Protein AF-A0A2P4YJP0-F1 (afdb_monomer_lite)

Organism: NCBI:txid4796

Foldseek 3Di:
DDDDDDDPDPDPDDPPPPPPDPPPVLPAQPPFAFLVVLVVVLVVLVVVLLVLLVPFLVCLVPPPPPPPDPPADPVRVVVVVVVVVVVVVVVLVLLVVLLVVCLVCVLVLLLCLLVVQLVVLVVQLVVCVVVVNVVSNVVSVVSSVVSVVLSVVCNVLSVVLSVVSNLLCVLCVLPVVLVVLVVVLVVVLVVLVVSLVSSVSRLVVVQCVVCPPPPPDDDDDDPDDPPPPRDPVSLVVQLSSQLSSQLSNQLSVLLSLLLSLQSSLCCVVPVPDPCSSVVLSCCCVGRLSSLSSVLSSVLSNLVSQLVVLVVVVVVVDPVSVVSNVVSVVVSVVSVVLQSQLSSCCSHRVDRSVSSSVVSVVVCVVVPCSVVSSCVSVVSSSVVSSVVD

Structure (mmCIF, N/CA/C/O backbone):
data_AF-A0A2P4YJP0-F1
#
_entry.id   AF-A0A2P4YJP0-F1
#
loop_
_atom_site.group_PDB
_atom_site.id
_atom_site.type_symbol
_atom_site.label_atom_id
_atom_site.label_alt_id
_atom_site.label_comp_id
_atom_site.label_asym_id
_atom_site.label_entity_id
_atom_site.label_seq_id
_atom_site.pdbx_PDB_ins_code
_atom_site.Cartn_x
_atom_site.Cartn_y
_atom_site.Cartn_z
_atom_site.occupancy
_atom_site.B_iso_or_equiv
_atom_site.auth_seq_id
_atom_site.auth_comp_id
_atom_site.auth_asym_id
_atom_site.auth_atom_id
_atom_site.pdbx_PDB_model_num
ATOM 1 N N . MET A 1 1 ? -23.027 -34.559 21.386 1.00 39.34 1 MET A N 1
ATOM 2 C CA . MET A 1 1 ? -22.958 -33.744 22.620 1.00 39.34 1 MET A CA 1
ATOM 3 C C . MET A 1 1 ? -23.296 -32.293 22.277 1.00 39.34 1 MET A C 1
ATOM 5 O O . MET A 1 1 ? -22.497 -31.390 22.465 1.00 39.34 1 MET A O 1
ATOM 9 N N . PHE A 1 2 ? -24.479 -32.108 21.689 1.00 34.00 2 PHE A N 1
ATOM 10 C CA . PHE A 1 2 ? -25.036 -30.842 21.219 1.00 34.00 2 PHE A CA 1
ATOM 11 C C . PHE A 1 2 ? -26.414 -30.737 21.869 1.00 34.00 2 PHE A C 1
ATOM 13 O O . PHE A 1 2 ? -27.259 -31.576 21.575 1.00 34.00 2 PHE A O 1
ATOM 20 N N . ASN A 1 3 ? -26.560 -29.814 22.822 1.00 35.34 3 ASN A N 1
ATOM 21 C CA . ASN A 1 3 ? -27.797 -29.183 23.304 1.00 35.34 3 ASN A CA 1
ATOM 22 C C . ASN A 1 3 ? -27.545 -28.633 24.711 1.00 35.34 3 ASN A C 1
ATOM 24 O O . ASN A 1 3 ? -27.652 -29.356 25.698 1.00 35.34 3 ASN A O 1
ATOM 28 N N . GLN A 1 4 ? -27.246 -27.340 24.805 1.00 32.69 4 GLN A N 1
ATOM 29 C CA . GLN A 1 4 ? -27.584 -26.559 25.991 1.00 32.69 4 GLN A CA 1
ATOM 30 C C . GLN A 1 4 ? -28.253 -25.256 25.535 1.00 32.69 4 GLN A C 1
ATOM 32 O O . GLN A 1 4 ? -27.775 -24.639 24.580 1.00 32.69 4 GLN A O 1
ATOM 37 N N . PRO A 1 5 ? -29.376 -24.864 26.160 1.00 32.75 5 PRO A N 1
ATOM 38 C CA . PRO A 1 5 ? -30.106 -23.657 25.805 1.00 32.75 5 PRO A CA 1
ATOM 39 C C . PRO A 1 5 ? -29.320 -22.415 26.235 1.00 32.75 5 PRO A C 1
ATOM 41 O O . PRO A 1 5 ? -28.746 -22.373 27.324 1.00 32.75 5 PRO A O 1
ATOM 44 N N . TYR A 1 6 ? -29.313 -21.396 25.376 1.00 33.25 6 TYR A N 1
ATOM 45 C CA . TYR A 1 6 ? -28.806 -20.066 25.702 1.00 33.25 6 TYR A CA 1
ATOM 46 C C . TYR A 1 6 ? -29.667 -19.473 26.822 1.00 33.25 6 TYR A C 1
ATOM 48 O O . TYR A 1 6 ? -30.806 -19.080 26.585 1.00 33.25 6 TYR A O 1
ATOM 56 N N . SER A 1 7 ? -29.138 -19.433 28.046 1.00 31.39 7 SER A N 1
ATOM 57 C CA . SER A 1 7 ? -29.706 -18.590 29.092 1.00 31.39 7 SER A CA 1
ATOM 58 C C . SER A 1 7 ? -29.240 -17.152 28.847 1.00 31.39 7 SER A C 1
ATOM 60 O O . SER A 1 7 ? -28.058 -16.904 28.593 1.00 31.39 7 SER A O 1
ATOM 62 N N . GLU A 1 8 ? -30.175 -16.202 28.879 1.00 37.56 8 GLU A N 1
ATOM 63 C CA . GLU A 1 8 ? -29.896 -14.765 28.893 1.00 37.56 8 GLU A CA 1
ATOM 64 C C . GLU A 1 8 ? -29.224 -14.386 30.222 1.00 37.56 8 GLU A C 1
ATOM 66 O O . GLU A 1 8 ? -29.818 -13.800 31.127 1.00 37.56 8 GLU A O 1
ATOM 71 N N . ALA A 1 9 ? -27.950 -14.742 30.369 1.00 34.16 9 ALA A N 1
ATOM 72 C CA . ALA A 1 9 ? -27.102 -14.145 31.380 1.00 34.16 9 ALA A CA 1
ATOM 73 C C . ALA A 1 9 ? -26.763 -12.726 30.913 1.00 34.16 9 ALA A C 1
ATOM 75 O O . ALA A 1 9 ? -26.058 -12.531 29.923 1.00 34.16 9 ALA A O 1
ATOM 76 N N . ARG A 1 10 ? -27.306 -11.741 31.633 1.00 35.81 10 ARG A N 1
ATOM 77 C CA . ARG A 1 10 ? -26.976 -10.315 31.553 1.00 35.81 10 ARG A CA 1
ATOM 78 C C . ARG A 1 10 ? -25.457 -10.175 31.384 1.00 35.81 10 ARG A C 1
ATOM 80 O O . ARG A 1 10 ? -24.712 -10.459 32.320 1.00 35.81 10 ARG A O 1
ATOM 87 N N . VAL A 1 11 ? -25.006 -9.810 30.180 1.00 39.91 11 VAL A N 1
ATOM 88 C CA . VAL A 1 11 ? -23.583 -9.602 29.887 1.00 39.91 11 VAL A CA 1
ATOM 89 C C . VAL A 1 11 ? -23.101 -8.530 30.864 1.00 39.91 11 VAL A C 1
ATOM 91 O O . VAL A 1 11 ? -23.658 -7.429 30.835 1.00 39.91 11 VAL A O 1
ATOM 94 N N . PRO A 1 12 ? -22.149 -8.819 31.773 1.00 38.69 12 PRO A N 1
ATOM 95 C CA . PRO A 1 12 ? -21.586 -7.776 32.612 1.00 38.69 12 PRO A CA 1
ATOM 96 C C . PRO A 1 12 ? -21.044 -6.704 31.671 1.00 38.69 12 PRO A C 1
ATOM 98 O O . PRO A 1 12 ? -20.298 -7.023 30.742 1.00 38.69 12 PRO A O 1
ATOM 101 N N . SER A 1 13 ? -21.498 -5.461 31.863 1.00 44.25 13 SER A N 1
ATOM 102 C CA . SER A 1 13 ? -21.017 -4.295 31.124 1.00 44.25 13 SER A CA 1
ATOM 103 C C . SER A 1 13 ? -19.505 -4.405 31.015 1.00 44.25 13 SER A C 1
ATOM 105 O O . SER A 1 13 ? -18.836 -4.543 32.045 1.00 44.25 13 SER A O 1
ATOM 107 N N . ALA A 1 14 ? -18.997 -4.435 29.779 1.00 37.34 14 ALA A N 1
ATOM 108 C CA . ALA A 1 14 ? -17.568 -4.508 29.531 1.00 37.34 14 ALA A CA 1
ATOM 109 C C . ALA A 1 14 ? -16.879 -3.470 30.430 1.00 37.34 14 ALA A C 1
ATOM 111 O O . ALA A 1 14 ? -17.393 -2.351 30.528 1.00 37.34 14 ALA A O 1
ATOM 112 N N . PRO A 1 15 ? -15.797 -3.838 31.141 1.00 36.75 15 PRO A N 1
ATOM 113 C CA . PRO A 1 15 ? -15.094 -2.894 31.996 1.00 36.75 15 PRO A CA 1
ATOM 114 C C . PRO A 1 15 ? -14.797 -1.642 31.180 1.00 36.75 15 PRO A C 1
ATOM 116 O O . PRO A 1 15 ? -14.398 -1.756 30.020 1.00 36.75 15 PRO A O 1
ATOM 119 N N . ASP A 1 16 ? -15.050 -0.479 31.773 1.00 34.50 16 ASP A N 1
ATOM 120 C CA . ASP A 1 16 ? -14.854 0.818 31.141 1.00 34.50 16 ASP A CA 1
ATOM 121 C C . ASP A 1 16 ? -13.364 0.944 30.794 1.00 34.50 16 ASP A C 1
ATOM 123 O O . ASP A 1 16 ? -12.513 1.233 31.642 1.00 34.50 16 ASP A O 1
ATOM 127 N N . VAL A 1 17 ? -13.012 0.567 29.562 1.00 39.22 17 VAL A N 1
ATOM 128 C CA . VAL A 1 17 ? -11.640 0.633 29.076 1.00 39.22 17 VAL A CA 1
ATOM 129 C C . VAL A 1 17 ? -11.397 2.103 28.830 1.00 39.22 17 VAL A C 1
ATOM 131 O O . VAL A 1 17 ? -11.686 2.609 27.747 1.00 39.22 17 VAL A O 1
ATOM 134 N N . THR A 1 18 ? -10.872 2.795 29.840 1.00 37.00 18 THR A N 1
ATOM 135 C CA . THR A 1 18 ? -10.334 4.132 29.637 1.00 37.00 18 THR A CA 1
ATOM 136 C C . THR A 1 18 ? -9.303 4.007 28.516 1.00 37.00 18 THR A C 1
ATOM 138 O O . THR A 1 18 ? -8.317 3.272 28.652 1.00 37.00 18 THR A O 1
ATOM 141 N N . PRO A 1 19 ? -9.547 4.619 27.342 1.00 45.53 19 PRO A N 1
ATOM 142 C CA . PRO A 1 19 ? -8.579 4.553 26.271 1.00 45.53 19 PRO A CA 1
ATOM 143 C C . PRO A 1 19 ? -7.306 5.163 26.840 1.00 45.53 19 PRO A C 1
ATOM 145 O O . PRO A 1 19 ? -7.356 6.262 27.399 1.00 45.53 19 PRO A O 1
ATOM 148 N N . ILE A 1 20 ? -6.189 4.435 26.741 1.00 44.94 20 ILE A N 1
ATOM 149 C CA . ILE A 1 20 ? -4.870 4.975 27.063 1.00 44.94 20 ILE A CA 1
ATOM 150 C C . ILE A 1 20 ? -4.656 6.113 26.073 1.00 44.94 20 ILE A C 1
ATOM 152 O O . ILE A 1 20 ? -4.200 5.919 24.946 1.00 44.94 20 ILE A O 1
ATOM 156 N N . LYS A 1 21 ? -5.097 7.303 26.472 1.00 45.41 21 LYS A N 1
ATOM 157 C CA . LYS A 1 21 ? -4.804 8.539 25.780 1.00 45.41 21 LYS A CA 1
ATOM 158 C C . LYS A 1 21 ? -3.282 8.637 25.852 1.00 45.41 21 LYS A C 1
ATOM 160 O O . LYS A 1 21 ? -2.752 8.460 26.952 1.00 45.41 21 LYS A O 1
ATOM 165 N N . PRO A 1 22 ? -2.575 8.827 24.725 1.00 46.56 22 PRO A N 1
ATOM 166 C CA . PRO A 1 22 ? -1.139 9.051 24.782 1.00 46.56 22 PRO A CA 1
ATOM 167 C C . PRO A 1 22 ? -0.877 10.121 25.845 1.00 46.56 22 PRO A C 1
ATOM 169 O O . PRO A 1 22 ? -1.604 11.119 25.897 1.00 46.56 22 PRO A O 1
ATOM 172 N N . GLU A 1 23 ? 0.070 9.832 26.741 1.00 43.66 23 GLU A N 1
ATOM 173 C CA . GLU A 1 23 ? 0.467 10.693 27.856 1.00 43.66 23 GLU A CA 1
ATOM 174 C C . GLU A 1 23 ? 0.481 12.159 27.393 1.00 43.66 23 GLU A C 1
ATOM 176 O O . GLU A 1 23 ? 0.942 12.458 26.285 1.00 43.66 23 GLU A O 1
ATOM 181 N N . LYS A 1 24 ? -0.014 13.077 28.234 1.00 43.47 24 LYS A N 1
ATOM 182 C CA . LYS A 1 24 ? -0.122 14.525 27.954 1.00 43.47 24 LYS A CA 1
ATOM 183 C C . LYS A 1 24 ? 1.190 15.191 27.484 1.00 43.47 24 LYS A C 1
ATOM 185 O O . LYS A 1 24 ? 1.159 16.352 27.092 1.00 43.47 24 LYS A O 1
ATOM 190 N N . GLU A 1 25 ? 2.321 14.486 27.497 1.00 44.22 25 GLU A N 1
ATOM 191 C CA . GLU A 1 25 ? 3.603 14.941 26.953 1.00 44.22 25 GLU A CA 1
ATOM 192 C C . GLU A 1 25 ? 3.601 15.155 25.432 1.00 44.22 25 GLU A C 1
ATOM 194 O O . GLU A 1 25 ? 4.370 15.975 24.925 1.00 44.22 25 GLU A O 1
ATOM 199 N N . PHE A 1 26 ? 2.716 14.496 24.679 1.00 48.00 26 PHE A N 1
ATOM 200 C CA . PHE A 1 26 ? 2.527 14.827 23.269 1.00 48.00 26 PHE A CA 1
ATOM 201 C C . PHE A 1 26 ? 1.609 16.040 23.144 1.00 48.00 26 PHE A C 1
ATOM 203 O O . PHE A 1 26 ? 0.414 15.887 22.902 1.00 48.00 26 PHE A O 1
ATOM 210 N N . SER A 1 27 ? 2.209 17.227 23.329 1.00 43.69 27 SER A N 1
ATOM 211 C CA . SER A 1 27 ? 1.713 18.558 22.943 1.00 43.69 27 SER A CA 1
ATOM 212 C C . SER A 1 27 ? 0.470 18.472 22.064 1.00 43.69 27 SER A C 1
ATOM 214 O O . SER A 1 27 ? 0.560 17.947 20.948 1.00 43.69 27 SER A O 1
ATOM 216 N N . GLU A 1 28 ? -0.644 19.032 22.547 1.00 49.72 28 GLU A N 1
ATOM 217 C CA . GLU A 1 28 ? -1.872 19.250 21.781 1.00 49.72 28 GLU A CA 1
ATOM 218 C C . GLU A 1 28 ? -1.524 19.580 20.327 1.00 49.72 28 GLU A C 1
ATOM 220 O O . GLU A 1 28 ? -0.723 20.484 20.053 1.00 49.72 28 GLU A O 1
ATOM 225 N N . ALA A 1 29 ? -2.039 18.770 19.397 1.00 51.88 29 ALA A N 1
ATOM 226 C CA . ALA A 1 29 ? -1.784 18.944 17.980 1.00 51.88 29 ALA A CA 1
ATOM 227 C C . ALA A 1 29 ? -2.213 20.363 17.601 1.00 51.88 29 ALA A C 1
ATOM 229 O O . ALA A 1 29 ? -3.404 20.678 17.595 1.00 51.88 29 ALA A O 1
ATOM 230 N N . ARG A 1 30 ? -1.241 21.247 17.335 1.00 51.09 30 ARG A N 1
ATOM 231 C CA . ARG A 1 30 ? -1.551 22.607 16.895 1.00 51.09 30 ARG A CA 1
ATOM 232 C C . ARG A 1 30 ? -2.425 22.510 15.650 1.00 51.09 30 ARG A C 1
ATOM 234 O O . ARG A 1 30 ? -2.068 21.811 14.703 1.00 51.09 30 ARG A O 1
ATOM 241 N N . VAL A 1 31 ? -3.547 23.224 15.675 1.00 55.84 31 VAL A N 1
ATOM 242 C CA . VAL A 1 31 ? -4.492 23.357 14.563 1.00 55.84 31 VAL A CA 1
ATOM 243 C C . VAL A 1 31 ? -3.767 24.047 13.402 1.00 55.84 31 VAL A C 1
ATOM 245 O O . VAL A 1 31 ? -3.711 25.268 13.324 1.00 55.84 31 VAL A O 1
ATOM 248 N N . GLY A 1 32 ? -3.115 23.269 12.541 1.00 65.44 32 GLY A N 1
ATOM 249 C CA . GLY A 1 32 ? -2.331 23.768 11.415 1.00 65.44 32 GLY A CA 1
ATOM 250 C C . GLY A 1 32 ? -1.902 22.640 10.481 1.00 65.44 32 GLY A C 1
ATOM 251 O O . GLY A 1 32 ? -1.898 21.472 10.870 1.00 65.44 32 GLY A O 1
ATOM 252 N N . CYS A 1 33 ? -1.552 22.983 9.238 1.00 75.25 33 CYS A N 1
ATOM 253 C CA . CYS A 1 33 ? -1.057 22.014 8.260 1.00 75.25 33 CYS A CA 1
ATOM 254 C C . CYS A 1 33 ? 0.273 21.416 8.729 1.00 75.25 33 CYS A C 1
ATOM 256 O O . CYS A 1 33 ? 1.280 22.113 8.880 1.00 75.25 33 CYS A O 1
ATOM 258 N N . GLN A 1 34 ? 0.269 20.113 8.968 1.00 78.00 34 GLN A N 1
ATOM 259 C CA . GLN A 1 34 ? 1.425 19.371 9.433 1.00 78.00 34 GLN A CA 1
ATOM 260 C C . GLN A 1 34 ? 2.306 18.986 8.260 1.00 78.00 34 GLN A C 1
ATOM 262 O O . GLN A 1 34 ? 1.816 18.548 7.222 1.00 78.00 34 GLN A O 1
ATOM 267 N N . ASP A 1 35 ? 3.614 19.183 8.437 1.00 86.19 35 ASP A N 1
ATOM 268 C CA . ASP A 1 35 ? 4.638 18.814 7.461 1.00 86.19 35 ASP A CA 1
ATOM 269 C C . ASP A 1 35 ? 4.335 19.361 6.041 1.00 86.19 35 ASP A C 1
ATOM 271 O O . ASP A 1 35 ? 4.601 18.713 5.029 1.00 86.19 35 ASP A O 1
ATOM 275 N N . TRP A 1 36 ? 3.782 20.586 5.967 1.00 89.69 36 TRP A N 1
ATOM 276 C CA . TRP A 1 36 ? 3.340 21.245 4.726 1.00 89.69 36 TRP A CA 1
ATOM 277 C C . TRP A 1 36 ? 4.376 21.300 3.583 1.00 89.69 36 TRP A C 1
ATOM 279 O O . TRP A 1 36 ? 3.941 21.232 2.431 1.00 89.69 36 TRP A O 1
ATOM 289 N N . PRO A 1 37 ? 5.711 21.357 3.811 1.00 93.81 37 PRO A N 1
ATOM 290 C CA . PRO A 1 37 ? 6.663 21.362 2.701 1.00 93.81 37 PRO A CA 1
ATOM 291 C C . PRO A 1 37 ? 6.588 20.082 1.861 1.00 93.81 37 PRO A C 1
ATOM 293 O O . PRO A 1 37 ? 6.728 20.137 0.644 1.00 93.81 37 PRO A O 1
ATOM 296 N N . PHE A 1 38 ? 6.297 18.935 2.483 1.00 93.94 38 PHE A N 1
ATOM 297 C CA . PHE A 1 38 ? 6.167 17.661 1.769 1.00 93.94 38 PHE A CA 1
ATOM 298 C C . PHE A 1 38 ? 4.861 17.565 0.980 1.00 93.94 38 PHE A C 1
ATOM 300 O O . PHE A 1 38 ? 4.829 16.924 -0.068 1.00 93.94 38 PHE A O 1
ATOM 307 N N . ALA A 1 39 ? 3.803 18.240 1.440 1.00 93.25 39 ALA A N 1
ATOM 308 C CA . ALA A 1 39 ? 2.581 18.400 0.657 1.00 93.25 39 ALA A CA 1
ATOM 309 C C . ALA A 1 39 ? 2.847 19.205 -0.622 1.00 93.25 39 ALA A C 1
ATOM 311 O O . ALA A 1 39 ? 2.447 18.780 -1.704 1.00 93.25 39 ALA A O 1
ATOM 312 N N . LEU A 1 40 ? 3.568 20.327 -0.519 1.00 95.06 40 LEU A N 1
ATOM 313 C CA . LEU A 1 40 ? 3.942 21.115 -1.695 1.00 95.06 40 LEU A CA 1
ATOM 314 C C . LEU A 1 40 ? 4.870 20.358 -2.639 1.00 95.06 40 LEU A C 1
ATOM 316 O O . LEU A 1 40 ? 4.664 20.403 -3.848 1.00 95.06 40 LEU A O 1
ATOM 320 N N . LEU A 1 41 ? 5.854 19.636 -2.099 1.00 96.00 41 LEU A N 1
ATOM 321 C CA . LEU A 1 41 ? 6.756 18.815 -2.902 1.00 96.00 41 LEU A CA 1
ATOM 322 C C . LEU A 1 41 ? 5.982 17.759 -3.703 1.00 96.00 41 LEU A C 1
ATOM 324 O O . LEU A 1 41 ? 6.287 17.525 -4.869 1.00 96.00 41 LEU A O 1
ATOM 328 N N . PHE A 1 42 ? 4.955 17.152 -3.104 1.00 96.44 42 PHE A N 1
ATOM 329 C CA . PHE A 1 42 ? 4.118 16.180 -3.798 1.00 96.44 42 PHE A CA 1
ATOM 330 C C . PHE A 1 42 ? 3.272 16.823 -4.901 1.00 96.44 42 PHE A C 1
ATOM 332 O O . PHE A 1 42 ? 3.203 16.292 -6.006 1.00 96.44 42 PHE A O 1
ATOM 339 N N . ILE A 1 43 ? 2.670 17.986 -4.637 1.00 96.00 43 ILE A N 1
ATOM 340 C CA . ILE A 1 43 ? 1.900 18.726 -5.649 1.00 96.00 43 ILE A CA 1
ATOM 341 C C . ILE A 1 43 ? 2.802 19.128 -6.822 1.00 96.00 43 ILE A C 1
ATOM 343 O O . ILE A 1 43 ? 2.414 18.962 -7.977 1.00 96.00 43 ILE A O 1
ATOM 347 N N . LEU A 1 44 ? 4.023 19.590 -6.538 1.00 96.69 44 LEU A N 1
ATOM 348 C CA . LEU A 1 44 ? 5.024 19.882 -7.562 1.00 96.69 44 LEU A CA 1
ATOM 349 C C . LEU A 1 44 ? 5.351 18.631 -8.385 1.00 96.69 44 LEU A C 1
ATOM 351 O O . LEU A 1 44 ? 5.346 18.695 -9.609 1.00 96.69 44 LEU A O 1
ATOM 355 N N . ASN A 1 45 ? 5.579 17.489 -7.731 1.00 96.38 45 ASN A N 1
ATOM 356 C CA . ASN A 1 45 ? 5.827 16.216 -8.406 1.00 96.38 45 ASN A CA 1
ATOM 357 C C . ASN A 1 45 ? 4.671 15.817 -9.342 1.00 96.38 45 ASN A C 1
ATOM 359 O O . ASN A 1 45 ? 4.914 15.480 -10.497 1.00 96.38 45 ASN A O 1
ATOM 363 N N . VAL A 1 46 ? 3.420 15.910 -8.881 1.00 96.06 46 VAL A N 1
ATOM 364 C CA . VAL A 1 46 ? 2.236 15.653 -9.720 1.00 96.06 46 VAL A CA 1
ATOM 365 C C . VAL A 1 46 ? 2.206 16.600 -10.923 1.00 96.06 46 VAL A C 1
ATOM 367 O O . VAL A 1 46 ? 2.000 16.150 -12.049 1.00 96.06 46 VAL A O 1
ATOM 370 N N . GLY A 1 47 ? 2.474 17.892 -10.708 1.00 96.00 47 GLY A N 1
ATOM 371 C CA . GLY A 1 47 ? 2.554 18.887 -11.779 1.00 96.00 47 GLY A CA 1
ATOM 372 C C . GLY A 1 47 ? 3.634 18.568 -12.817 1.00 96.00 47 GLY A C 1
ATOM 373 O O . GLY A 1 47 ? 3.372 18.658 -14.014 1.00 96.00 47 GLY A O 1
ATOM 374 N N . VAL A 1 48 ? 4.818 18.128 -12.378 1.00 95.44 48 VAL A N 1
ATOM 375 C CA . VAL A 1 48 ? 5.916 17.717 -13.269 1.00 95.44 48 VAL A CA 1
ATOM 376 C C . VAL A 1 48 ? 5.520 16.508 -14.117 1.00 95.44 48 VAL A C 1
ATOM 378 O O . VAL A 1 48 ? 5.723 16.534 -15.327 1.00 95.44 48 VAL A O 1
ATOM 381 N N . ILE A 1 49 ? 4.915 15.470 -13.530 1.00 95.56 49 ILE A N 1
ATOM 382 C CA . ILE A 1 49 ? 4.490 14.279 -14.286 1.00 95.56 49 ILE A CA 1
ATOM 383 C C . ILE A 1 49 ? 3.405 14.621 -15.312 1.00 95.56 49 ILE A C 1
ATOM 385 O O . ILE A 1 49 ? 3.483 14.173 -16.455 1.00 95.56 49 ILE A O 1
ATOM 389 N N . ILE A 1 50 ? 2.425 15.449 -14.940 1.00 94.62 50 ILE A N 1
ATOM 390 C CA . ILE A 1 50 ? 1.388 15.910 -15.873 1.00 94.62 50 ILE A CA 1
ATOM 391 C C . ILE A 1 50 ? 2.013 16.726 -17.01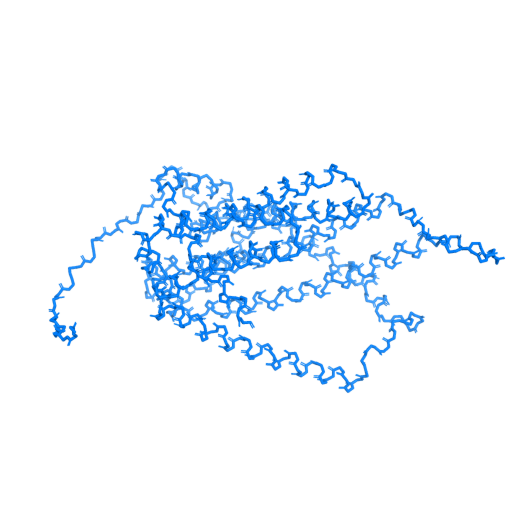1 1.00 94.62 50 ILE A C 1
ATOM 393 O O . ILE A 1 50 ? 1.640 16.539 -18.167 1.00 94.62 50 ILE A O 1
ATOM 397 N N . ALA A 1 51 ? 2.989 17.588 -16.713 1.00 93.94 51 ALA A N 1
ATOM 398 C CA . ALA A 1 51 ? 3.702 18.349 -17.733 1.00 93.94 51 ALA A CA 1
ATOM 399 C C . ALA A 1 51 ? 4.491 17.434 -18.686 1.00 93.94 51 ALA A C 1
ATOM 401 O O . ALA A 1 51 ? 4.414 17.620 -19.897 1.00 93.94 51 ALA A O 1
ATOM 402 N N . LEU A 1 52 ? 5.204 16.422 -18.176 1.00 91.44 52 LEU A N 1
ATOM 403 C CA . LEU A 1 52 ? 5.922 15.439 -19.004 1.00 91.44 52 LEU A CA 1
ATOM 404 C C . LEU A 1 52 ? 4.969 14.641 -19.904 1.00 91.44 52 LEU A C 1
ATOM 406 O O . LEU A 1 52 ? 5.243 14.456 -21.091 1.00 91.44 52 LEU A O 1
ATOM 410 N N . MET A 1 53 ? 3.824 14.221 -19.361 1.00 91.25 53 MET A N 1
ATOM 411 C CA . MET A 1 53 ? 2.768 13.563 -20.128 1.00 91.25 53 MET A CA 1
ATOM 412 C C . MET A 1 53 ? 2.245 14.472 -21.249 1.00 91.25 53 MET A C 1
ATOM 414 O O . MET A 1 53 ? 2.184 14.039 -22.395 1.00 91.25 53 MET A O 1
ATOM 418 N N . ALA A 1 54 ? 1.939 15.738 -20.956 1.00 90.62 54 ALA A N 1
ATOM 419 C CA . ALA A 1 54 ? 1.404 16.673 -21.944 1.00 90.62 54 ALA A CA 1
ATOM 420 C C . ALA A 1 54 ? 2.428 17.071 -23.022 1.00 90.62 54 ALA A C 1
ATOM 422 O O . ALA A 1 54 ? 2.069 17.222 -24.188 1.00 90.62 54 ALA A O 1
ATOM 423 N N . MET A 1 55 ? 3.699 17.254 -22.649 1.00 88.25 55 MET A N 1
ATOM 424 C CA . MET A 1 55 ? 4.747 17.695 -23.575 1.00 88.25 55 MET A CA 1
ATOM 425 C C . MET A 1 55 ? 5.222 16.578 -24.503 1.00 88.25 55 MET A C 1
ATOM 427 O O . MET A 1 55 ? 5.396 16.821 -25.700 1.00 88.25 55 MET A O 1
ATOM 431 N N . TRP A 1 56 ? 5.455 15.384 -23.952 1.00 83.81 56 TRP A N 1
ATOM 432 C CA . TRP A 1 56 ? 6.099 14.274 -24.662 1.00 83.81 56 TRP A CA 1
ATOM 433 C C . TRP A 1 56 ? 5.186 13.056 -24.783 1.00 83.81 56 TRP A C 1
ATOM 435 O O . TRP A 1 56 ? 5.058 12.506 -25.869 1.00 83.81 56 TRP A O 1
ATOM 445 N N . GLY A 1 57 ? 4.481 12.680 -23.713 1.00 80.62 57 GLY A N 1
ATOM 446 C CA . GLY A 1 57 ? 3.636 11.478 -23.698 1.00 80.62 57 GLY A CA 1
ATOM 447 C C . GLY A 1 57 ? 2.513 11.487 -24.740 1.00 80.62 57 GLY A C 1
ATOM 448 O O . GLY A 1 57 ? 2.356 10.518 -25.477 1.00 80.62 57 GLY A O 1
ATOM 449 N N . VAL A 1 58 ? 1.757 12.586 -24.845 1.00 80.94 58 VAL A N 1
ATOM 450 C CA . VAL A 1 58 ? 0.643 12.691 -25.809 1.00 80.94 58 VAL A CA 1
ATOM 451 C C . VAL A 1 58 ? 1.155 12.630 -27.244 1.00 80.94 58 VAL A C 1
ATOM 453 O O . VAL A 1 58 ? 0.573 11.927 -28.064 1.00 80.94 58 VAL A O 1
ATOM 456 N N . LYS A 1 59 ? 2.264 13.311 -27.554 1.00 78.38 59 LYS A N 1
ATOM 457 C CA . LYS A 1 59 ? 2.833 13.305 -28.908 1.00 78.38 59 LYS A CA 1
ATOM 458 C C . LYS A 1 59 ? 3.246 11.901 -29.330 1.00 78.38 59 LYS A C 1
ATOM 460 O O . LYS A 1 59 ? 2.821 11.461 -30.385 1.00 78.38 59 LYS A O 1
ATOM 465 N N . THR A 1 60 ? 3.949 11.169 -28.465 1.00 73.56 60 THR A N 1
ATOM 466 C CA . THR A 1 60 ? 4.374 9.788 -28.744 1.00 73.56 60 THR A CA 1
ATOM 467 C C . THR A 1 60 ? 3.203 8.848 -29.032 1.00 73.56 60 THR A C 1
ATOM 469 O O . THR A 1 60 ? 3.337 7.957 -29.859 1.00 73.56 60 THR A O 1
ATOM 472 N N . VAL A 1 61 ? 2.056 9.040 -28.373 1.00 70.31 61 VAL A N 1
ATOM 473 C CA . VAL A 1 61 ? 0.861 8.199 -28.576 1.00 70.31 61 VAL A CA 1
ATOM 474 C C . VAL A 1 61 ? 0.052 8.614 -29.812 1.00 70.31 61 VAL A C 1
ATOM 476 O O . VAL A 1 61 ? -0.676 7.795 -30.364 1.00 70.31 61 VAL A O 1
ATOM 479 N N . THR A 1 62 ? 0.149 9.875 -30.239 1.00 69.88 62 THR A N 1
ATOM 480 C CA . THR A 1 62 ? -0.687 10.429 -31.321 1.00 69.88 62 THR A CA 1
ATOM 481 C C . THR A 1 62 ? 0.053 10.527 -32.661 1.00 69.88 62 THR A C 1
ATOM 483 O O . THR A 1 62 ? -0.571 10.879 -33.659 1.00 69.88 62 THR A O 1
ATOM 486 N N . ASP A 1 63 ? 1.361 10.252 -32.701 1.00 67.38 63 ASP A N 1
ATOM 487 C CA . ASP A 1 63 ? 2.167 10.363 -33.920 1.00 67.38 63 ASP A CA 1
ATOM 488 C C . ASP A 1 63 ? 1.852 9.215 -34.903 1.00 67.38 63 ASP A C 1
ATOM 490 O O . ASP A 1 63 ? 2.096 8.053 -34.571 1.00 67.38 63 ASP A O 1
ATOM 494 N N . PRO A 1 64 ? 1.324 9.501 -36.109 1.00 55.75 64 PRO A N 1
ATOM 495 C CA . PRO A 1 64 ? 0.886 8.475 -37.059 1.00 55.75 64 PRO A CA 1
ATOM 496 C C . PRO A 1 64 ? 2.040 7.701 -37.719 1.00 55.75 64 PRO A C 1
ATOM 498 O O . PRO A 1 64 ? 1.806 6.625 -38.264 1.00 55.75 64 PRO A O 1
ATOM 501 N N . ASP A 1 65 ? 3.270 8.224 -37.666 1.00 59.03 65 ASP A N 1
ATOM 502 C CA . ASP A 1 65 ? 4.464 7.593 -38.251 1.00 59.03 65 ASP A CA 1
ATOM 503 C C . ASP A 1 65 ? 5.110 6.554 -37.317 1.00 59.03 65 ASP A C 1
ATOM 505 O O . ASP A 1 65 ? 5.820 5.647 -37.768 1.00 59.03 65 ASP A O 1
ATOM 509 N N . ASN A 1 66 ? 4.840 6.638 -36.010 1.00 54.94 66 ASN A N 1
ATOM 510 C CA . ASN A 1 66 ? 5.178 5.571 -35.083 1.00 54.94 66 ASN A CA 1
ATOM 511 C C . ASN A 1 66 ? 4.125 4.478 -35.245 1.00 54.94 66 ASN A C 1
ATOM 513 O O . ASN A 1 66 ? 3.021 4.566 -34.717 1.00 54.94 66 ASN A O 1
ATOM 517 N N . ASN A 1 67 ? 4.493 3.410 -35.953 1.00 45.75 67 ASN A N 1
ATOM 518 C CA . ASN A 1 67 ? 3.739 2.160 -36.026 1.00 45.75 67 ASN A CA 1
ATOM 519 C C . ASN A 1 67 ? 3.667 1.454 -34.650 1.00 45.75 67 ASN A C 1
ATOM 521 O O . ASN A 1 67 ? 3.962 0.264 -34.533 1.00 45.75 67 ASN A O 1
ATOM 525 N N . SER A 1 68 ? 3.238 2.133 -33.582 1.00 48.72 68 SER A N 1
ATOM 526 C CA . SER A 1 68 ? 2.503 1.470 -32.513 1.00 48.72 68 SER A CA 1
ATOM 527 C C . SER A 1 68 ? 1.132 1.139 -33.086 1.00 48.72 68 SER A C 1
ATOM 529 O O . SER A 1 68 ? 0.165 1.870 -32.900 1.00 48.72 68 SER A O 1
ATOM 531 N N . SER A 1 69 ? 1.146 0.072 -33.885 1.00 47.00 69 SER A N 1
ATOM 532 C CA . SER A 1 69 ? 0.037 -0.719 -34.405 1.00 47.00 69 SER A CA 1
ATOM 533 C C . SER A 1 69 ? -1.280 -0.410 -33.703 1.00 47.00 69 SER A C 1
ATOM 535 O O . SER A 1 69 ? -1.310 -0.437 -32.473 1.00 47.00 69 SER A O 1
ATOM 537 N N . GLU A 1 70 ? -2.352 -0.204 -34.476 1.00 52.38 70 GLU A N 1
ATOM 538 C CA . GLU A 1 70 ? -3.739 -0.423 -34.047 1.00 52.38 70 GLU A CA 1
ATOM 539 C C . GLU A 1 70 ? -3.811 -1.708 -33.204 1.00 52.38 70 GLU A C 1
ATOM 541 O O . GLU A 1 70 ? -3.964 -2.811 -33.723 1.00 52.38 70 GLU A O 1
ATOM 546 N N . LEU A 1 71 ? -3.597 -1.596 -31.893 1.00 51.53 71 LEU A N 1
ATOM 547 C CA . LEU A 1 71 ? -3.426 -2.767 -31.033 1.00 51.53 71 LEU A CA 1
ATOM 548 C C . LEU A 1 71 ? -4.791 -3.387 -30.724 1.00 51.53 71 LEU A C 1
ATOM 550 O O . LEU A 1 71 ? -4.866 -4.533 -30.296 1.00 51.53 71 LEU A O 1
ATOM 554 N N . LEU A 1 72 ? -5.865 -2.639 -30.992 1.00 55.38 72 LEU A N 1
ATOM 555 C CA . LEU A 1 72 ? -7.252 -3.066 -30.963 1.00 55.38 72 LEU A CA 1
ATOM 556 C C . LEU A 1 72 ? -8.026 -2.235 -31.996 1.00 55.38 72 LEU A C 1
ATOM 558 O O . LEU A 1 72 ? -7.979 -1.004 -31.950 1.00 55.38 72 LEU A O 1
ATOM 562 N N . SER A 1 73 ? -8.779 -2.880 -32.893 1.00 67.12 73 SER A N 1
ATOM 563 C CA . SER A 1 73 ? -9.770 -2.166 -33.703 1.00 67.12 73 SER A CA 1
ATOM 564 C C . SER A 1 73 ? -10.775 -1.456 -32.778 1.00 67.12 73 SER A C 1
ATOM 566 O O . SER A 1 73 ? -10.929 -1.821 -31.605 1.00 67.12 73 SER A O 1
ATOM 568 N N . GLY A 1 74 ? -11.482 -0.431 -33.262 1.00 72.25 74 GLY A N 1
ATOM 569 C CA . GLY A 1 74 ? -12.457 0.310 -32.447 1.00 72.25 74 GLY A CA 1
ATOM 570 C C . GLY A 1 74 ? -13.524 -0.592 -31.809 1.00 72.25 74 GLY A C 1
ATOM 571 O O . GLY A 1 74 ? -14.004 -0.302 -30.711 1.00 72.25 74 GLY A O 1
ATOM 572 N N . ASP A 1 75 ? -13.846 -1.713 -32.456 1.00 79.19 75 ASP A N 1
ATOM 573 C CA . ASP A 1 75 ? -14.763 -2.721 -31.924 1.00 79.19 75 ASP A CA 1
ATOM 574 C C . ASP A 1 75 ? -14.089 -3.668 -30.915 1.00 79.19 75 ASP A C 1
ATOM 576 O O . ASP A 1 75 ? -14.676 -3.935 -29.865 1.00 79.19 75 ASP A O 1
ATOM 580 N N . ASP A 1 76 ? -12.827 -4.060 -31.123 1.00 80.94 76 ASP A N 1
ATOM 581 C CA . ASP A 1 76 ? -12.064 -4.856 -30.146 1.00 80.94 76 ASP A CA 1
ATOM 582 C C . ASP A 1 76 ? -11.809 -4.069 -28.853 1.00 80.94 76 ASP A C 1
ATOM 584 O O . ASP A 1 76 ? -11.922 -4.608 -27.754 1.00 80.94 76 ASP A O 1
ATOM 588 N N . THR A 1 77 ? -11.552 -2.761 -28.958 1.00 80.31 77 THR A N 1
ATOM 589 C CA . THR A 1 77 ? -11.378 -1.874 -27.797 1.00 80.31 77 THR A CA 1
ATOM 590 C C . THR A 1 77 ? -12.653 -1.812 -26.959 1.00 80.31 77 THR A C 1
ATOM 592 O O . THR A 1 77 ? -12.596 -1.899 -25.732 1.00 80.31 77 THR A O 1
ATOM 595 N N . LYS A 1 78 ? -13.825 -1.713 -27.602 1.00 82.12 78 LYS A N 1
ATOM 596 C CA . LYS A 1 78 ? -15.118 -1.725 -26.901 1.00 82.12 78 LYS A CA 1
ATOM 597 C C . LYS A 1 78 ? -15.363 -3.060 -26.203 1.00 82.12 78 LYS A C 1
ATOM 599 O O . LYS A 1 78 ? -15.803 -3.060 -25.054 1.00 82.12 78 LYS A O 1
ATOM 604 N N . VAL A 1 79 ? -15.055 -4.181 -26.861 1.00 88.31 79 VAL A N 1
ATOM 605 C CA . VAL A 1 79 ? -15.188 -5.519 -26.268 1.00 88.31 79 VAL A CA 1
ATOM 606 C C . VAL A 1 79 ? -14.259 -5.662 -25.062 1.00 88.31 79 VAL A C 1
ATOM 608 O O . VAL A 1 79 ? -14.729 -6.010 -23.979 1.00 88.31 79 VAL A O 1
ATOM 611 N N . VAL A 1 80 ? -12.980 -5.305 -25.191 1.00 86.38 80 VAL A N 1
ATOM 612 C CA . VAL A 1 80 ? -11.998 -5.376 -24.095 1.00 86.38 80 VAL A CA 1
ATOM 613 C C . VAL A 1 80 ? -12.412 -4.499 -22.914 1.00 86.38 80 VAL A C 1
ATOM 615 O O . VAL A 1 80 ? -12.403 -4.968 -21.776 1.00 86.38 80 VAL A O 1
ATOM 618 N N . VAL A 1 81 ? -12.844 -3.258 -23.163 1.00 86.31 81 VAL A N 1
ATOM 619 C CA . VAL A 1 81 ? -13.335 -2.367 -22.102 1.00 86.31 81 VAL A CA 1
ATOM 620 C C . VAL A 1 81 ? -14.577 -2.956 -21.432 1.00 86.31 81 VAL A C 1
ATOM 622 O O . VAL A 1 81 ? -14.657 -2.955 -20.207 1.00 86.31 81 VAL A O 1
ATOM 625 N N . SER A 1 82 ? -15.519 -3.521 -22.194 1.00 87.19 82 SER A N 1
ATOM 626 C CA . SER A 1 82 ? -16.728 -4.132 -21.625 1.00 87.19 82 SER A CA 1
ATOM 627 C C . SER A 1 82 ? -16.419 -5.334 -20.723 1.00 87.19 82 SER A C 1
ATOM 629 O O . SER A 1 82 ? -16.978 -5.437 -19.629 1.00 87.19 82 SER A O 1
ATOM 631 N N . ILE A 1 83 ? -15.473 -6.191 -21.124 1.00 90.25 83 ILE A N 1
ATOM 632 C CA . ILE A 1 83 ? -15.010 -7.330 -20.323 1.00 90.25 83 ILE A CA 1
ATOM 633 C C . ILE A 1 83 ? -14.291 -6.826 -19.069 1.00 90.25 83 ILE A C 1
ATOM 635 O O . ILE A 1 83 ? -14.567 -7.312 -17.975 1.00 90.25 83 ILE A O 1
ATOM 639 N N . ALA A 1 84 ? -13.419 -5.823 -19.198 1.00 88.00 84 ALA A N 1
ATOM 640 C CA . ALA A 1 84 ? -12.690 -5.250 -18.070 1.00 88.00 84 ALA A CA 1
ATOM 641 C C . ALA A 1 84 ? -13.636 -4.643 -17.022 1.00 88.00 84 ALA A C 1
ATOM 643 O O . ALA A 1 84 ? -13.489 -4.913 -15.830 1.00 88.00 84 ALA A O 1
ATOM 644 N N . VAL A 1 85 ? -14.646 -3.878 -17.456 1.00 88.44 85 VAL A N 1
ATOM 645 C CA . VAL A 1 85 ? -15.674 -3.340 -16.552 1.00 88.44 85 VAL A CA 1
ATOM 646 C C . VAL A 1 85 ? -16.485 -4.471 -15.917 1.00 88.44 85 VAL A C 1
ATOM 648 O O . VAL A 1 85 ? -16.708 -4.445 -14.708 1.00 88.44 85 VAL A O 1
ATOM 651 N N . GLY A 1 86 ? -16.877 -5.491 -16.688 1.00 90.56 86 GLY A N 1
ATOM 652 C CA . GLY A 1 86 ? -17.588 -6.660 -16.166 1.00 90.56 86 GLY A CA 1
ATOM 653 C C . GLY A 1 86 ? -16.804 -7.386 -15.068 1.00 90.56 86 GLY A C 1
ATOM 654 O O . GLY A 1 86 ? -17.327 -7.606 -13.976 1.00 90.56 86 GLY A O 1
ATOM 655 N N . MET A 1 87 ? -15.526 -7.679 -15.317 1.00 90.62 87 MET A N 1
ATOM 656 C CA . MET A 1 87 ? -14.629 -8.320 -14.349 1.00 90.62 87 MET A CA 1
ATOM 657 C C . MET A 1 87 ? -14.426 -7.463 -13.096 1.00 90.62 87 MET A C 1
ATOM 659 O O . MET A 1 87 ? -14.438 -7.999 -11.990 1.00 90.62 87 MET A O 1
ATOM 663 N N . ALA A 1 88 ? -14.301 -6.140 -13.244 1.00 88.00 88 ALA A N 1
ATOM 664 C CA . ALA A 1 88 ? -14.159 -5.220 -12.116 1.00 88.00 88 ALA A CA 1
ATOM 665 C C . ALA A 1 88 ? -15.412 -5.170 -11.224 1.00 88.00 88 ALA A C 1
ATOM 667 O O . ALA A 1 88 ? -15.312 -5.061 -10.002 1.00 88.00 88 ALA A O 1
ATOM 668 N N . VAL A 1 89 ? -16.608 -5.263 -11.813 1.00 89.25 89 VAL A N 1
ATOM 669 C CA . VAL A 1 89 ? -17.859 -5.325 -11.042 1.00 89.25 89 VAL A CA 1
ATOM 670 C C . VAL A 1 89 ? -17.968 -6.660 -10.306 1.00 89.25 89 VAL A C 1
ATOM 672 O O . VAL A 1 89 ? -18.296 -6.675 -9.119 1.00 89.25 89 VAL A O 1
ATOM 675 N N . VAL A 1 90 ? -17.652 -7.774 -10.975 1.00 91.81 90 VAL A N 1
ATOM 676 C CA . VAL A 1 90 ? -17.669 -9.110 -10.357 1.00 91.81 90 VAL A CA 1
ATOM 677 C C . VAL A 1 90 ? -16.673 -9.193 -9.199 1.00 91.81 90 VAL A C 1
ATOM 679 O O . VAL A 1 90 ? -17.050 -9.643 -8.116 1.00 91.81 90 VAL A O 1
ATOM 682 N N . SER A 1 91 ? -15.444 -8.703 -9.382 1.00 90.62 91 SER A N 1
ATOM 683 C CA . SER A 1 91 ? -14.423 -8.701 -8.330 1.00 90.62 91 SER A CA 1
ATOM 684 C C . SER A 1 91 ? -14.828 -7.829 -7.140 1.00 90.62 91 SER A C 1
ATOM 686 O O . SER A 1 91 ? -14.670 -8.245 -5.995 1.00 90.62 91 SER A O 1
ATOM 688 N N . MET A 1 92 ? -15.452 -6.668 -7.371 1.00 88.25 92 MET A N 1
ATOM 689 C CA . MET A 1 92 ? -15.970 -5.820 -6.292 1.00 88.25 92 MET A CA 1
ATOM 690 C C . MET A 1 92 ? -17.054 -6.529 -5.468 1.00 88.25 92 MET A C 1
ATOM 692 O O . MET A 1 92 ? -17.023 -6.497 -4.237 1.00 88.25 92 MET A O 1
ATOM 696 N N . VAL A 1 93 ? -18.013 -7.186 -6.130 1.00 90.31 93 VAL A N 1
ATOM 697 C CA . VAL A 1 93 ? -19.073 -7.937 -5.439 1.00 90.31 93 VAL A CA 1
ATOM 698 C C . VAL A 1 93 ? -18.470 -9.090 -4.640 1.00 90.31 93 VAL A C 1
ATOM 700 O O . VAL A 1 93 ? -18.795 -9.254 -3.462 1.00 90.31 93 VAL A O 1
ATOM 703 N N . LEU A 1 94 ? -17.548 -9.847 -5.241 1.00 91.25 94 LEU A N 1
ATOM 704 C CA . LEU A 1 94 ? -16.851 -10.942 -4.574 1.00 91.25 94 LEU A CA 1
ATOM 705 C C . LEU A 1 94 ? -16.046 -10.447 -3.362 1.00 91.25 94 LEU A C 1
ATOM 707 O O . LEU A 1 94 ? -16.135 -11.051 -2.295 1.00 91.25 94 LEU A O 1
ATOM 711 N N . ALA A 1 95 ? -15.345 -9.316 -3.472 1.00 89.50 95 ALA A N 1
ATOM 712 C CA . ALA A 1 95 ? -14.603 -8.712 -2.367 1.00 89.50 95 ALA A CA 1
ATOM 713 C C . ALA A 1 95 ? -15.510 -8.362 -1.181 1.00 89.50 95 ALA A C 1
ATOM 715 O O . ALA A 1 95 ? -15.196 -8.695 -0.037 1.00 89.50 95 ALA A O 1
ATOM 716 N N . LEU A 1 96 ? -16.660 -7.728 -1.435 1.00 87.25 96 LEU A N 1
ATOM 717 C CA . LEU A 1 96 ? -17.619 -7.382 -0.380 1.00 87.25 96 LEU A CA 1
ATOM 718 C C . LEU A 1 96 ? -18.196 -8.633 0.297 1.00 87.25 96 LEU A C 1
ATOM 720 O O . LEU A 1 96 ? -18.323 -8.668 1.526 1.00 87.25 96 LEU A O 1
ATOM 724 N N . LEU A 1 97 ? -18.499 -9.674 -0.485 1.00 89.38 97 LEU A N 1
ATOM 725 C CA . LEU A 1 97 ? -18.956 -10.963 0.036 1.00 89.38 97 LEU A CA 1
ATOM 726 C C . LEU A 1 97 ? -17.879 -11.640 0.890 1.00 89.38 97 LEU A C 1
ATOM 728 O O . LEU A 1 97 ? -18.185 -12.100 1.992 1.00 89.38 97 LEU A O 1
ATOM 732 N N . LEU A 1 98 ? -16.622 -11.656 0.438 1.00 88.06 98 LEU A N 1
ATOM 733 C CA . LEU A 1 98 ? -15.515 -12.236 1.197 1.00 88.06 98 LEU A CA 1
ATOM 734 C C . LEU A 1 98 ? -15.263 -11.484 2.502 1.00 88.06 98 LEU A C 1
ATOM 736 O O . LEU A 1 98 ? -15.091 -12.129 3.530 1.00 88.06 98 LEU A O 1
ATOM 740 N N . VAL A 1 99 ? -15.317 -10.149 2.514 1.00 87.00 99 VAL A N 1
ATOM 741 C CA . VAL A 1 99 ? -15.186 -9.371 3.760 1.00 87.00 99 VAL A CA 1
ATOM 742 C C . VAL A 1 99 ? -16.274 -9.763 4.765 1.00 87.00 99 VAL A C 1
ATOM 744 O O . VAL A 1 99 ? -15.971 -10.008 5.935 1.00 87.00 99 VAL A O 1
ATOM 747 N N . LYS A 1 100 ? -17.530 -9.895 4.320 1.00 87.62 100 LYS A N 1
ATOM 748 C CA . LYS A 1 100 ? -18.635 -10.342 5.185 1.00 87.62 100 LYS A CA 1
ATOM 749 C C . LYS A 1 100 ? -18.438 -11.775 5.680 1.00 87.62 100 LYS A C 1
ATOM 751 O O . LYS A 1 100 ? -18.658 -12.048 6.861 1.00 87.62 100 LYS A O 1
ATOM 756 N N . LEU A 1 101 ? -17.970 -12.671 4.816 1.00 89.38 101 LEU A N 1
ATOM 757 C CA . LEU A 1 101 ? -17.702 -14.067 5.152 1.00 89.38 101 LEU A CA 1
ATOM 758 C C . LEU A 1 101 ? -16.548 -14.212 6.159 1.00 89.38 101 LEU A C 1
ATOM 760 O O . LEU A 1 101 ? -16.675 -14.962 7.130 1.00 89.38 101 LEU A O 1
ATOM 764 N N . ILE A 1 102 ? -15.457 -13.460 5.980 1.00 89.31 102 ILE A N 1
ATOM 765 C CA . ILE A 1 102 ? -14.312 -13.428 6.901 1.00 89.31 102 ILE A CA 1
ATOM 766 C C . ILE A 1 102 ? -14.762 -12.987 8.285 1.00 89.31 102 ILE A C 1
ATOM 768 O O . ILE A 1 102 ? -14.352 -13.587 9.268 1.00 89.31 102 ILE A O 1
ATOM 772 N N . VAL A 1 103 ? -15.616 -11.971 8.393 1.00 87.38 103 VAL A N 1
ATOM 773 C CA . VAL A 1 103 ? -16.063 -11.474 9.701 1.00 87.38 103 VAL A CA 1
ATOM 774 C C . VAL A 1 103 ? -17.037 -12.451 10.360 1.00 87.38 103 VAL A C 1
ATOM 776 O O . VAL A 1 103 ? -16.899 -12.743 11.553 1.00 87.38 103 VAL A O 1
ATOM 779 N N . ALA A 1 104 ? -17.972 -13.015 9.588 1.00 89.38 104 ALA A N 1
ATOM 780 C CA . ALA A 1 104 ? -18.938 -13.996 10.079 1.00 89.38 104 ALA A CA 1
ATOM 781 C C . ALA A 1 104 ? -18.244 -15.239 10.664 1.00 89.38 104 ALA A C 1
ATOM 783 O O . ALA A 1 104 ? -18.571 -15.683 11.768 1.00 89.38 104 ALA A O 1
ATOM 784 N N . TYR A 1 105 ? -17.224 -15.750 9.969 1.00 91.00 105 TYR A N 1
ATOM 785 C CA . TYR A 1 105 ? -16.495 -16.964 10.345 1.00 91.00 105 TYR A CA 1
ATOM 786 C C . TYR A 1 105 ? -15.043 -16.696 10.764 1.00 91.00 105 TYR A C 1
ATOM 788 O O . TYR A 1 105 ? -14.188 -17.569 10.618 1.00 91.00 105 TYR A O 1
ATOM 796 N N . ALA A 1 106 ? -14.758 -15.526 11.349 1.00 89.62 106 ALA A N 1
ATOM 797 C CA . ALA A 1 106 ? -13.399 -15.035 11.622 1.00 89.62 106 ALA A CA 1
ATOM 798 C C . ALA A 1 106 ? -12.477 -16.055 12.292 1.00 89.62 106 ALA A C 1
ATOM 800 O O . ALA A 1 106 ? -11.347 -16.257 11.858 1.00 89.62 106 ALA A O 1
ATOM 801 N N . ARG A 1 107 ? -12.969 -16.760 13.318 1.00 91.75 107 ARG A N 1
ATOM 802 C CA . ARG A 1 107 ? -12.179 -17.783 14.018 1.00 91.75 107 ARG A CA 1
ATOM 803 C C . ARG A 1 107 ? -11.793 -18.942 13.099 1.00 91.75 107 ARG A C 1
ATOM 805 O O . ARG A 1 107 ? -10.651 -19.389 13.136 1.00 91.75 107 ARG A O 1
ATOM 812 N N . VAL A 1 108 ? -12.749 -19.436 12.314 1.00 91.56 108 VAL A N 1
ATOM 813 C CA . VAL A 1 108 ? -12.534 -20.558 11.391 1.00 91.56 108 VAL A CA 1
ATOM 814 C C . VAL A 1 108 ? -11.601 -20.124 10.270 1.00 91.56 108 VAL A C 1
ATOM 816 O O . VAL A 1 108 ? -10.666 -20.850 9.965 1.00 91.56 108 VAL A O 1
ATOM 819 N N . MET A 1 109 ? -11.793 -18.920 9.727 1.00 90.12 109 MET A N 1
ATOM 820 C CA . MET A 1 109 ? -10.953 -18.382 8.661 1.00 90.12 109 MET A CA 1
ATOM 821 C C . MET A 1 109 ? -9.502 -18.176 9.114 1.00 90.12 109 MET A C 1
ATOM 823 O O . MET A 1 109 ? -8.587 -18.618 8.428 1.00 90.12 109 MET A O 1
ATOM 827 N N . ILE A 1 110 ? -9.277 -17.582 10.296 1.00 91.00 110 ILE A N 1
ATOM 828 C CA . ILE A 1 110 ? -7.927 -17.416 10.866 1.00 91.00 110 ILE A CA 1
ATOM 829 C C . ILE A 1 110 ? -7.241 -18.775 11.038 1.00 91.00 110 ILE A C 1
ATOM 831 O O . ILE A 1 110 ? -6.088 -18.931 10.646 1.00 91.00 110 ILE A O 1
ATOM 835 N N . LEU A 1 111 ? -7.946 -19.772 11.585 1.00 91.69 111 LEU A N 1
ATOM 836 C CA . LEU A 1 111 ? -7.402 -21.124 11.735 1.00 91.69 111 LEU A CA 1
ATOM 837 C C . LEU A 1 111 ? -7.114 -21.777 10.381 1.00 91.69 111 LEU A C 1
ATOM 839 O O . LEU A 1 111 ? -6.056 -22.380 10.217 1.00 91.69 111 LEU A O 1
ATOM 843 N N . PHE A 1 112 ? -8.030 -21.648 9.422 1.00 91.62 112 PHE A N 1
ATOM 844 C CA . PHE A 1 112 ? -7.879 -22.197 8.082 1.00 91.62 112 PHE A CA 1
ATOM 845 C C . PHE A 1 112 ? -6.642 -21.627 7.391 1.00 91.62 112 PHE A C 1
ATOM 847 O O . PHE A 1 112 ? -5.781 -22.402 7.000 1.00 91.62 112 PHE A O 1
ATOM 854 N N . VAL A 1 113 ? -6.504 -20.300 7.308 1.00 90.62 113 VAL A N 1
ATOM 855 C CA . VAL A 1 113 ? -5.369 -19.643 6.635 1.00 90.62 113 VAL A CA 1
ATOM 856 C C . VAL A 1 113 ? -4.041 -20.017 7.290 1.00 90.62 113 VAL A C 1
ATOM 858 O O . VAL A 1 113 ? -3.070 -20.320 6.600 1.00 90.62 113 VAL A O 1
ATOM 861 N N . LEU A 1 114 ? -4.003 -20.059 8.621 1.00 91.06 114 LEU A N 1
ATOM 862 C CA . LEU A 1 114 ? -2.811 -20.425 9.379 1.00 91.06 114 LEU A CA 1
ATOM 863 C C . LEU A 1 114 ? -2.372 -21.871 9.093 1.00 91.06 114 LEU A C 1
ATOM 865 O O . LEU A 1 114 ? -1.203 -22.105 8.789 1.00 91.06 114 LEU A O 1
ATOM 869 N N . TRP A 1 115 ? -3.292 -22.839 9.124 1.00 92.62 115 TRP A N 1
ATOM 870 C CA . TRP A 1 115 ? -2.969 -24.236 8.803 1.00 92.62 115 TRP A CA 1
ATOM 871 C C . TRP A 1 115 ? -2.732 -24.467 7.310 1.00 92.62 115 TRP A C 1
ATOM 873 O O . TRP A 1 115 ? -1.900 -25.295 6.941 1.00 92.62 115 TRP A O 1
ATOM 883 N N . PHE A 1 116 ? -3.414 -23.720 6.450 1.00 92.25 116 PHE A N 1
ATOM 884 C CA . PHE A 1 116 ? -3.222 -23.761 5.007 1.00 92.25 116 PHE A CA 1
ATOM 885 C C . PHE A 1 116 ? -1.823 -23.270 4.615 1.00 92.25 116 PHE A C 1
ATOM 887 O O . PHE A 1 116 ? -1.159 -23.921 3.815 1.00 92.25 116 PHE A O 1
ATOM 894 N N . ASN A 1 117 ? -1.322 -22.198 5.241 1.00 90.69 117 ASN A N 1
ATOM 895 C CA . ASN A 1 117 ? 0.047 -21.712 5.036 1.00 90.69 117 ASN A CA 1
ATOM 896 C C . ASN A 1 117 ? 1.096 -22.762 5.462 1.00 90.69 117 ASN A C 1
ATOM 898 O O . ASN A 1 117 ? 2.042 -23.052 4.722 1.00 90.69 117 ASN A O 1
ATOM 902 N N . VAL A 1 118 ? 0.876 -23.429 6.603 1.00 93.06 118 VAL A N 1
ATOM 903 C CA . VAL A 1 118 ? 1.691 -24.587 7.015 1.00 93.06 118 VAL A CA 1
ATOM 904 C C . VAL A 1 118 ? 1.649 -25.682 5.941 1.00 93.06 118 VAL A C 1
ATOM 906 O O . VAL A 1 118 ? 2.699 -26.172 5.529 1.00 93.06 118 VAL A O 1
ATOM 909 N N . GLY A 1 119 ? 0.460 -26.022 5.436 1.00 93.62 119 GLY A N 1
ATOM 910 C CA . GLY A 1 119 ? 0.272 -27.013 4.374 1.00 93.62 119 GLY A CA 1
ATOM 911 C C . GLY A 1 119 ? 1.024 -26.676 3.083 1.00 93.62 119 GLY A C 1
ATOM 912 O O . GLY A 1 119 ? 1.752 -27.525 2.570 1.00 93.62 119 GLY A O 1
ATOM 913 N N . ILE A 1 120 ? 0.923 -25.433 2.596 1.00 91.75 120 ILE A N 1
ATOM 914 C CA . ILE A 1 120 ? 1.672 -24.954 1.421 1.00 91.75 120 ILE A CA 1
ATOM 915 C C . ILE A 1 120 ? 3.177 -25.084 1.647 1.00 91.75 120 ILE A C 1
ATOM 917 O O . ILE A 1 120 ? 3.900 -25.522 0.754 1.00 91.75 120 ILE A O 1
ATOM 921 N N . SER A 1 121 ? 3.658 -24.740 2.840 1.00 92.19 121 SER A N 1
ATOM 922 C CA . SER A 1 121 ? 5.086 -24.817 3.158 1.00 92.19 121 SER A CA 1
ATOM 923 C C . SER A 1 121 ? 5.605 -26.259 3.090 1.00 92.19 121 SER A C 1
ATOM 925 O O . SER A 1 121 ? 6.670 -26.512 2.528 1.00 92.19 121 SER A O 1
ATOM 927 N N . PHE A 1 122 ? 4.828 -27.226 3.591 1.00 94.19 122 PHE A N 1
ATOM 928 C CA . PHE A 1 122 ? 5.148 -28.650 3.447 1.00 94.19 122 PHE A CA 1
ATOM 929 C C . PHE A 1 122 ? 5.067 -29.128 1.990 1.00 94.19 122 PHE A C 1
ATOM 931 O O . PHE A 1 122 ? 5.919 -29.906 1.562 1.00 94.19 122 PHE A O 1
ATOM 938 N N . ALA A 1 123 ? 4.093 -28.647 1.212 1.00 94.12 123 ALA A N 1
ATOM 939 C CA . ALA A 1 123 ? 3.983 -28.972 -0.210 1.00 94.12 123 ALA A CA 1
ATOM 940 C C . ALA A 1 123 ? 5.192 -28.456 -1.010 1.00 94.12 123 ALA A C 1
ATOM 942 O O . ALA A 1 123 ? 5.734 -29.187 -1.838 1.00 94.12 123 ALA A O 1
ATOM 943 N N . LEU A 1 124 ? 5.670 -27.242 -0.715 1.00 91.81 124 LEU A N 1
ATOM 944 C CA . LEU A 1 124 ? 6.877 -26.674 -1.320 1.00 91.81 124 LEU A CA 1
ATOM 945 C C . LEU A 1 124 ? 8.126 -27.502 -0.981 1.00 91.81 124 LEU A C 1
ATOM 947 O O . LEU A 1 124 ? 8.948 -27.768 -1.858 1.00 91.81 124 LEU A O 1
ATOM 951 N N . ALA A 1 125 ? 8.249 -27.955 0.271 1.00 93.62 125 ALA A N 1
ATOM 952 C CA . ALA A 1 125 ? 9.330 -28.845 0.685 1.00 93.62 125 ALA A CA 1
ATOM 953 C C . ALA A 1 125 ? 9.299 -30.172 -0.095 1.00 93.62 125 ALA A C 1
ATOM 955 O O . ALA A 1 125 ? 10.315 -30.580 -0.657 1.00 93.62 125 ALA A O 1
ATOM 956 N N . ALA A 1 126 ? 8.126 -30.812 -0.189 1.00 94.06 126 ALA A N 1
ATOM 957 C CA . ALA A 1 126 ? 7.935 -32.053 -0.942 1.00 94.06 126 ALA A CA 1
ATOM 958 C C . ALA A 1 126 ? 8.257 -31.881 -2.435 1.00 94.06 126 ALA A C 1
ATOM 960 O O . ALA A 1 126 ? 8.954 -32.710 -3.018 1.00 94.06 126 ALA A O 1
ATOM 961 N N . TYR A 1 127 ? 7.819 -30.774 -3.039 1.00 94.12 127 TYR A N 1
ATOM 962 C CA . TYR A 1 127 ? 8.128 -30.432 -4.426 1.00 94.12 127 TYR A CA 1
ATOM 963 C C . TYR A 1 127 ? 9.640 -30.307 -4.675 1.00 94.12 127 TYR A C 1
ATOM 965 O O . TYR A 1 127 ? 10.148 -30.829 -5.668 1.00 94.12 127 TYR A O 1
ATOM 973 N N . GLY A 1 128 ? 10.380 -29.699 -3.739 1.00 92.69 128 GLY A N 1
ATOM 974 C CA . GLY A 1 128 ? 11.843 -29.630 -3.794 1.00 92.69 128 GLY A CA 1
ATOM 975 C C . GLY A 1 128 ? 12.511 -31.009 -3.827 1.00 92.69 128 GLY A C 1
ATOM 976 O O . GLY A 1 128 ? 13.434 -31.224 -4.616 1.00 92.69 128 GLY A O 1
ATOM 977 N N . PHE A 1 129 ? 12.010 -31.964 -3.032 1.00 93.56 129 PHE A N 1
ATOM 978 C CA . PHE A 1 129 ? 12.501 -33.347 -3.045 1.00 93.56 129 PHE A CA 1
ATOM 979 C C . PHE A 1 129 ? 12.197 -34.070 -4.364 1.00 93.56 129 PHE A C 1
ATOM 981 O O . PHE A 1 129 ? 13.062 -34.786 -4.861 1.00 93.56 129 PHE A O 1
ATOM 988 N N . ILE A 1 130 ? 11.015 -33.859 -4.957 1.00 94.94 130 ILE A N 1
ATOM 989 C CA . ILE A 1 130 ? 10.614 -34.499 -6.226 1.00 94.94 130 ILE A CA 1
ATOM 990 C C . ILE A 1 130 ? 11.514 -34.056 -7.387 1.00 94.94 130 ILE A C 1
ATOM 992 O O . ILE A 1 130 ? 11.914 -34.878 -8.205 1.00 94.94 130 ILE A O 1
ATOM 996 N N . ILE A 1 131 ? 11.867 -32.769 -7.447 1.00 93.62 131 ILE A N 1
ATOM 997 C CA . ILE A 1 131 ? 12.757 -32.218 -8.487 1.00 93.62 131 ILE A CA 1
ATOM 998 C C . ILE A 1 131 ? 14.229 -32.605 -8.260 1.00 93.62 131 ILE A C 1
ATOM 1000 O O . ILE A 1 131 ? 15.061 -32.442 -9.151 1.00 93.62 131 ILE A O 1
ATOM 1004 N N . GLY A 1 132 ? 14.573 -33.119 -7.077 1.00 91.19 132 GLY A N 1
ATOM 1005 C CA . GLY A 1 132 ? 15.954 -33.420 -6.699 1.00 91.19 132 GLY A CA 1
ATOM 1006 C C . GLY A 1 132 ? 16.785 -32.175 -6.363 1.00 91.19 132 GLY A C 1
ATOM 1007 O O . GLY A 1 132 ? 18.004 -32.270 -6.228 1.00 91.19 132 GLY A O 1
ATOM 1008 N N . ASN A 1 133 ? 16.158 -31.002 -6.203 1.00 91.44 133 ASN A N 1
ATOM 1009 C CA . ASN A 1 133 ? 16.857 -29.777 -5.816 1.00 91.44 133 ASN A CA 1
ATOM 1010 C C . ASN A 1 133 ? 16.931 -29.655 -4.286 1.00 91.44 133 ASN A C 1
ATOM 1012 O O . ASN A 1 133 ? 16.006 -29.176 -3.624 1.00 91.44 133 ASN A O 1
ATOM 1016 N N . ILE A 1 134 ? 18.081 -30.054 -3.739 1.00 91.25 134 ILE A N 1
ATOM 1017 C CA . ILE A 1 134 ? 18.350 -30.087 -2.296 1.00 91.25 134 ILE A CA 1
ATOM 1018 C C . ILE A 1 134 ? 18.208 -28.699 -1.648 1.00 91.25 134 ILE A C 1
ATOM 1020 O O . ILE A 1 134 ? 17.727 -28.606 -0.520 1.00 91.25 134 ILE A O 1
ATOM 1024 N N . PHE A 1 135 ? 18.556 -27.611 -2.343 1.00 90.19 135 PHE A N 1
ATOM 1025 C CA . PHE A 1 135 ? 18.457 -26.261 -1.776 1.00 90.19 135 PHE A CA 1
ATOM 1026 C C . PHE A 1 135 ? 17.007 -25.861 -1.499 1.00 90.19 135 PHE A C 1
ATOM 1028 O O . PHE A 1 135 ? 16.692 -25.402 -0.400 1.00 90.19 135 PHE A O 1
ATOM 1035 N N . ILE A 1 136 ? 16.115 -26.080 -2.470 1.00 90.38 136 ILE A N 1
ATOM 1036 C CA . ILE A 1 136 ? 14.683 -25.782 -2.322 1.00 90.38 136 ILE A CA 1
ATOM 1037 C C . ILE A 1 136 ? 14.074 -26.675 -1.239 1.00 90.38 136 ILE A C 1
ATOM 1039 O O . ILE A 1 136 ? 13.299 -26.193 -0.416 1.00 90.38 136 ILE A O 1
ATOM 1043 N N . ALA A 1 137 ? 14.467 -27.951 -1.197 1.00 91.25 137 ALA A N 1
ATOM 1044 C CA . ALA A 1 137 ? 13.994 -28.887 -0.186 1.00 91.25 137 ALA A CA 1
ATOM 1045 C C . ALA A 1 137 ? 14.382 -28.447 1.238 1.00 91.25 137 ALA A C 1
ATOM 1047 O O . ALA A 1 137 ? 13.517 -28.363 2.108 1.00 91.25 137 ALA A O 1
ATOM 1048 N N . ILE A 1 138 ? 15.654 -28.096 1.478 1.00 92.62 138 ILE A N 1
ATOM 1049 C CA . ILE A 1 138 ? 16.130 -27.649 2.799 1.00 92.62 138 ILE A CA 1
ATOM 1050 C C . ILE A 1 138 ? 15.422 -26.360 3.226 1.00 92.62 138 ILE A C 1
ATOM 1052 O O . ILE A 1 138 ? 14.899 -26.287 4.339 1.00 92.62 138 ILE A O 1
ATOM 1056 N N . ILE A 1 139 ? 15.367 -25.355 2.345 1.00 91.94 139 ILE A N 1
ATOM 1057 C CA . ILE A 1 139 ? 14.699 -24.080 2.641 1.00 91.94 139 ILE A CA 1
ATOM 1058 C C . ILE A 1 139 ? 13.208 -24.311 2.923 1.00 91.94 139 ILE A C 1
ATOM 1060 O O . ILE A 1 139 ? 12.684 -23.793 3.908 1.00 91.94 139 ILE A O 1
ATOM 1064 N N . GLY A 1 140 ? 12.540 -25.137 2.114 1.00 92.12 140 GLY A N 1
ATOM 1065 C CA . GLY A 1 140 ? 11.134 -25.489 2.297 1.00 92.12 140 GLY A CA 1
ATOM 1066 C C . GLY A 1 140 ? 10.863 -26.158 3.646 1.00 92.12 140 GLY A C 1
ATOM 1067 O O . GLY A 1 140 ? 9.916 -25.778 4.332 1.00 92.12 140 GLY A O 1
ATOM 1068 N N . VAL A 1 141 ? 11.715 -27.097 4.074 1.00 94.19 141 VAL A N 1
ATOM 1069 C CA . VAL A 1 141 ? 11.588 -27.754 5.389 1.00 94.19 141 VAL A CA 1
ATOM 1070 C C . VAL A 1 141 ? 11.763 -26.753 6.531 1.00 94.19 141 VAL A C 1
ATOM 1072 O O . VAL A 1 141 ? 10.967 -26.762 7.469 1.00 94.19 141 VAL A O 1
ATOM 1075 N N . ILE A 1 142 ? 12.763 -25.867 6.456 1.00 94.44 142 ILE A N 1
ATOM 1076 C CA . ILE A 1 142 ? 12.986 -24.835 7.482 1.00 94.44 142 ILE A CA 1
ATOM 1077 C C . ILE A 1 142 ? 11.755 -23.928 7.595 1.00 94.44 142 ILE A C 1
ATOM 1079 O O . ILE A 1 142 ? 11.246 -23.722 8.696 1.00 94.44 142 ILE A O 1
ATOM 1083 N N . ILE A 1 143 ? 11.235 -23.438 6.466 1.00 92.38 143 ILE A N 1
ATOM 1084 C CA . ILE A 1 143 ? 10.036 -22.589 6.432 1.00 92.38 143 ILE A CA 1
ATOM 1085 C C . ILE A 1 143 ? 8.819 -23.338 6.991 1.00 92.38 143 ILE A C 1
ATOM 1087 O O . ILE A 1 143 ? 8.083 -22.784 7.805 1.00 92.38 143 ILE A O 1
ATOM 1091 N N . ALA A 1 144 ? 8.623 -24.608 6.627 1.00 93.56 144 ALA A N 1
ATOM 1092 C CA . ALA A 1 144 ? 7.510 -25.418 7.120 1.00 93.56 144 ALA A CA 1
ATOM 1093 C C . ALA A 1 144 ? 7.557 -25.622 8.642 1.00 93.56 144 ALA A C 1
ATOM 1095 O O . ALA A 1 144 ? 6.532 -25.490 9.314 1.00 93.56 144 ALA A O 1
ATOM 1096 N N . LEU A 1 145 ? 8.741 -25.890 9.202 1.00 94.06 145 LEU A N 1
ATOM 1097 C CA . LEU A 1 145 ? 8.926 -26.020 10.648 1.00 94.06 145 LEU A CA 1
ATOM 1098 C C . LEU A 1 145 ? 8.688 -24.692 11.371 1.00 94.06 145 LEU A C 1
ATOM 1100 O O . LEU A 1 145 ? 7.998 -24.675 12.391 1.00 94.06 145 LEU A O 1
ATOM 1104 N N . LEU A 1 146 ? 9.199 -23.580 10.835 1.00 91.88 146 LEU A N 1
ATOM 1105 C CA . LEU A 1 146 ? 8.956 -22.247 11.391 1.00 91.88 146 LEU A CA 1
ATOM 1106 C C . LEU A 1 146 ? 7.463 -21.904 11.388 1.00 91.88 146 LEU A C 1
ATOM 1108 O O . LEU A 1 146 ? 6.931 -21.508 12.426 1.00 91.88 146 LEU A O 1
ATOM 1112 N N . ASN A 1 147 ? 6.771 -22.137 10.270 1.00 90.88 147 ASN A N 1
ATOM 1113 C CA . ASN A 1 147 ? 5.333 -21.908 10.156 1.00 90.88 147 ASN A CA 1
ATOM 1114 C C . ASN A 1 147 ? 4.532 -22.813 11.098 1.00 90.88 147 ASN A C 1
ATOM 1116 O O . ASN A 1 147 ? 3.576 -22.350 11.713 1.00 90.88 147 ASN A O 1
ATOM 1120 N N . LEU A 1 148 ? 4.934 -24.074 11.289 1.00 93.56 148 LEU A N 1
ATOM 1121 C CA . LEU A 1 148 ? 4.287 -24.983 12.239 1.00 93.56 148 LEU A CA 1
ATOM 1122 C C . LEU A 1 148 ? 4.478 -24.534 13.699 1.00 93.56 148 LEU A C 1
ATOM 1124 O O . LEU A 1 148 ? 3.538 -24.583 14.497 1.00 93.56 148 LEU A O 1
ATOM 1128 N N . CYS A 1 149 ? 5.683 -24.089 14.060 1.00 92.62 149 CYS A N 1
ATOM 1129 C CA . CYS A 1 149 ? 5.974 -23.540 15.384 1.00 92.62 149 CYS A CA 1
ATOM 1130 C C . CYS A 1 149 ? 5.167 -22.260 15.639 1.00 92.62 149 CYS A C 1
ATOM 1132 O O . CYS A 1 149 ? 4.526 -22.134 16.685 1.00 92.62 149 CYS A O 1
ATOM 1134 N N . TYR A 1 150 ? 5.134 -21.351 14.661 1.00 90.38 150 TYR A N 1
ATOM 1135 C CA . TYR A 1 150 ? 4.339 -20.126 14.710 1.00 90.38 150 TYR A CA 1
ATOM 1136 C C . TYR A 1 150 ? 2.843 -20.423 14.873 1.00 90.38 150 TYR A C 1
ATOM 1138 O O . TYR A 1 150 ? 2.201 -19.920 15.799 1.00 90.38 150 TYR A O 1
ATOM 1146 N N . ALA A 1 151 ? 2.318 -21.327 14.040 1.00 89.75 151 ALA A N 1
ATOM 1147 C CA . ALA A 1 151 ? 0.935 -21.784 14.047 1.00 89.75 151 ALA A CA 1
ATOM 1148 C C . ALA A 1 151 ? 0.473 -22.277 15.422 1.00 89.75 151 ALA A C 1
ATOM 1150 O O . ALA A 1 151 ? -0.655 -21.999 15.824 1.00 89.75 151 ALA A O 1
ATOM 1151 N N . ARG A 1 152 ? 1.336 -22.989 16.160 1.00 90.69 152 ARG A N 1
ATOM 1152 C CA . ARG A 1 152 ? 1.034 -23.442 17.526 1.00 90.69 152 ARG A CA 1
ATOM 1153 C C . ARG A 1 152 ? 1.172 -22.335 18.564 1.00 90.69 152 ARG A C 1
ATOM 1155 O O . ARG A 1 152 ? 0.310 -22.218 19.431 1.00 90.69 152 ARG A O 1
ATOM 1162 N N . ALA A 1 153 ? 2.217 -21.515 18.475 1.00 88.88 153 ALA A N 1
ATOM 1163 C CA . ALA A 1 153 ? 2.468 -20.448 19.441 1.00 88.88 153 ALA A CA 1
ATOM 1164 C C . ALA A 1 153 ? 1.323 -19.422 19.486 1.00 88.88 153 ALA A C 1
ATOM 1166 O O . ALA A 1 153 ? 0.950 -18.938 20.556 1.00 88.88 153 ALA A O 1
ATOM 1167 N N . VAL A 1 154 ? 0.727 -19.115 18.333 1.00 90.06 154 VAL A N 1
ATOM 1168 C CA . VAL A 1 154 ? -0.256 -18.035 18.204 1.00 90.06 154 VAL A CA 1
ATOM 1169 C C . VAL A 1 154 ? -1.699 -18.436 18.548 1.00 90.06 154 VAL A C 1
ATOM 1171 O O . VAL A 1 154 ? -2.558 -17.569 18.709 1.00 90.06 154 VAL A O 1
ATOM 1174 N N . GLN A 1 155 ? -1.990 -19.728 18.752 1.00 86.94 155 GLN A N 1
ATOM 1175 C CA . GLN A 1 155 ? -3.365 -20.215 18.973 1.00 86.94 155 GLN A CA 1
ATOM 1176 C C . GLN A 1 155 ? -4.076 -19.534 20.148 1.00 86.94 155 GLN A C 1
ATOM 1178 O O . GLN A 1 155 ? -5.272 -19.246 20.066 1.00 86.94 155 GLN A O 1
ATOM 1183 N N . HIS A 1 156 ? -3.337 -19.221 21.215 1.00 87.88 156 HIS A N 1
ATOM 1184 C CA . HIS A 1 156 ? -3.885 -18.551 22.393 1.00 87.88 156 HIS A CA 1
ATOM 1185 C C . HIS A 1 156 ? -4.344 -17.106 22.115 1.00 87.88 156 HIS A C 1
ATOM 1187 O O . HIS A 1 156 ? -5.157 -16.570 22.864 1.00 87.88 156 HIS A O 1
ATOM 1193 N N . ARG A 1 157 ? -3.864 -16.478 21.031 1.00 87.12 157 ARG A N 1
ATOM 1194 C CA . ARG A 1 157 ? -4.152 -15.078 20.666 1.00 87.12 157 ARG A CA 1
ATOM 1195 C C . ARG A 1 157 ? -5.314 -14.925 19.686 1.00 87.12 157 ARG A C 1
ATOM 1197 O O . ARG A 1 157 ? -5.883 -13.841 19.579 1.00 87.12 157 ARG A O 1
ATOM 1204 N N . ILE A 1 158 ? -5.727 -16.009 19.026 1.00 89.25 158 ILE A N 1
ATOM 1205 C CA . ILE A 1 158 ? -6.815 -16.008 18.033 1.00 89.25 158 ILE A CA 1
ATOM 1206 C C . ILE A 1 158 ? -8.109 -15.358 18.563 1.00 89.25 158 ILE A C 1
ATOM 1208 O O . ILE A 1 158 ? -8.699 -14.571 17.824 1.00 89.25 158 ILE A O 1
ATOM 1212 N N . PRO A 1 159 ? -8.569 -15.601 19.810 1.00 90.50 159 PRO A N 1
ATOM 1213 C CA . PRO A 1 159 ? -9.792 -14.966 20.308 1.00 90.50 159 PRO A CA 1
ATOM 1214 C C . PRO A 1 159 ? -9.717 -13.434 20.335 1.00 90.50 159 PRO A C 1
ATOM 1216 O O . PRO A 1 159 ? -10.701 -12.766 20.022 1.00 90.50 159 PRO A O 1
ATOM 1219 N N . PHE A 1 160 ? -8.547 -12.875 20.656 1.00 88.69 160 PHE A N 1
ATOM 1220 C CA . PHE A 1 160 ? -8.336 -11.430 20.670 1.00 88.69 160 PHE A CA 1
ATOM 1221 C C . PHE A 1 160 ? -8.306 -10.850 19.248 1.00 88.69 160 PHE A C 1
ATOM 1223 O O . PHE A 1 160 ? -8.969 -9.848 18.983 1.00 88.69 160 PHE A O 1
ATOM 1230 N N . ALA A 1 161 ? -7.634 -11.520 18.304 1.00 89.06 161 ALA A N 1
ATOM 1231 C CA . ALA A 1 161 ? -7.674 -11.141 16.889 1.00 89.06 161 ALA A CA 1
ATOM 1232 C C . ALA A 1 161 ? -9.112 -11.150 16.326 1.00 89.06 161 ALA A C 1
ATOM 1234 O O . ALA A 1 161 ? -9.517 -10.216 15.634 1.00 89.06 161 ALA A O 1
ATOM 1235 N N . VAL A 1 162 ? -9.920 -12.158 16.686 1.00 90.88 162 VAL A N 1
ATOM 1236 C CA . VAL A 1 162 ? -11.343 -12.247 16.309 1.00 90.88 162 VAL A CA 1
ATOM 1237 C C . VAL A 1 162 ? -12.154 -11.081 16.878 1.00 90.88 162 VAL A C 1
ATOM 1239 O O . VAL A 1 162 ? -12.988 -10.520 16.167 1.00 90.88 162 VAL A O 1
ATOM 1242 N N . ALA A 1 163 ? -11.924 -10.701 18.137 1.00 91.06 163 ALA A N 1
ATOM 1243 C CA . ALA A 1 163 ? -12.606 -9.563 18.748 1.00 91.06 163 ALA A CA 1
ATOM 1244 C C . ALA A 1 163 ? -12.283 -8.252 18.010 1.00 91.06 163 ALA A C 1
ATOM 1246 O O . ALA A 1 163 ? -13.202 -7.521 17.644 1.00 91.06 163 ALA A O 1
ATOM 1247 N N . ASN A 1 164 ? -11.005 -8.003 17.703 1.00 89.94 164 ASN A N 1
ATOM 1248 C CA . ASN A 1 164 ? -10.585 -6.816 16.952 1.00 89.94 164 ASN A CA 1
ATOM 1249 C C . ASN A 1 164 ? -11.215 -6.759 15.558 1.00 89.94 164 ASN A C 1
ATOM 1251 O O . ASN A 1 164 ? -11.688 -5.706 15.139 1.00 89.94 164 ASN A O 1
ATOM 1255 N N . LEU A 1 165 ? -11.269 -7.892 14.854 1.00 89.81 165 LEU A N 1
ATOM 1256 C CA . LEU A 1 165 ? -11.844 -7.968 13.513 1.00 89.81 165 LEU A CA 1
ATOM 1257 C C . LEU A 1 165 ? -13.356 -7.684 13.517 1.00 89.81 165 LEU A C 1
ATOM 1259 O O . LEU A 1 165 ? -13.849 -6.972 12.646 1.00 89.81 165 LEU A O 1
ATOM 1263 N N . ARG A 1 166 ? -14.088 -8.169 14.528 1.00 89.88 166 ARG A N 1
ATOM 1264 C CA . ARG A 1 166 ? -15.524 -7.876 14.698 1.00 89.88 166 ARG A CA 1
ATOM 1265 C C . ARG A 1 166 ? -15.791 -6.415 15.048 1.00 89.88 166 ARG A C 1
ATOM 1267 O O . ARG A 1 166 ? -16.727 -5.829 14.519 1.00 89.88 166 ARG A O 1
ATOM 1274 N N . VAL A 1 167 ? -14.969 -5.815 15.910 1.00 90.31 167 VAL A N 1
ATOM 1275 C CA . VAL A 1 167 ? -15.077 -4.382 16.234 1.00 90.31 167 VAL A CA 1
ATOM 1276 C C . VAL A 1 167 ? -14.781 -3.527 15.001 1.00 90.31 167 VAL A C 1
ATOM 1278 O O . VAL A 1 167 ? -15.511 -2.575 14.726 1.00 90.31 167 VAL A O 1
ATOM 1281 N N . ALA A 1 168 ? -13.751 -3.887 14.230 1.00 90.12 168 ALA A N 1
ATOM 1282 C CA . ALA A 1 168 ? -13.422 -3.209 12.982 1.00 90.12 168 ALA A CA 1
ATOM 1283 C C . ALA A 1 168 ? -14.575 -3.293 11.969 1.00 90.12 168 ALA A C 1
ATOM 1285 O O . ALA A 1 168 ? -14.925 -2.281 11.362 1.00 90.12 168 ALA A O 1
ATOM 1286 N N . GLU A 1 169 ? -15.212 -4.459 11.821 1.00 88.50 169 GLU A N 1
ATOM 1287 C CA . GLU A 1 169 ? -16.379 -4.593 10.946 1.00 88.50 169 GLU A CA 1
ATOM 1288 C C . GLU A 1 169 ? -17.582 -3.797 11.442 1.00 88.50 169 GLU A C 1
ATOM 1290 O O . GLU A 1 169 ? -18.202 -3.117 10.632 1.00 88.50 169 GLU A O 1
ATOM 1295 N N . GLY A 1 170 ? -17.866 -3.785 12.746 1.00 87.69 170 GLY A N 1
ATOM 1296 C CA . GLY A 1 170 ? -18.937 -2.957 13.303 1.00 87.69 170 GLY A CA 1
ATOM 1297 C C . GLY A 1 170 ? -18.747 -1.467 12.991 1.00 87.69 170 GLY A C 1
ATOM 1298 O O . GLY A 1 170 ? -19.701 -0.782 12.615 1.00 87.69 170 GLY A O 1
ATOM 1299 N N . ALA A 1 171 ? -17.505 -0.979 13.064 1.00 88.38 171 ALA A N 1
ATOM 1300 C CA . ALA A 1 171 ? -17.165 0.399 12.717 1.00 88.38 171 ALA A CA 1
ATOM 1301 C C . ALA A 1 171 ? -17.357 0.694 11.218 1.00 88.38 171 ALA A C 1
ATOM 1303 O O . ALA A 1 171 ? -17.949 1.710 10.847 1.00 88.38 171 ALA A O 1
ATOM 1304 N N . ILE A 1 172 ? -16.882 -0.204 10.352 1.00 88.44 172 ILE A N 1
ATOM 1305 C CA . ILE A 1 172 ? -16.973 -0.065 8.891 1.00 88.44 172 ILE A CA 1
ATOM 1306 C C . ILE A 1 172 ? -18.428 -0.195 8.415 1.00 88.44 172 ILE A C 1
ATOM 1308 O O . ILE A 1 172 ? -18.879 0.597 7.591 1.00 88.44 172 ILE A O 1
ATOM 1312 N N . ALA A 1 173 ? -19.190 -1.143 8.964 1.00 86.25 173 ALA A N 1
ATOM 1313 C CA . ALA A 1 173 ? -20.585 -1.384 8.606 1.00 86.25 173 ALA A CA 1
ATOM 1314 C C . ALA A 1 173 ? -21.492 -0.205 8.985 1.00 86.25 173 ALA A C 1
ATOM 1316 O O . ALA A 1 173 ? -22.406 0.126 8.230 1.00 86.25 173 ALA A O 1
ATOM 1317 N N . LYS A 1 174 ? -21.216 0.472 10.111 1.00 88.69 174 LYS A N 1
ATOM 1318 C CA . LYS A 1 174 ? -21.938 1.695 10.498 1.00 88.69 174 LYS A CA 1
ATOM 1319 C C . LYS A 1 174 ? -21.624 2.875 9.571 1.00 88.69 174 LYS A C 1
ATOM 1321 O O . LYS A 1 174 ? -22.481 3.729 9.349 1.00 88.69 174 LYS A O 1
ATOM 1326 N N . HIS A 1 175 ? -20.424 2.912 8.993 1.00 89.81 175 HIS A N 1
ATOM 1327 C CA . HIS A 1 175 ? -19.975 3.966 8.085 1.00 89.81 175 HIS A CA 1
ATOM 1328 C C . HIS A 1 175 ? -19.676 3.423 6.681 1.00 89.81 175 HIS A C 1
ATOM 1330 O O . HIS A 1 175 ? -18.523 3.402 6.247 1.00 89.81 175 HIS A O 1
ATOM 1336 N N . TRP A 1 176 ? -20.724 3.068 5.924 1.00 88.25 176 TRP A N 1
ATOM 1337 C CA . TRP A 1 176 ? -20.598 2.555 4.545 1.00 88.25 176 TRP A CA 1
ATOM 1338 C C . TRP A 1 176 ? -19.781 3.472 3.618 1.00 88.25 176 TRP A C 1
ATOM 1340 O O . TRP A 1 176 ? -19.146 3.020 2.668 1.00 88.25 176 TRP A O 1
ATOM 1350 N N . SER A 1 177 ? -19.736 4.774 3.907 1.00 90.44 177 SER A N 1
ATOM 1351 C CA . SER A 1 177 ? -18.909 5.743 3.180 1.00 90.44 177 SER A CA 1
ATOM 1352 C C . SER A 1 177 ? -17.415 5.391 3.155 1.00 90.44 177 SER A C 1
ATOM 1354 O O . SER A 1 177 ? -16.714 5.845 2.255 1.00 90.44 177 SER A O 1
ATOM 1356 N N . THR A 1 178 ? -16.921 4.549 4.068 1.00 90.94 178 THR A N 1
ATOM 1357 C CA . THR A 1 178 ? -15.551 4.006 4.018 1.00 90.94 178 THR A CA 1
ATOM 1358 C C . THR A 1 178 ? -15.302 3.143 2.777 1.00 90.94 178 THR A C 1
ATOM 1360 O O . THR A 1 178 ? -14.241 3.268 2.164 1.00 90.94 178 THR A O 1
ATOM 1363 N N . TYR A 1 179 ? -16.288 2.350 2.336 1.00 90.38 179 TYR A N 1
ATOM 1364 C CA . TYR A 1 179 ? -16.202 1.600 1.078 1.00 90.38 179 TYR A CA 1
ATOM 1365 C C . TYR A 1 179 ? -16.085 2.547 -0.115 1.00 90.38 179 TYR A C 1
ATOM 1367 O O . TYR A 1 179 ? -15.218 2.361 -0.963 1.00 90.38 179 TYR A O 1
ATOM 1375 N N . ILE A 1 180 ? -16.896 3.612 -0.144 1.00 91.69 180 ILE A N 1
ATOM 1376 C CA . ILE A 1 180 ? -16.862 4.617 -1.218 1.00 91.69 180 ILE A CA 1
ATOM 1377 C C . ILE A 1 180 ? -15.481 5.274 -1.292 1.00 91.69 180 ILE A C 1
ATOM 1379 O O . ILE A 1 180 ? -14.915 5.375 -2.377 1.00 91.69 180 ILE A O 1
ATOM 1383 N N . VAL A 1 181 ? -14.906 5.667 -0.149 1.00 93.62 181 VAL A N 1
ATOM 1384 C CA . VAL A 1 181 ? -13.542 6.217 -0.100 1.00 93.62 181 VAL A CA 1
ATOM 1385 C C . VAL A 1 181 ? -12.532 5.230 -0.693 1.00 93.62 181 VAL A C 1
ATOM 1387 O O . VAL A 1 181 ? -11.720 5.633 -1.522 1.00 93.62 181 VAL A O 1
ATOM 1390 N N . SER A 1 182 ? -12.601 3.942 -0.339 1.00 91.69 182 SER A N 1
ATOM 1391 C CA . SER A 1 182 ? -11.691 2.930 -0.894 1.00 91.69 182 SER A CA 1
ATOM 1392 C C . SER A 1 182 ? -11.818 2.808 -2.416 1.00 91.69 182 SER A C 1
ATOM 1394 O O . SER A 1 182 ? -10.802 2.778 -3.109 1.00 91.69 182 SER A O 1
ATOM 1396 N N . VAL A 1 183 ? -13.044 2.787 -2.953 1.00 91.06 183 VAL A N 1
ATOM 1397 C CA . VAL A 1 183 ? -13.276 2.710 -4.407 1.00 91.06 183 VAL A CA 1
ATOM 1398 C C . VAL A 1 183 ? -12.730 3.949 -5.110 1.00 91.06 183 VAL A C 1
ATOM 1400 O O . VAL A 1 183 ? -11.998 3.825 -6.089 1.00 91.06 183 VAL A O 1
ATOM 1403 N N . VAL A 1 184 ? -13.014 5.144 -4.585 1.00 94.69 184 VAL A N 1
ATOM 1404 C CA . VAL A 1 184 ? -12.543 6.408 -5.168 1.00 94.69 184 VAL A CA 1
ATOM 1405 C C . VAL A 1 184 ? -11.017 6.460 -5.214 1.00 94.69 184 VAL A C 1
ATOM 1407 O O . VAL A 1 184 ? -10.458 6.748 -6.268 1.00 94.69 184 VAL A O 1
ATOM 1410 N N . PHE A 1 185 ? -10.322 6.136 -4.120 1.00 95.19 185 PHE A N 1
ATOM 1411 C CA . PHE A 1 185 ? -8.854 6.149 -4.119 1.00 95.19 185 PHE A CA 1
ATOM 1412 C C . PHE A 1 185 ? -8.243 5.042 -4.983 1.00 95.19 185 PHE A C 1
ATOM 1414 O O . PHE A 1 185 ? -7.169 5.252 -5.541 1.00 95.19 185 PHE A O 1
ATOM 1421 N N . THR A 1 186 ? -8.936 3.915 -5.169 1.00 91.94 186 THR A N 1
ATOM 1422 C CA . THR A 1 186 ? -8.523 2.880 -6.132 1.00 91.94 186 THR A CA 1
ATOM 1423 C C . THR A 1 186 ? -8.610 3.407 -7.567 1.00 91.94 186 THR A C 1
ATOM 1425 O O . THR A 1 186 ? -7.661 3.267 -8.335 1.00 91.94 186 THR A O 1
ATOM 1428 N N . VAL A 1 187 ? -9.700 4.094 -7.928 1.00 93.12 187 VAL A N 1
ATOM 1429 C CA . VAL A 1 187 ? -9.835 4.741 -9.246 1.00 93.12 187 VAL A CA 1
ATOM 1430 C C . VAL A 1 187 ? -8.766 5.818 -9.441 1.00 93.12 187 VAL A C 1
ATOM 1432 O O . VAL A 1 187 ? -8.132 5.866 -10.491 1.00 93.12 187 VAL A O 1
ATOM 1435 N N . VAL A 1 188 ? -8.502 6.643 -8.422 1.00 96.06 188 VAL A N 1
ATOM 1436 C CA . VAL A 1 188 ? -7.430 7.653 -8.465 1.00 96.06 188 VAL A CA 1
ATOM 1437 C C . VAL A 1 188 ? -6.058 7.006 -8.679 1.00 96.06 188 VAL A C 1
ATOM 1439 O O . VAL A 1 188 ? -5.262 7.529 -9.454 1.00 96.06 188 VAL A O 1
ATOM 1442 N N . GLN A 1 189 ? -5.781 5.856 -8.057 1.00 95.38 189 GLN A N 1
ATOM 1443 C CA . GLN A 1 189 ? -4.546 5.106 -8.301 1.00 95.38 189 GLN A CA 1
ATOM 1444 C C . GLN A 1 189 ? -4.451 4.599 -9.742 1.00 95.38 189 GLN A C 1
ATOM 1446 O O . GLN A 1 189 ? -3.395 4.742 -10.347 1.00 95.38 189 GLN A O 1
ATOM 1451 N N . ILE A 1 190 ? -5.533 4.063 -10.316 1.00 93.00 190 ILE A N 1
ATOM 1452 C CA . ILE A 1 190 ? -5.549 3.628 -11.724 1.00 93.00 190 ILE A CA 1
ATOM 1453 C C . ILE A 1 190 ? -5.260 4.814 -12.651 1.00 93.00 190 ILE A C 1
ATOM 1455 O O . ILE A 1 190 ? -4.395 4.725 -13.519 1.00 93.00 190 ILE A O 1
ATOM 1459 N N . VAL A 1 191 ? -5.929 5.950 -12.432 1.00 95.06 191 VAL A N 1
ATOM 1460 C CA . VAL A 1 191 ? -5.690 7.182 -13.201 1.00 95.06 191 VAL A CA 1
ATOM 1461 C C . VAL A 1 191 ? -4.238 7.640 -13.063 1.00 95.06 191 VAL A C 1
ATOM 1463 O O . VAL A 1 191 ? -3.610 7.996 -14.057 1.00 95.06 191 VAL A O 1
ATOM 1466 N N . TRP A 1 192 ? -3.675 7.586 -11.855 1.00 96.62 192 TRP A N 1
ATOM 1467 C CA . TRP A 1 192 ? -2.269 7.907 -11.622 1.00 96.62 192 TRP A CA 1
ATOM 1468 C C . TRP A 1 192 ? -1.322 6.996 -12.406 1.00 96.62 192 TRP A C 1
ATOM 1470 O O . TRP A 1 192 ? -0.393 7.499 -13.034 1.00 96.62 192 TRP A O 1
ATOM 1480 N N . VAL A 1 193 ? -1.571 5.682 -12.418 1.00 95.50 193 VAL A N 1
ATOM 1481 C CA . VAL A 1 193 ? -0.777 4.712 -13.191 1.00 95.50 193 VAL A CA 1
ATOM 1482 C C . VAL A 1 193 ? -0.817 5.048 -14.681 1.00 95.50 193 VAL A C 1
ATOM 1484 O O . VAL A 1 193 ? 0.235 5.059 -15.310 1.00 95.50 193 VAL A O 1
ATOM 1487 N N . VAL A 1 194 ? -1.991 5.382 -15.225 1.00 91.81 194 VAL A N 1
ATOM 1488 C CA . VAL A 1 194 ? -2.160 5.750 -16.643 1.00 91.81 194 VAL A CA 1
ATOM 1489 C C . VAL A 1 194 ? -1.431 7.056 -16.981 1.00 91.81 194 VAL A C 1
ATOM 1491 O O . VAL A 1 194 ? -0.700 7.128 -17.968 1.00 91.81 194 VAL A O 1
ATOM 1494 N N . ILE A 1 195 ? -1.582 8.097 -16.155 1.00 93.62 195 ILE A N 1
ATOM 1495 C CA . ILE A 1 195 ? -0.871 9.373 -16.350 1.00 93.62 195 ILE A CA 1
ATOM 1496 C C . ILE A 1 195 ? 0.643 9.148 -16.302 1.00 93.62 195 ILE A C 1
ATOM 1498 O O . ILE A 1 195 ? 1.378 9.646 -17.158 1.00 93.62 195 ILE A O 1
ATOM 1502 N N . TRP A 1 196 ? 1.110 8.380 -15.319 1.00 95.50 196 TRP A N 1
ATOM 1503 C CA . TRP A 1 196 ? 2.522 8.075 -15.163 1.00 95.50 196 TRP A CA 1
ATOM 1504 C C . TRP A 1 196 ? 3.066 7.219 -16.313 1.00 95.50 196 TRP A C 1
ATOM 1506 O O . TRP A 1 196 ? 4.161 7.498 -16.796 1.00 95.50 196 TRP A O 1
ATOM 1516 N N . SER A 1 197 ? 2.314 6.227 -16.805 1.00 91.00 197 SER A N 1
ATOM 1517 C CA . SER A 1 197 ? 2.754 5.381 -17.921 1.00 91.00 197 SER A CA 1
ATOM 1518 C C . SER A 1 197 ? 2.910 6.186 -19.209 1.00 91.00 197 SER A C 1
ATOM 1520 O O . SER A 1 197 ? 3.898 6.011 -19.915 1.00 91.00 197 SER A O 1
ATOM 1522 N N . MET A 1 198 ? 1.995 7.120 -19.490 1.00 87.50 198 MET A N 1
ATOM 1523 C CA . MET A 1 198 ? 2.132 8.035 -20.631 1.00 87.50 198 MET A CA 1
ATOM 1524 C C . MET A 1 198 ? 3.362 8.942 -20.491 1.00 87.50 198 MET A C 1
ATOM 1526 O O . MET A 1 198 ? 4.094 9.139 -21.459 1.00 87.50 198 MET A O 1
ATOM 1530 N N . ALA A 1 199 ? 3.629 9.464 -19.288 1.00 91.44 199 ALA A N 1
ATOM 1531 C CA . ALA A 1 199 ? 4.835 10.251 -19.028 1.00 91.44 199 ALA A CA 1
ATOM 1532 C C . ALA A 1 199 ? 6.118 9.423 -19.225 1.00 91.44 199 ALA A C 1
ATOM 1534 O O . ALA A 1 199 ? 7.065 9.907 -19.842 1.00 91.44 199 ALA A O 1
ATOM 1535 N N . LEU A 1 200 ? 6.142 8.174 -18.744 1.00 90.12 200 LEU A N 1
ATOM 1536 C CA . LEU A 1 200 ? 7.268 7.257 -18.925 1.00 90.12 200 LEU A CA 1
ATOM 1537 C C . LEU A 1 200 ? 7.547 7.003 -20.410 1.00 90.12 200 LEU A C 1
ATOM 1539 O O . LEU A 1 200 ? 8.697 7.116 -20.827 1.00 90.12 200 LEU A O 1
ATOM 1543 N N . LEU A 1 201 ? 6.514 6.680 -21.195 1.00 86.00 201 LEU A N 1
ATOM 1544 C CA . LEU A 1 201 ? 6.651 6.425 -22.632 1.00 86.00 201 LEU A CA 1
ATOM 1545 C C . LEU A 1 201 ? 7.203 7.649 -23.372 1.00 86.00 201 LEU A C 1
ATOM 1547 O O . LEU A 1 201 ? 8.140 7.511 -24.156 1.00 86.00 201 LEU A O 1
ATOM 1551 N N . GLY A 1 202 ? 6.688 8.845 -23.067 1.00 85.56 202 GLY A N 1
ATOM 1552 C CA . GLY A 1 202 ? 7.178 10.092 -23.661 1.00 85.56 202 GLY A CA 1
ATOM 1553 C C . GLY A 1 202 ? 8.650 10.364 -23.344 1.00 85.56 202 GLY A C 1
ATOM 1554 O O . GLY A 1 202 ? 9.435 10.670 -24.238 1.00 85.56 202 GLY A O 1
ATOM 1555 N N . VAL A 1 203 ? 9.055 10.202 -22.079 1.00 87.12 203 VAL A N 1
ATOM 1556 C CA . VAL A 1 203 ? 10.461 10.367 -21.670 1.00 87.12 203 VAL A CA 1
ATOM 1557 C C . VAL A 1 203 ? 11.358 9.307 -22.318 1.00 87.12 203 VAL A C 1
ATOM 1559 O O . VAL A 1 203 ? 12.462 9.628 -22.754 1.00 87.12 203 VAL A O 1
ATOM 1562 N N . ALA A 1 204 ? 10.903 8.055 -22.402 1.00 84.31 204 ALA A N 1
ATOM 1563 C CA . ALA A 1 204 ? 11.665 6.971 -23.012 1.00 84.31 204 ALA A CA 1
ATOM 1564 C C . ALA A 1 204 ? 11.906 7.209 -24.513 1.00 84.31 204 ALA A C 1
ATOM 1566 O O . ALA A 1 204 ? 13.037 7.040 -24.972 1.00 84.31 204 ALA A O 1
ATOM 1567 N N . ASN A 1 205 ? 10.883 7.657 -25.253 1.00 82.31 205 ASN A N 1
ATOM 1568 C CA . ASN A 1 205 ? 10.997 7.961 -26.680 1.00 82.31 205 ASN A CA 1
ATOM 1569 C C . ASN A 1 205 ? 11.939 9.146 -26.943 1.00 82.31 205 ASN A C 1
ATOM 1571 O O . ASN A 1 205 ? 12.859 9.042 -27.746 1.00 82.31 205 ASN A O 1
ATOM 1575 N N . GLU A 1 206 ? 11.791 10.237 -26.189 1.00 81.88 206 GLU A N 1
ATOM 1576 C CA . GLU A 1 206 ? 12.654 11.422 -26.305 1.00 81.88 206 GLU A CA 1
ATOM 1577 C C . GLU A 1 206 ? 14.138 11.091 -26.041 1.00 81.88 206 GLU A C 1
ATOM 1579 O O . GLU A 1 206 ? 15.046 11.609 -26.697 1.00 81.88 206 GLU A O 1
ATOM 1584 N N . ILE A 1 207 ? 14.414 10.208 -25.073 1.00 80.50 207 ILE A N 1
ATOM 1585 C CA . ILE A 1 207 ? 15.779 9.746 -24.785 1.00 80.50 207 ILE A CA 1
ATOM 1586 C C . ILE A 1 207 ? 16.323 8.880 -25.931 1.00 80.50 207 ILE A C 1
ATOM 1588 O O . ILE A 1 207 ? 17.518 8.978 -26.234 1.00 80.50 207 ILE A O 1
ATOM 1592 N N . ALA A 1 208 ? 15.480 8.044 -26.543 1.00 75.62 208 ALA A N 1
ATOM 1593 C CA . ALA A 1 208 ? 15.855 7.203 -27.677 1.00 75.62 208 ALA A CA 1
ATOM 1594 C C . ALA A 1 208 ? 16.171 8.046 -28.923 1.00 75.62 208 ALA A C 1
ATOM 1596 O O . ALA A 1 208 ? 17.212 7.843 -29.544 1.00 75.62 208 ALA A O 1
ATOM 1597 N N . GLU A 1 209 ? 15.346 9.049 -29.231 1.00 75.88 209 GLU A N 1
ATOM 1598 C CA . GLU A 1 209 ? 15.560 9.965 -30.359 1.00 75.88 209 GLU A CA 1
ATOM 1599 C C . GLU A 1 209 ? 16.836 10.802 -30.208 1.00 75.88 209 GLU A C 1
ATOM 1601 O O . GLU A 1 209 ? 17.574 10.993 -31.173 1.00 75.88 209 GLU A O 1
ATOM 1606 N N . LYS A 1 210 ? 17.145 11.271 -28.991 1.00 75.50 210 LYS A N 1
ATOM 1607 C CA . LYS A 1 210 ? 18.364 12.054 -28.710 1.00 75.50 210 LYS A CA 1
ATOM 1608 C C . LYS A 1 210 ? 19.653 11.236 -28.706 1.00 75.50 210 LYS A C 1
ATOM 1610 O O . LYS A 1 210 ? 20.734 11.818 -28.782 1.00 75.50 210 LYS A O 1
ATOM 1615 N N . ASN A 1 211 ? 19.560 9.912 -28.608 1.00 66.81 211 ASN A N 1
ATOM 1616 C CA . ASN A 1 211 ? 20.697 9.001 -28.712 1.00 66.81 211 ASN A CA 1
ATOM 1617 C C . ASN A 1 211 ? 20.460 8.028 -29.872 1.00 66.81 211 ASN A C 1
ATOM 1619 O O . ASN A 1 211 ? 20.318 6.827 -29.623 1.00 66.81 211 ASN A O 1
ATOM 1623 N N . PRO A 1 212 ? 20.413 8.512 -31.130 1.00 60.25 212 PRO A N 1
ATOM 1624 C CA . PRO A 1 212 ? 20.231 7.624 -32.260 1.00 60.25 212 PRO A CA 1
ATOM 1625 C C . PRO A 1 212 ? 21.408 6.655 -32.253 1.00 60.25 212 PRO A C 1
ATOM 1627 O O . PRO A 1 212 ? 22.569 7.061 -32.355 1.00 60.25 212 PRO A O 1
ATOM 1630 N N . SER A 1 213 ? 21.122 5.366 -32.067 1.00 55.00 213 SER A N 1
ATOM 1631 C CA . SER A 1 213 ? 22.134 4.335 -32.240 1.00 55.00 213 SER A CA 1
ATOM 1632 C C . SER A 1 213 ? 22.740 4.546 -33.620 1.00 55.00 213 SER A C 1
ATOM 1634 O O . SER A 1 213 ? 22.017 4.498 -34.618 1.00 55.00 213 SER A O 1
ATOM 1636 N N . SER A 1 214 ? 24.046 4.791 -33.682 1.00 43.09 214 SER A N 1
ATOM 1637 C CA . SER A 1 214 ? 24.815 4.697 -34.912 1.00 43.09 214 SER A CA 1
ATOM 1638 C C . SER A 1 214 ? 24.792 3.238 -35.367 1.00 43.09 214 SER A C 1
ATOM 1640 O O . SER A 1 214 ? 25.736 2.480 -35.174 1.00 43.09 214 SER A O 1
ATOM 1642 N N . THR A 1 215 ? 23.674 2.830 -35.968 1.00 42.75 215 THR A N 1
ATOM 1643 C CA . THR A 1 215 ? 23.621 1.660 -36.832 1.00 42.75 215 THR A CA 1
ATOM 1644 C C . THR A 1 215 ? 24.359 2.067 -38.097 1.00 42.75 215 THR A C 1
ATOM 1646 O O . THR A 1 215 ? 23.777 2.550 -39.065 1.00 42.75 215 THR A O 1
ATOM 1649 N N . SER A 1 216 ? 25.683 1.948 -38.070 1.00 39.00 216 SER A N 1
ATOM 1650 C CA . SER A 1 216 ? 26.444 1.816 -39.299 1.00 39.00 216 SER A CA 1
ATOM 1651 C C . SER A 1 216 ? 26.015 0.495 -39.928 1.00 39.00 216 SER A C 1
ATOM 1653 O O . SER A 1 216 ? 26.328 -0.582 -39.423 1.00 39.00 216 SER A O 1
ATOM 1655 N N . ASN A 1 217 ? 25.269 0.586 -41.028 1.00 45.53 217 ASN A N 1
ATOM 1656 C CA . ASN A 1 217 ? 25.006 -0.529 -41.927 1.00 45.53 217 ASN A CA 1
ATOM 1657 C C . ASN A 1 217 ? 26.342 -1.172 -42.319 1.00 45.53 217 ASN A C 1
ATOM 1659 O O . ASN A 1 217 ? 27.020 -0.702 -43.227 1.00 45.53 217 ASN A O 1
ATOM 1663 N N . THR A 1 218 ? 26.733 -2.242 -41.632 1.00 37.94 218 THR A N 1
ATOM 1664 C CA . THR A 1 218 ? 27.723 -3.183 -42.148 1.00 37.94 218 THR A CA 1
ATOM 1665 C C . THR A 1 218 ? 27.045 -4.536 -42.175 1.00 37.94 218 THR A C 1
ATOM 1667 O O . THR A 1 218 ? 26.835 -5.185 -41.155 1.00 37.94 218 THR A O 1
ATOM 1670 N N . THR A 1 219 ? 26.622 -4.911 -43.375 1.00 44.44 219 THR A N 1
ATOM 1671 C CA . THR A 1 219 ? 26.171 -6.247 -43.739 1.00 44.44 219 THR A CA 1
ATOM 1672 C C . THR A 1 219 ? 27.273 -7.259 -43.448 1.00 44.44 219 THR A C 1
ATOM 1674 O O . THR A 1 219 ? 28.106 -7.526 -44.308 1.00 44.44 219 THR A O 1
ATOM 1677 N N . THR A 1 220 ? 27.261 -7.847 -42.258 1.00 39.66 220 THR A N 1
ATOM 1678 C CA . THR A 1 220 ? 27.861 -9.156 -41.996 1.00 39.66 220 THR A CA 1
ATOM 1679 C C . THR A 1 220 ? 27.098 -9.831 -40.865 1.00 39.66 220 THR A C 1
ATOM 1681 O O . THR A 1 220 ? 27.028 -9.360 -39.735 1.00 39.66 220 THR A O 1
ATOM 1684 N N . THR A 1 221 ? 26.486 -10.959 -41.209 1.00 42.06 221 THR A N 1
ATOM 1685 C CA . THR A 1 221 ? 25.823 -11.923 -40.333 1.00 42.06 221 THR A CA 1
ATOM 1686 C C . THR A 1 221 ? 26.725 -12.340 -39.172 1.00 42.06 221 THR A C 1
ATOM 1688 O O . THR A 1 221 ? 27.528 -13.260 -39.293 1.00 42.06 221 THR A O 1
ATOM 1691 N N . THR A 1 222 ? 26.582 -11.692 -38.019 1.00 43.00 222 THR A N 1
ATOM 1692 C CA . THR A 1 222 ? 26.885 -12.273 -36.707 1.00 43.00 222 THR A CA 1
ATOM 1693 C C . THR A 1 222 ? 26.009 -11.561 -35.680 1.00 43.00 222 THR A C 1
ATOM 1695 O O . THR A 1 222 ? 26.057 -10.338 -35.558 1.00 43.00 222 THR A O 1
ATOM 1698 N N . SER A 1 223 ? 25.162 -12.318 -34.981 1.00 44.06 223 SER A N 1
ATOM 1699 C CA . SER A 1 223 ? 24.213 -11.836 -33.972 1.00 44.06 223 SER A CA 1
ATOM 1700 C C . SER A 1 223 ? 24.943 -11.316 -32.733 1.00 44.06 223 SER A C 1
ATOM 1702 O O . SER A 1 223 ? 24.969 -11.954 -31.682 1.00 44.06 223 SER A O 1
ATOM 1704 N N . THR A 1 224 ? 25.572 -10.154 -32.855 1.00 37.75 224 THR A N 1
ATOM 1705 C CA . THR A 1 224 ? 26.163 -9.443 -31.727 1.00 37.75 224 THR A CA 1
ATOM 1706 C C . THR A 1 224 ? 25.043 -8.661 -31.060 1.00 37.75 224 THR A C 1
ATOM 1708 O O . THR A 1 224 ? 24.563 -7.665 -31.593 1.00 37.75 224 THR A O 1
ATOM 1711 N N . ARG A 1 225 ? 24.589 -9.166 -29.908 1.00 37.91 225 ARG A N 1
ATOM 1712 C CA . ARG A 1 225 ? 23.696 -8.475 -28.972 1.00 37.91 225 ARG A CA 1
ATOM 1713 C C . ARG A 1 225 ? 24.193 -7.035 -28.808 1.00 37.91 225 ARG A C 1
ATOM 1715 O O . ARG A 1 225 ? 25.264 -6.815 -28.250 1.00 37.91 225 ARG A O 1
ATOM 1722 N N . SER A 1 226 ? 23.444 -6.076 -29.339 1.00 36.94 226 SER A N 1
ATOM 1723 C CA . SER A 1 226 ? 23.744 -4.654 -29.228 1.00 36.94 226 SER A CA 1
ATOM 1724 C C . SER A 1 226 ? 23.627 -4.238 -27.765 1.00 36.94 226 SER A C 1
ATOM 1726 O O . SER A 1 226 ? 22.530 -4.095 -27.228 1.00 36.94 226 SER A O 1
ATOM 1728 N N . THR A 1 227 ? 24.765 -4.084 -27.092 1.00 38.78 227 THR A N 1
ATOM 1729 C CA . THR A 1 227 ? 24.823 -3.527 -25.740 1.00 38.78 227 THR A CA 1
ATOM 1730 C C . THR A 1 227 ? 24.595 -2.023 -25.847 1.00 38.78 227 THR A C 1
ATOM 1732 O O . THR A 1 227 ? 25.512 -1.262 -26.157 1.00 38.78 227 THR A O 1
ATOM 1735 N N . TYR A 1 228 ? 23.350 -1.591 -25.648 1.00 43.66 228 TYR A N 1
ATOM 1736 C CA . TYR A 1 228 ? 22.986 -0.179 -25.585 1.00 43.66 228 TYR A CA 1
ATOM 1737 C C . TYR A 1 228 ? 23.759 0.483 -24.442 1.00 43.66 228 TYR A C 1
ATOM 1739 O O . TYR A 1 228 ? 23.478 0.262 -23.265 1.00 43.66 228 TYR A O 1
ATOM 1747 N N . LYS A 1 229 ? 24.769 1.293 -24.772 1.00 40.94 229 LYS A N 1
ATOM 1748 C CA . LYS A 1 229 ? 25.512 2.074 -23.780 1.00 40.94 229 LYS A CA 1
ATOM 1749 C C . LYS A 1 229 ? 24.685 3.311 -23.423 1.00 40.94 229 LYS A C 1
ATOM 1751 O O . LYS A 1 229 ? 24.894 4.400 -23.945 1.00 40.94 229 LYS A O 1
ATOM 1756 N N . GLN A 1 230 ? 23.681 3.096 -22.583 1.00 51.94 230 GLN A N 1
ATOM 1757 C CA . GLN A 1 230 ? 22.733 4.104 -22.126 1.00 51.94 230 GLN A CA 1
ATOM 1758 C C . GLN A 1 230 ? 23.449 5.203 -21.317 1.00 51.94 230 GLN A C 1
ATOM 1760 O O . GLN A 1 230 ? 24.214 4.916 -20.397 1.00 51.94 230 GLN A O 1
ATOM 1765 N N . SER A 1 231 ? 23.229 6.470 -21.687 1.00 55.25 231 SER A N 1
ATOM 1766 C CA . SER A 1 231 ? 23.820 7.650 -21.033 1.00 55.25 231 SER A CA 1
ATOM 1767 C C . SER A 1 231 ? 23.472 7.710 -19.537 1.00 55.25 231 SER A C 1
ATOM 1769 O O . SER A 1 231 ? 22.327 7.472 -19.156 1.00 55.25 231 SER A O 1
ATOM 1771 N N . GLY A 1 232 ? 24.431 8.093 -18.683 1.00 59.16 232 GLY A N 1
ATOM 1772 C CA . GLY A 1 232 ? 24.256 8.210 -17.225 1.00 59.16 232 GLY A CA 1
ATOM 1773 C C . GLY A 1 232 ? 23.074 9.092 -16.788 1.00 59.16 232 GLY A C 1
ATOM 1774 O O . GLY A 1 232 ? 22.448 8.820 -15.766 1.00 59.16 232 GLY A O 1
ATOM 1775 N N . GLY A 1 233 ? 22.704 10.097 -17.594 1.00 65.19 233 GLY A N 1
ATOM 1776 C CA . GLY A 1 233 ? 21.532 10.948 -17.340 1.00 65.19 233 GLY A CA 1
ATOM 1777 C C . GLY A 1 233 ? 20.187 10.223 -17.481 1.00 65.19 233 GLY A C 1
ATOM 1778 O O . GLY A 1 233 ? 19.205 10.611 -16.854 1.00 65.19 233 GLY A O 1
ATOM 1779 N N . SER A 1 234 ? 20.149 9.132 -18.247 1.00 76.12 234 SER A N 1
ATOM 1780 C CA . SER A 1 234 ? 18.957 8.312 -18.453 1.00 76.12 234 SER A CA 1
ATOM 1781 C C . SER A 1 234 ? 18.568 7.559 -17.173 1.00 76.12 234 SER A C 1
ATOM 1783 O O . SER A 1 234 ? 17.411 7.600 -16.765 1.00 76.12 234 SER A O 1
ATOM 1785 N N . TYR A 1 235 ? 19.538 6.977 -16.457 1.00 79.69 235 TYR A N 1
ATOM 1786 C CA . TYR A 1 235 ? 19.292 6.271 -15.190 1.00 79.69 235 TYR A CA 1
ATOM 1787 C C . TYR A 1 235 ? 18.734 7.188 -14.096 1.00 79.69 235 TYR A C 1
ATOM 1789 O O . TYR A 1 235 ? 17.847 6.790 -13.343 1.0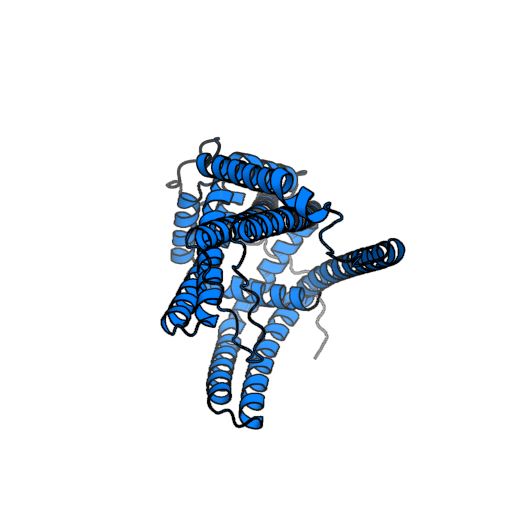0 79.69 235 TYR A O 1
ATOM 1797 N N . VAL A 1 236 ? 19.213 8.435 -14.035 1.00 86.25 236 VAL A N 1
ATOM 1798 C CA . VAL A 1 236 ? 18.716 9.437 -13.081 1.00 86.25 236 VAL A CA 1
ATOM 1799 C C . VAL A 1 236 ? 17.257 9.794 -13.379 1.00 86.25 236 VAL A C 1
ATOM 1801 O O . VAL A 1 236 ? 16.441 9.839 -12.459 1.00 86.25 236 VAL A O 1
ATOM 1804 N N . ALA A 1 237 ? 16.901 9.990 -14.653 1.00 87.06 237 ALA A N 1
ATOM 1805 C CA . ALA A 1 237 ? 15.520 10.253 -15.053 1.00 87.06 237 ALA A CA 1
ATOM 1806 C C . ALA A 1 237 ? 14.589 9.076 -14.711 1.00 87.06 237 ALA A C 1
ATOM 1808 O O . ALA A 1 237 ? 13.546 9.284 -14.089 1.00 87.06 237 ALA A O 1
ATOM 1809 N N . TYR A 1 238 ? 14.992 7.839 -15.031 1.00 87.44 238 TYR A N 1
ATOM 1810 C CA . TYR A 1 238 ? 14.225 6.639 -14.680 1.00 87.44 238 TYR A CA 1
ATOM 1811 C C . TYR A 1 238 ? 14.045 6.479 -13.169 1.00 87.44 238 TYR A C 1
ATOM 1813 O O . TYR A 1 238 ? 12.948 6.155 -12.719 1.00 87.44 238 TYR A O 1
ATOM 1821 N N . PHE A 1 239 ? 15.075 6.769 -12.369 1.00 91.31 239 PHE A N 1
ATOM 1822 C CA . PHE A 1 239 ? 14.963 6.735 -10.913 1.00 91.31 239 PHE A CA 1
ATOM 1823 C C . PHE A 1 239 ? 13.912 7.713 -10.384 1.00 91.31 239 PHE A C 1
ATOM 1825 O O . PHE A 1 239 ? 13.054 7.317 -9.599 1.00 91.31 239 PHE A O 1
ATOM 1832 N N . PHE A 1 240 ? 13.950 8.979 -10.812 1.00 93.06 240 PHE A N 1
ATOM 1833 C CA . PHE A 1 240 ? 12.974 9.973 -10.359 1.00 93.06 240 PHE A CA 1
ATOM 1834 C C . PHE A 1 240 ? 11.556 9.666 -10.856 1.00 93.06 240 PHE A C 1
ATOM 1836 O O . PHE A 1 240 ? 10.597 9.907 -10.122 1.00 93.06 240 PHE A O 1
ATOM 1843 N N . LEU A 1 241 ? 11.408 9.075 -12.047 1.00 93.00 241 LEU A N 1
ATOM 1844 C CA . LEU A 1 241 ? 10.119 8.572 -12.525 1.00 93.00 241 LEU A CA 1
ATOM 1845 C C . LEU A 1 241 ? 9.601 7.433 -11.642 1.00 93.00 241 LEU A C 1
ATOM 1847 O O . LEU A 1 241 ? 8.455 7.499 -11.204 1.00 93.00 241 LEU A O 1
ATOM 1851 N N . LEU A 1 242 ? 10.426 6.432 -11.320 1.00 93.62 242 LEU A N 1
ATOM 1852 C CA . LEU A 1 242 ? 10.047 5.340 -10.413 1.00 93.62 242 LEU A CA 1
ATOM 1853 C C . LEU A 1 242 ? 9.722 5.852 -9.007 1.00 93.62 242 LEU A C 1
ATOM 1855 O O . LEU A 1 242 ? 8.720 5.454 -8.416 1.00 93.62 242 LEU A O 1
ATOM 1859 N N . LEU A 1 243 ? 10.526 6.780 -8.485 1.00 96.19 243 LEU A N 1
ATOM 1860 C CA . LEU A 1 243 ? 10.254 7.438 -7.212 1.00 96.19 243 LEU A CA 1
ATOM 1861 C C . LEU A 1 243 ? 8.886 8.122 -7.242 1.00 96.19 243 LEU A C 1
ATOM 1863 O O . LEU A 1 243 ? 8.096 7.937 -6.322 1.00 96.19 243 LEU A O 1
ATOM 1867 N N . SER A 1 244 ? 8.583 8.861 -8.310 1.00 96.69 244 SER A N 1
ATOM 1868 C CA . SER A 1 244 ? 7.289 9.517 -8.497 1.00 96.69 244 SER A CA 1
ATOM 1869 C C . SER A 1 244 ? 6.130 8.517 -8.558 1.00 96.69 244 SER A C 1
ATOM 1871 O O . SER A 1 244 ? 5.109 8.720 -7.896 1.00 96.69 244 SER A O 1
ATOM 1873 N N . PHE A 1 245 ? 6.307 7.407 -9.283 1.00 96.12 245 PHE A N 1
ATOM 1874 C CA . PHE A 1 245 ? 5.322 6.332 -9.400 1.00 96.12 245 PHE A CA 1
ATOM 1875 C C . PHE A 1 245 ? 4.927 5.781 -8.034 1.00 96.12 245 PHE A C 1
ATOM 1877 O O . PHE A 1 245 ? 3.762 5.872 -7.631 1.00 96.12 245 PHE A O 1
ATOM 1884 N N . TYR A 1 246 ? 5.919 5.264 -7.305 1.00 96.62 246 TYR A N 1
ATOM 1885 C CA . TYR A 1 246 ? 5.723 4.673 -5.990 1.00 96.62 246 TYR A CA 1
ATOM 1886 C C . TYR A 1 246 ? 5.218 5.707 -4.989 1.00 96.62 246 TYR A C 1
ATOM 1888 O O . TYR A 1 246 ? 4.352 5.399 -4.171 1.00 96.62 246 TYR A O 1
ATOM 1896 N N . TRP A 1 247 ? 5.693 6.953 -5.076 1.00 97.88 247 TRP A N 1
ATOM 1897 C CA . TRP A 1 247 ? 5.269 8.003 -4.162 1.00 97.88 247 TRP A CA 1
ATOM 1898 C C . TRP A 1 247 ? 3.791 8.345 -4.329 1.00 97.88 247 TRP A C 1
ATOM 1900 O O . TRP A 1 247 ? 3.078 8.408 -3.328 1.00 97.88 247 TRP A O 1
ATOM 1910 N N . GLY A 1 248 ? 3.296 8.468 -5.565 1.00 97.00 248 GLY A N 1
ATOM 1911 C CA . GLY A 1 248 ? 1.868 8.663 -5.827 1.00 97.00 248 GLY A CA 1
ATOM 1912 C C . GLY A 1 248 ? 1.011 7.506 -5.316 1.00 97.00 248 GLY A C 1
ATOM 1913 O O . GLY A 1 248 ? 0.068 7.733 -4.555 1.00 97.00 248 GLY A O 1
ATOM 1914 N N . LEU A 1 249 ? 1.377 6.260 -5.639 1.00 96.69 249 LEU A N 1
ATOM 1915 C CA . LEU A 1 249 ? 0.645 5.074 -5.172 1.00 96.69 249 LEU A CA 1
ATOM 1916 C C . LEU A 1 249 ? 0.560 5.006 -3.643 1.00 96.69 249 LEU A C 1
ATOM 1918 O O . LEU A 1 249 ? -0.523 4.781 -3.090 1.00 96.69 249 LEU A O 1
ATOM 1922 N N . GLN A 1 250 ? 1.684 5.251 -2.963 1.00 96.81 250 GLN A N 1
ATOM 1923 C CA . GLN A 1 250 ? 1.755 5.283 -1.506 1.00 96.81 250 GLN A CA 1
ATOM 1924 C C . GLN A 1 250 ? 0.890 6.406 -0.929 1.00 96.81 250 GLN A C 1
ATOM 1926 O O . GLN A 1 250 ? 0.095 6.150 -0.028 1.00 96.81 250 GLN A O 1
ATOM 1931 N N . VAL A 1 251 ? 0.966 7.629 -1.465 1.00 97.75 251 VAL A N 1
ATOM 1932 C CA . VAL A 1 251 ? 0.161 8.757 -0.970 1.00 97.75 251 VAL A CA 1
ATOM 1933 C C . VAL A 1 251 ? -1.331 8.452 -1.070 1.00 97.75 251 VAL A C 1
ATOM 1935 O O . VAL A 1 251 ? -2.034 8.568 -0.067 1.00 97.75 251 VAL A O 1
ATOM 1938 N N . PHE A 1 252 ? -1.822 7.984 -2.219 1.00 97.00 252 PHE A N 1
ATOM 1939 C CA . PHE A 1 252 ? -3.245 7.667 -2.383 1.00 97.00 252 PHE A CA 1
ATOM 1940 C C . PHE A 1 252 ? -3.706 6.533 -1.458 1.00 97.00 252 PHE A C 1
ATOM 1942 O O . PHE A 1 252 ? -4.748 6.655 -0.809 1.00 97.00 252 PHE A O 1
ATOM 1949 N N . LYS A 1 253 ? -2.897 5.474 -1.311 1.00 96.00 253 LYS A N 1
ATOM 1950 C CA . LYS A 1 253 ? -3.171 4.366 -0.379 1.00 96.00 253 LYS A CA 1
ATOM 1951 C C . LYS A 1 253 ? -3.251 4.862 1.066 1.00 96.00 253 LYS A C 1
ATOM 1953 O O . LYS A 1 253 ? -4.159 4.496 1.813 1.00 96.00 253 LYS A O 1
ATOM 1958 N N . ASN A 1 254 ? -2.310 5.713 1.461 1.00 96.81 254 ASN A N 1
ATOM 1959 C CA . ASN A 1 254 ? -2.174 6.173 2.837 1.00 96.81 254 ASN A CA 1
ATOM 1960 C C . ASN A 1 254 ? -3.199 7.265 3.194 1.00 96.81 254 ASN A C 1
ATOM 1962 O O . ASN A 1 254 ? -3.610 7.347 4.352 1.00 96.81 254 ASN A O 1
ATOM 1966 N N . ILE A 1 255 ? -3.707 8.043 2.229 1.00 97.00 255 ILE A N 1
ATOM 1967 C CA . ILE A 1 255 ? -4.877 8.911 2.453 1.00 97.00 255 ILE A CA 1
ATOM 1968 C C . ILE A 1 255 ? -6.111 8.069 2.791 1.00 97.00 255 ILE A C 1
ATOM 1970 O O . ILE A 1 255 ? -6.797 8.369 3.769 1.00 97.00 255 ILE A O 1
ATOM 1974 N N . ALA A 1 256 ? -6.375 6.992 2.046 1.00 96.44 256 ALA A N 1
ATOM 1975 C CA . ALA A 1 256 ? -7.482 6.090 2.361 1.00 96.44 256 ALA A CA 1
ATOM 1976 C C . ALA A 1 256 ? -7.296 5.437 3.745 1.00 96.44 256 ALA A C 1
ATOM 1978 O O . ALA A 1 256 ? -8.204 5.478 4.574 1.00 96.44 256 ALA A O 1
ATOM 1979 N N . HIS A 1 257 ? -6.095 4.928 4.044 1.00 95.81 257 HIS A N 1
ATOM 1980 C CA . HIS A 1 257 ? -5.781 4.289 5.332 1.00 95.81 257 HIS A CA 1
ATOM 1981 C C . HIS A 1 257 ? -5.945 5.237 6.532 1.00 95.81 257 HIS A C 1
ATOM 1983 O O . HIS A 1 257 ? -6.605 4.896 7.513 1.00 95.81 257 HIS A O 1
ATOM 1989 N N . THR A 1 258 ? -5.415 6.461 6.444 1.00 95.88 258 THR A N 1
ATOM 1990 C CA . THR A 1 258 ? -5.591 7.487 7.493 1.00 95.88 258 THR A CA 1
ATOM 1991 C C . THR A 1 258 ? -7.049 7.916 7.652 1.00 95.88 258 THR A C 1
ATOM 1993 O O . THR A 1 258 ? -7.503 8.132 8.776 1.00 95.88 258 THR A O 1
ATOM 1996 N N . THR A 1 259 ? -7.801 7.995 6.549 1.00 96.12 259 THR A N 1
ATOM 1997 C CA . THR A 1 259 ? -9.233 8.321 6.564 1.00 96.12 259 THR A CA 1
ATOM 1998 C C . THR A 1 259 ? -10.029 7.245 7.300 1.00 96.12 259 THR A C 1
ATOM 2000 O O . THR A 1 259 ? -10.840 7.567 8.170 1.00 96.12 259 THR A O 1
ATOM 2003 N N . VAL A 1 260 ? -9.776 5.966 7.003 1.00 94.62 260 VAL A N 1
ATOM 2004 C CA . VAL A 1 260 ? -10.424 4.838 7.689 1.00 94.62 260 VAL A CA 1
ATOM 2005 C C . VAL A 1 260 ? -10.044 4.823 9.170 1.00 94.62 260 VAL A C 1
ATOM 2007 O O . VAL A 1 260 ? -10.932 4.713 10.011 1.00 94.62 260 VAL A O 1
ATOM 2010 N N . ALA A 1 261 ? -8.770 5.033 9.514 1.00 94.50 261 ALA A N 1
ATOM 2011 C CA . ALA A 1 261 ? -8.331 5.116 10.909 1.00 94.50 261 ALA A CA 1
ATOM 2012 C C . ALA A 1 261 ? -9.050 6.236 11.686 1.00 94.50 261 ALA A C 1
ATOM 2014 O O . ALA A 1 261 ? -9.541 6.009 12.792 1.00 94.50 261 ALA A O 1
ATOM 2015 N N . GLY A 1 262 ? -9.171 7.429 11.092 1.00 92.81 262 GLY A N 1
ATOM 2016 C CA . GLY A 1 262 ? -9.918 8.544 11.680 1.00 92.81 262 GLY A CA 1
ATOM 2017 C C . GLY A 1 262 ? -11.419 8.256 11.813 1.00 92.81 262 GLY A C 1
ATOM 2018 O O . GLY A 1 262 ? -12.028 8.602 12.827 1.00 92.81 262 GLY A O 1
ATOM 2019 N N . THR A 1 263 ? -12.005 7.561 10.835 1.00 93.12 263 THR A N 1
ATOM 2020 C CA . THR A 1 263 ? -13.421 7.164 10.861 1.00 93.12 263 THR A CA 1
ATOM 2021 C C . THR A 1 263 ? -13.684 6.177 11.995 1.00 93.12 263 THR A C 1
ATOM 2023 O O . THR A 1 263 ? -14.590 6.388 12.796 1.00 93.12 263 THR A O 1
ATOM 2026 N N . VAL A 1 264 ? -12.852 5.135 12.112 1.00 92.31 264 VAL A N 1
ATOM 2027 C CA . VAL A 1 264 ? -12.960 4.111 13.162 1.00 92.31 264 VAL A CA 1
ATOM 2028 C C . VAL A 1 264 ? -12.734 4.714 14.547 1.00 92.31 264 VAL A C 1
ATOM 2030 O O . VAL A 1 264 ? -13.452 4.371 15.482 1.00 92.31 264 VAL A O 1
ATOM 2033 N N . ALA A 1 265 ? -11.801 5.657 14.697 1.00 90.81 265 ALA A N 1
ATOM 2034 C CA . ALA A 1 265 ? -11.654 6.382 15.957 1.00 90.81 265 ALA A CA 1
ATOM 2035 C C . ALA A 1 265 ? -12.888 7.221 16.289 1.00 90.81 265 ALA A C 1
ATOM 2037 O O . ALA A 1 265 ? -13.325 7.231 17.436 1.00 90.81 265 ALA A O 1
ATOM 2038 N N . THR A 1 266 ? -13.479 7.895 15.303 1.00 89.31 266 THR A N 1
ATOM 2039 C CA . THR A 1 266 ? -14.705 8.666 15.536 1.00 89.31 266 THR A CA 1
ATOM 2040 C C . THR A 1 266 ? -15.850 7.740 15.953 1.00 89.31 266 THR A C 1
ATOM 2042 O O . THR A 1 266 ? -16.525 8.040 16.929 1.00 89.31 266 THR A O 1
ATOM 2045 N N . PHE A 1 267 ? -15.999 6.575 15.314 1.00 89.75 267 PHE A N 1
ATOM 2046 C CA . PHE A 1 267 ? -16.937 5.529 15.737 1.00 89.75 267 PHE A CA 1
ATOM 2047 C C . PHE A 1 267 ? -16.688 5.064 17.181 1.00 89.75 267 PHE A C 1
ATOM 2049 O O . PHE A 1 267 ? -17.635 4.914 17.950 1.00 89.75 267 PHE A O 1
ATOM 2056 N N . TRP A 1 268 ? -15.422 4.859 17.557 1.00 87.44 268 TRP A N 1
ATOM 2057 C CA . TRP A 1 268 ? -15.037 4.405 18.894 1.00 87.44 268 TRP A CA 1
ATOM 2058 C C . TRP A 1 268 ? -15.361 5.438 19.983 1.00 87.44 268 TRP A C 1
ATOM 2060 O O . TRP A 1 268 ? -15.857 5.075 21.045 1.00 87.44 268 TRP A O 1
ATOM 2070 N N . TYR A 1 269 ? -15.097 6.724 19.731 1.00 85.25 269 TYR A N 1
ATOM 2071 C CA . TYR A 1 269 ? -15.319 7.794 20.712 1.00 85.25 269 TYR A CA 1
ATOM 2072 C C . TYR A 1 269 ? -16.740 8.367 20.697 1.00 85.25 269 TYR A C 1
ATOM 2074 O O . TYR A 1 269 ? -17.219 8.844 21.722 1.00 85.25 269 TYR A O 1
ATOM 2082 N N . ASN A 1 270 ? -17.406 8.365 19.545 1.00 83.19 270 ASN A N 1
ATOM 2083 C CA . ASN A 1 270 ? -18.766 8.858 19.378 1.00 83.19 270 ASN A CA 1
ATOM 2084 C C . ASN A 1 270 ? -19.473 8.080 18.264 1.00 83.19 270 ASN A C 1
ATOM 2086 O O . ASN A 1 270 ? -19.520 8.496 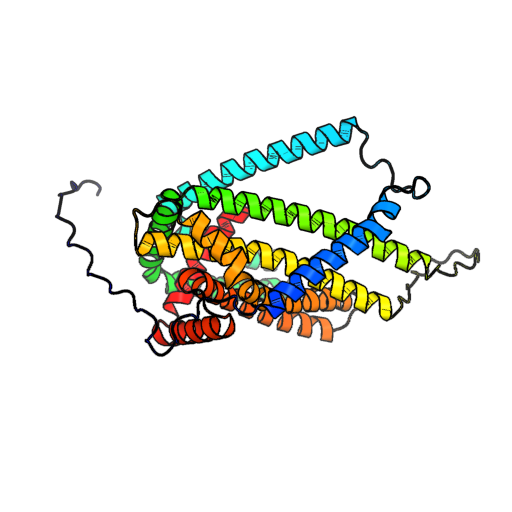17.098 1.00 83.19 270 ASN A O 1
ATOM 2090 N N . SER A 1 271 ? -20.045 6.940 18.649 1.00 71.62 271 SER A N 1
ATOM 2091 C CA . SER A 1 271 ? -20.626 6.002 17.694 1.00 71.62 271 SER A CA 1
ATOM 2092 C C . SER A 1 271 ? -21.795 6.588 16.892 1.00 71.62 271 SER A C 1
ATOM 2094 O O . SER A 1 271 ? -22.069 6.082 15.810 1.00 71.62 271 SER A O 1
ATOM 2096 N N . GLU A 1 272 ? -22.484 7.631 17.364 1.00 72.62 272 GLU A N 1
ATOM 2097 C CA . GLU A 1 272 ? -23.645 8.236 16.683 1.00 72.62 272 GLU A CA 1
ATOM 2098 C C . GLU A 1 272 ? -23.278 9.382 15.727 1.00 72.62 272 GLU A C 1
ATOM 2100 O O . GLU A 1 272 ? -24.148 9.971 15.087 1.00 72.62 272 GLU A O 1
ATOM 2105 N N . SER A 1 273 ? -21.990 9.700 15.585 1.00 72.06 273 SER A N 1
ATOM 2106 C CA . SER A 1 273 ? -21.550 10.802 14.729 1.00 72.06 273 SER A CA 1
ATOM 2107 C C . SER A 1 273 ? -21.790 10.528 13.233 1.00 72.06 273 SER A C 1
ATOM 2109 O O . SER A 1 273 ? -21.142 9.701 12.587 1.00 72.06 273 SER A O 1
ATOM 2111 N N . GLY A 1 274 ? -22.725 11.270 12.638 1.00 76.56 274 GLY A N 1
ATOM 2112 C CA . GLY A 1 274 ? -22.893 11.328 11.187 1.00 76.56 274 GLY A CA 1
ATOM 2113 C C . GLY A 1 274 ? -21.699 12.013 10.509 1.00 76.56 274 GLY A C 1
ATOM 2114 O O . GLY A 1 274 ? -21.095 12.930 11.059 1.00 76.56 274 GLY A O 1
ATOM 2115 N N . GLY A 1 275 ? -21.343 11.581 9.295 1.00 82.88 275 GLY A N 1
ATOM 2116 C CA . GLY A 1 275 ? -20.320 12.258 8.483 1.00 82.88 275 GLY A CA 1
ATOM 2117 C C . GLY A 1 275 ? -18.861 12.068 8.926 1.00 82.88 275 GLY A C 1
ATOM 2118 O O . GLY A 1 275 ? -17.984 12.738 8.377 1.00 82.88 275 GLY A O 1
ATOM 2119 N N . ALA A 1 276 ? -18.582 11.139 9.851 1.00 88.94 276 ALA A N 1
ATOM 2120 C CA . ALA A 1 276 ? -17.236 10.832 10.349 1.00 88.94 276 ALA A CA 1
ATOM 2121 C C . ALA A 1 276 ? -16.203 10.651 9.222 1.00 88.94 276 ALA A C 1
ATOM 2123 O O . ALA A 1 276 ? -15.179 11.331 9.203 1.00 88.94 276 ALA A O 1
ATOM 2124 N N . THR A 1 277 ? -16.520 9.829 8.218 1.00 91.44 277 THR A N 1
ATOM 2125 C CA . THR A 1 277 ? -15.632 9.556 7.078 1.00 91.44 277 THR A CA 1
ATOM 2126 C C . THR A 1 277 ? -15.283 10.803 6.273 1.00 91.44 277 THR A C 1
ATOM 2128 O O . THR A 1 277 ? -14.136 10.973 5.875 1.00 91.44 277 THR A O 1
ATOM 2131 N N . GLY A 1 278 ? -16.244 11.706 6.051 1.00 91.62 278 GLY A N 1
ATOM 2132 C CA . GLY A 1 278 ? -16.005 12.948 5.312 1.00 91.62 278 GLY A CA 1
ATOM 2133 C C . GLY A 1 278 ? -15.119 13.919 6.092 1.00 91.62 278 GLY A C 1
ATOM 2134 O O . GLY A 1 278 ? -14.208 14.523 5.527 1.00 91.62 278 GLY A O 1
ATOM 2135 N N . ALA A 1 279 ? -15.334 14.025 7.406 1.00 90.56 279 ALA A N 1
ATOM 2136 C CA . ALA A 1 279 ? -14.491 14.831 8.285 1.00 90.56 279 ALA A CA 1
ATOM 2137 C C . ALA A 1 279 ? -13.058 14.276 8.372 1.00 90.56 279 ALA A C 1
ATOM 2139 O O . ALA A 1 279 ? -12.095 15.043 8.284 1.00 90.56 279 ALA A O 1
ATOM 2140 N N . SER A 1 280 ? -12.908 12.952 8.492 1.00 93.00 280 SER A N 1
ATOM 2141 C CA . SER A 1 280 ? -11.605 12.282 8.465 1.00 93.00 280 SER A CA 1
ATOM 2142 C C . SER A 1 280 ? -10.913 12.445 7.116 1.00 93.00 280 SER A C 1
ATOM 2144 O O . SER A 1 280 ? -9.738 12.794 7.095 1.00 93.00 280 SER A O 1
ATOM 2146 N N . LEU A 1 281 ? -11.640 12.305 6.003 1.00 94.75 281 LEU A N 1
ATOM 2147 C CA . LEU A 1 281 ? -11.090 12.500 4.662 1.00 94.75 281 LEU A CA 1
ATOM 2148 C C . LEU A 1 281 ? -10.588 13.929 4.480 1.00 94.75 281 LEU A C 1
ATOM 2150 O O . LEU A 1 281 ? -9.442 14.128 4.086 1.00 94.75 281 LEU A O 1
ATOM 2154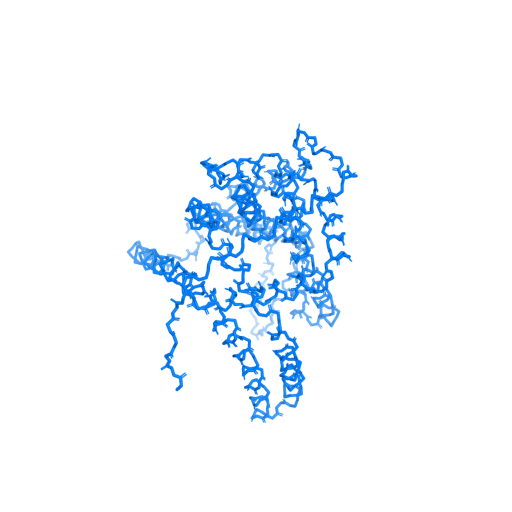 N N . LYS A 1 282 ? -11.410 14.923 4.844 1.00 93.88 282 LYS A N 1
ATOM 2155 C CA . LYS A 1 282 ? -11.021 16.336 4.802 1.00 93.88 282 LYS A CA 1
ATOM 2156 C C . LYS A 1 282 ? -9.746 16.569 5.605 1.00 93.88 282 LYS A C 1
ATOM 2158 O O . LYS A 1 282 ? -8.859 17.270 5.133 1.00 93.88 282 LYS A O 1
ATOM 2163 N N . ARG A 1 283 ? -9.627 15.990 6.803 1.00 91.12 283 ARG A N 1
ATOM 2164 C CA . ARG A 1 283 ? -8.421 16.099 7.639 1.00 91.12 283 ARG A CA 1
ATOM 2165 C C . ARG A 1 283 ? -7.203 15.459 6.966 1.00 91.12 283 ARG A C 1
ATOM 2167 O O . ARG A 1 283 ? -6.150 16.095 6.898 1.00 91.12 283 ARG A O 1
ATOM 2174 N N . SER A 1 284 ? -7.354 14.252 6.422 1.00 93.50 284 SER A N 1
ATOM 2175 C CA . SER A 1 284 ? -6.297 13.534 5.702 1.00 93.50 284 SER A CA 1
ATOM 2176 C C . SER A 1 284 ? -5.818 14.276 4.452 1.00 93.50 284 SER A C 1
ATOM 2178 O O . SER A 1 284 ? -4.624 14.272 4.174 1.00 93.50 284 SER A O 1
ATOM 2180 N N . THR A 1 285 ? -6.703 14.965 3.727 1.00 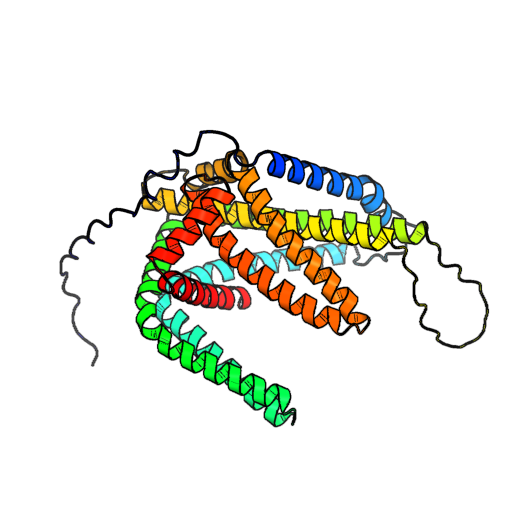92.75 285 THR A N 1
ATOM 2181 C CA . THR A 1 285 ? -6.349 15.715 2.508 1.00 92.75 285 THR A CA 1
ATOM 2182 C C . THR A 1 285 ? -5.962 17.173 2.757 1.00 92.75 285 THR A C 1
ATOM 2184 O O . THR A 1 285 ? -5.571 17.858 1.817 1.00 92.75 285 THR A O 1
ATOM 2187 N N . THR A 1 286 ? -6.060 17.674 3.992 1.00 92.50 286 THR A N 1
ATOM 2188 C CA . THR A 1 286 ? -5.709 19.066 4.323 1.00 92.50 286 THR A CA 1
ATOM 2189 C C . THR A 1 286 ? -4.633 19.129 5.398 1.00 92.50 286 THR A C 1
ATOM 2191 O O . THR A 1 286 ? -3.451 19.259 5.093 1.00 92.50 286 THR A O 1
ATOM 2194 N N . THR A 1 287 ? -5.015 19.008 6.667 1.00 89.62 287 THR A N 1
ATOM 2195 C CA . THR A 1 287 ? -4.118 19.240 7.802 1.00 89.62 287 THR A CA 1
ATOM 2196 C C . THR A 1 287 ? -3.061 18.156 7.955 1.00 89.62 287 THR A C 1
ATOM 2198 O O . THR A 1 287 ? -1.949 18.462 8.366 1.00 89.62 287 THR A O 1
ATOM 2201 N N . SER A 1 288 ? -3.388 16.907 7.623 1.00 92.31 288 SER A N 1
ATOM 2202 C CA . SER A 1 288 ? -2.495 15.750 7.785 1.00 92.31 288 SER A CA 1
ATOM 2203 C C . SER A 1 288 ? -1.832 15.307 6.479 1.00 92.31 288 SER A C 1
ATOM 2205 O O . SER A 1 288 ? -1.031 14.372 6.479 1.00 92.31 288 SER A O 1
ATOM 2207 N N . PHE A 1 289 ? -2.130 15.989 5.371 1.00 94.69 289 PHE A N 1
ATOM 2208 C CA . PHE A 1 289 ? -1.659 15.606 4.044 1.00 94.69 289 PHE A CA 1
ATOM 2209 C C . PHE A 1 289 ? -0.131 15.626 3.938 1.00 94.69 289 PHE A C 1
ATOM 2211 O O . PHE A 1 289 ? 0.462 14.679 3.430 1.00 94.69 289 PHE A O 1
ATOM 2218 N N . GLY A 1 290 ? 0.531 16.641 4.502 1.00 93.56 290 GLY A N 1
ATOM 2219 C CA . GLY A 1 290 ? 1.995 16.721 4.494 1.00 93.56 290 GLY A CA 1
ATOM 2220 C C . GLY A 1 290 ? 2.661 15.560 5.232 1.00 93.56 290 GLY A C 1
ATOM 2221 O O . GLY A 1 290 ? 3.621 14.980 4.729 1.00 93.56 290 GLY A O 1
ATOM 2222 N N . SER A 1 291 ? 2.109 15.146 6.376 1.00 95.06 291 SER A N 1
ATOM 2223 C CA . SER A 1 291 ? 2.610 13.994 7.138 1.00 95.06 291 SER A CA 1
ATOM 2224 C C . SER A 1 291 ? 2.412 12.676 6.383 1.00 95.06 291 SER A C 1
ATOM 2226 O O . SER A 1 291 ? 3.278 11.800 6.429 1.00 95.06 291 SER A O 1
ATOM 2228 N N . ILE A 1 292 ? 1.305 12.550 5.640 1.00 96.31 292 ILE A N 1
ATOM 2229 C CA . ILE A 1 292 ? 1.055 11.408 4.753 1.00 96.31 292 ILE A CA 1
ATOM 2230 C C . ILE A 1 292 ? 2.080 11.378 3.616 1.00 96.31 292 ILE A C 1
ATOM 2232 O O . ILE A 1 292 ? 2.692 10.331 3.379 1.00 96.31 292 ILE A O 1
ATOM 2236 N N . CYS A 1 293 ? 2.316 12.518 2.961 1.00 96.69 293 CYS A N 1
ATOM 2237 C CA . CYS A 1 293 ? 3.305 12.664 1.896 1.00 96.69 293 CYS A CA 1
ATOM 2238 C C . CYS A 1 293 ? 4.719 12.343 2.376 1.00 96.69 293 CYS A C 1
ATOM 2240 O O . CYS A 1 293 ? 5.422 11.597 1.695 1.00 96.69 293 CYS A O 1
ATOM 2242 N N . PHE A 1 294 ? 5.114 12.844 3.551 1.00 96.00 294 PHE A N 1
ATOM 2243 C CA . PHE A 1 294 ? 6.434 12.587 4.119 1.00 96.00 294 PHE A CA 1
ATOM 2244 C C . PHE A 1 294 ? 6.661 11.098 4.366 1.00 96.00 294 PHE A C 1
ATOM 2246 O O . PHE A 1 294 ? 7.609 10.543 3.823 1.00 96.00 294 PHE A O 1
ATOM 2253 N N . GLY A 1 295 ? 5.772 10.423 5.102 1.00 95.00 295 GLY A N 1
ATOM 2254 C CA . GLY A 1 295 ? 5.919 8.984 5.339 1.00 95.00 295 GLY A CA 1
ATOM 2255 C C . GLY A 1 295 ? 5.919 8.168 4.042 1.00 95.00 295 GLY A C 1
ATOM 2256 O O . GLY A 1 295 ? 6.683 7.213 3.903 1.00 95.00 295 GLY A O 1
ATOM 2257 N N . SER A 1 296 ? 5.094 8.577 3.069 1.00 97.12 296 SER A N 1
ATOM 2258 C CA . SER A 1 296 ? 4.948 7.863 1.795 1.00 97.12 296 SER A CA 1
ATOM 2259 C C . SER A 1 296 ? 6.209 7.996 0.946 1.00 97.12 296 SER A C 1
ATOM 2261 O O . SER A 1 296 ? 6.572 7.056 0.246 1.00 97.12 296 SER A O 1
ATOM 2263 N N . LEU A 1 297 ? 6.898 9.139 1.042 1.00 96.56 297 LEU A N 1
ATOM 2264 C CA . LEU A 1 297 ? 8.145 9.406 0.329 1.00 96.56 297 LEU A CA 1
ATOM 2265 C C . LEU A 1 297 ? 9.257 8.458 0.774 1.00 96.56 297 LEU A C 1
ATOM 2267 O O . LEU A 1 297 ? 9.994 7.956 -0.068 1.00 96.56 297 LEU A O 1
ATOM 2271 N N . ILE A 1 298 ? 9.373 8.190 2.078 1.00 95.19 298 ILE A N 1
ATOM 2272 C CA . ILE A 1 298 ? 10.455 7.339 2.590 1.00 95.19 298 ILE A CA 1
ATOM 2273 C C . ILE A 1 298 ? 10.300 5.900 2.070 1.00 95.19 298 ILE A C 1
ATOM 2275 O O . ILE A 1 298 ? 11.265 5.300 1.600 1.00 95.19 298 ILE A O 1
ATOM 2279 N N . VAL A 1 299 ? 9.070 5.373 2.074 1.00 95.31 299 VAL A N 1
ATOM 2280 C CA . VAL A 1 299 ? 8.778 4.040 1.523 1.00 95.31 299 VAL A CA 1
ATOM 2281 C C . VAL A 1 299 ? 8.988 4.019 0.013 1.00 95.31 299 VAL A C 1
ATOM 2283 O O . VAL A 1 299 ? 9.643 3.115 -0.500 1.00 95.31 299 VAL A O 1
ATOM 2286 N N . ALA A 1 300 ? 8.478 5.024 -0.701 1.00 96.06 300 ALA A N 1
ATOM 2287 C CA . ALA A 1 300 ? 8.636 5.125 -2.148 1.00 96.06 300 ALA A CA 1
ATOM 2288 C C . ALA A 1 300 ? 10.106 5.208 -2.577 1.00 96.06 300 ALA A C 1
ATOM 2290 O O . ALA A 1 300 ? 10.488 4.630 -3.590 1.00 96.06 300 ALA A O 1
ATOM 2291 N N . PHE A 1 301 ? 10.946 5.872 -1.783 1.00 95.44 301 PHE A N 1
ATOM 2292 C CA . PHE A 1 301 ? 12.384 5.932 -2.009 1.00 95.44 301 PHE A CA 1
ATOM 2293 C C . PHE A 1 301 ? 13.044 4.556 -1.904 1.00 95.44 301 PHE A C 1
ATOM 2295 O O . PHE A 1 301 ? 13.802 4.175 -2.794 1.00 95.44 301 PHE A O 1
ATOM 2302 N N . LEU A 1 302 ? 12.710 3.772 -0.875 1.00 94.44 302 LEU A N 1
ATOM 2303 C CA . LEU A 1 302 ? 13.206 2.398 -0.757 1.00 94.44 302 LEU A CA 1
ATOM 2304 C C . LEU A 1 302 ? 12.691 1.494 -1.885 1.00 94.44 302 LEU A C 1
ATOM 2306 O O . LEU A 1 302 ? 13.456 0.684 -2.403 1.00 94.44 302 LEU A O 1
ATOM 2310 N N . GLN A 1 303 ? 11.433 1.666 -2.305 1.00 94.31 303 GLN A N 1
ATOM 2311 C CA . GLN A 1 303 ? 10.858 0.946 -3.446 1.00 94.31 303 GLN A CA 1
ATOM 2312 C C . GLN A 1 303 ? 11.591 1.273 -4.754 1.00 94.31 303 GLN A C 1
ATOM 2314 O O . GLN A 1 303 ? 11.967 0.362 -5.489 1.00 94.31 303 GLN A O 1
ATOM 2319 N N . ALA A 1 304 ? 11.874 2.551 -5.012 1.00 92.56 304 ALA A N 1
ATOM 2320 C CA . ALA A 1 304 ? 12.626 2.977 -6.188 1.00 92.56 304 ALA A CA 1
ATOM 2321 C C . ALA A 1 304 ? 14.070 2.446 -6.176 1.00 92.56 304 ALA A C 1
ATOM 2323 O O . ALA A 1 304 ? 14.553 1.959 -7.196 1.00 92.56 304 ALA A O 1
ATOM 2324 N N . LEU A 1 305 ? 14.751 2.475 -5.022 1.00 91.38 305 LEU A N 1
ATOM 2325 C CA . LEU A 1 305 ? 16.090 1.892 -4.884 1.00 91.38 305 LEU A CA 1
ATOM 2326 C C . LEU A 1 305 ? 16.091 0.383 -5.131 1.00 91.38 305 LEU A C 1
ATOM 2328 O O . LEU A 1 305 ? 16.991 -0.130 -5.791 1.00 91.38 305 LEU A O 1
ATOM 2332 N N . ARG A 1 306 ? 15.084 -0.331 -4.620 1.00 89.81 306 ARG A N 1
ATOM 2333 C CA . ARG A 1 306 ? 14.944 -1.771 -4.840 1.00 89.81 306 ARG A CA 1
ATOM 2334 C C . ARG A 1 306 ? 14.723 -2.094 -6.317 1.00 89.81 306 ARG A C 1
ATOM 2336 O O . ARG A 1 306 ? 15.380 -2.995 -6.822 1.00 89.81 306 ARG A O 1
ATOM 2343 N N . ALA A 1 307 ? 13.872 -1.335 -7.007 1.00 88.00 307 ALA A N 1
ATOM 2344 C CA . ALA A 1 307 ? 13.636 -1.508 -8.439 1.00 88.00 307 ALA A CA 1
ATOM 2345 C C . ALA A 1 307 ? 14.923 -1.309 -9.270 1.00 88.00 307 ALA A C 1
ATOM 2347 O O . ALA A 1 307 ? 15.190 -2.073 -10.194 1.00 88.00 307 ALA A O 1
ATOM 2348 N N . LEU A 1 308 ? 15.769 -0.337 -8.904 1.00 83.88 308 LEU A N 1
ATOM 2349 C CA . LEU A 1 308 ? 17.083 -0.155 -9.540 1.00 83.88 308 LEU A CA 1
ATOM 2350 C C . LEU A 1 308 ? 18.091 -1.264 -9.197 1.00 83.88 308 LEU A C 1
ATOM 2352 O O . LEU A 1 308 ? 18.914 -1.652 -10.031 1.00 83.88 308 LEU A O 1
ATOM 2356 N N . ALA A 1 309 ? 18.074 -1.760 -7.959 1.00 84.50 309 ALA A N 1
ATOM 2357 C CA . ALA A 1 309 ? 18.921 -2.881 -7.563 1.00 84.50 309 ALA A CA 1
ATOM 2358 C C . ALA A 1 309 ? 18.540 -4.148 -8.344 1.00 84.50 309 ALA A C 1
ATOM 2360 O O . ALA A 1 309 ? 19.421 -4.867 -8.810 1.00 84.50 309 ALA A O 1
ATOM 2361 N N . GLU A 1 310 ? 17.242 -4.375 -8.556 1.00 83.06 310 GLU A N 1
ATOM 2362 C CA . GLU A 1 310 ? 16.726 -5.479 -9.364 1.00 83.06 310 GLU A CA 1
ATOM 2363 C C . GLU A 1 310 ? 17.157 -5.365 -10.832 1.00 83.06 310 GLU A C 1
ATOM 2365 O O . GLU A 1 310 ? 17.647 -6.346 -11.394 1.00 83.06 310 GLU A O 1
ATOM 2370 N N . SER A 1 311 ? 17.070 -4.173 -11.437 1.00 78.00 311 SER A N 1
ATOM 2371 C CA . SER A 1 311 ? 17.543 -3.974 -12.815 1.00 78.00 311 SER A CA 1
ATOM 2372 C C . SER A 1 311 ? 19.045 -4.246 -12.939 1.00 78.00 311 SER A C 1
ATOM 2374 O O . SER A 1 311 ? 19.476 -4.909 -13.872 1.00 78.00 311 SER A O 1
ATOM 2376 N N . SER A 1 312 ? 19.838 -3.826 -11.948 1.00 74.75 312 SER A N 1
ATOM 2377 C CA . SER A 1 312 ? 21.292 -4.054 -11.913 1.00 74.75 312 SER A CA 1
ATOM 2378 C C . SER A 1 312 ? 21.668 -5.513 -11.612 1.00 74.75 312 SER A C 1
ATOM 2380 O O . SER A 1 312 ? 22.772 -5.960 -11.933 1.00 74.75 312 SER A O 1
ATOM 2382 N N . ARG A 1 313 ? 20.770 -6.289 -10.986 1.00 72.75 313 ARG A N 1
ATOM 2383 C CA . ARG A 1 313 ? 20.967 -7.729 -10.759 1.00 72.75 313 ARG A CA 1
ATOM 2384 C C . ARG A 1 313 ? 20.939 -8.507 -12.068 1.00 72.75 313 ARG A C 1
ATOM 2386 O O . ARG A 1 313 ? 21.666 -9.492 -12.193 1.00 72.75 313 ARG A O 1
ATOM 2393 N N . GLN A 1 314 ? 20.131 -8.069 -13.034 1.00 70.00 314 GLN A N 1
ATOM 2394 C CA . GLN A 1 314 ? 20.060 -8.697 -14.356 1.00 70.00 314 GLN A CA 1
ATOM 2395 C C . GLN A 1 314 ? 21.410 -8.631 -15.096 1.00 70.00 314 GLN A C 1
ATOM 2397 O O . GLN A 1 314 ? 21.708 -9.525 -15.885 1.00 70.00 314 GLN A O 1
ATOM 2402 N N . ASP A 1 315 ? 22.276 -7.678 -14.732 1.00 69.56 315 ASP A N 1
ATOM 2403 C CA . ASP A 1 315 ? 23.639 -7.530 -15.259 1.00 69.56 315 ASP A CA 1
ATOM 2404 C C . ASP A 1 315 ? 24.699 -8.391 -14.532 1.00 69.56 315 ASP A C 1
ATOM 2406 O O . ASP A 1 315 ? 25.893 -8.288 -14.812 1.00 69.56 315 ASP A O 1
ATOM 2410 N N . GLY A 1 316 ? 24.298 -9.265 -13.596 1.00 68.69 316 GLY A N 1
ATOM 2411 C CA . GLY A 1 316 ? 25.181 -10.269 -12.979 1.00 68.69 316 GLY A CA 1
ATOM 2412 C C . GLY A 1 316 ? 25.967 -9.810 -11.742 1.00 68.69 316 GLY A C 1
ATOM 2413 O O . GLY A 1 316 ? 26.888 -10.499 -11.302 1.00 68.69 316 GLY A O 1
ATOM 2414 N N . SER A 1 317 ? 25.614 -8.672 -11.141 1.00 72.88 317 SER A N 1
ATOM 2415 C CA . SER A 1 317 ? 26.317 -8.142 -9.964 1.00 72.88 317 SER A CA 1
ATOM 2416 C C . SER A 1 317 ? 25.880 -8.818 -8.656 1.00 72.88 317 SER A C 1
ATOM 2418 O O . SER A 1 317 ? 24.785 -8.572 -8.156 1.00 72.88 317 SER A O 1
ATOM 2420 N N . ALA A 1 318 ? 26.760 -9.602 -8.021 1.00 72.81 318 ALA A N 1
ATOM 2421 C CA . ALA A 1 318 ? 26.489 -10.232 -6.717 1.00 72.81 318 ALA A CA 1
ATOM 2422 C C . ALA A 1 318 ? 26.161 -9.215 -5.597 1.00 72.81 318 ALA A C 1
ATOM 2424 O O . ALA A 1 318 ? 25.342 -9.491 -4.720 1.00 72.81 318 ALA A O 1
ATOM 2425 N N . LEU A 1 319 ? 26.743 -8.010 -5.659 1.00 77.31 319 LEU A N 1
ATOM 2426 C CA . LEU A 1 319 ? 26.434 -6.905 -4.740 1.00 77.31 319 LEU A CA 1
ATOM 2427 C C . LEU A 1 319 ? 24.978 -6.426 -4.858 1.00 77.31 319 LEU A C 1
ATOM 2429 O O . LEU A 1 319 ? 24.393 -6.014 -3.857 1.00 77.31 319 LEU A O 1
ATOM 2433 N N . ALA A 1 320 ? 24.373 -6.529 -6.047 1.00 77.50 320 ALA A N 1
ATOM 2434 C CA . ALA A 1 320 ? 22.982 -6.143 -6.266 1.00 77.50 320 ALA A CA 1
ATOM 2435 C C . ALA A 1 320 ? 22.018 -7.079 -5.524 1.00 77.50 320 ALA A C 1
ATOM 2437 O O . ALA A 1 320 ? 21.046 -6.607 -4.948 1.00 77.50 320 ALA A O 1
ATOM 2438 N N . CYS A 1 321 ? 22.330 -8.377 -5.434 1.00 78.50 321 CYS A N 1
ATOM 2439 C CA . CYS A 1 321 ? 21.521 -9.338 -4.677 1.00 78.50 321 CYS A CA 1
ATOM 2440 C C . CYS A 1 321 ? 21.497 -9.021 -3.172 1.00 78.50 321 CYS A C 1
ATOM 2442 O O . CYS A 1 321 ? 20.451 -9.103 -2.526 1.00 78.50 321 CYS A O 1
ATOM 2444 N N . PHE A 1 322 ? 22.647 -8.656 -2.597 1.00 83.25 322 PHE A N 1
ATOM 2445 C CA . PHE A 1 322 ? 22.732 -8.314 -1.176 1.00 83.25 322 PHE A CA 1
ATOM 2446 C C . PHE A 1 322 ? 22.041 -6.976 -0.877 1.00 83.25 322 PHE A C 1
ATO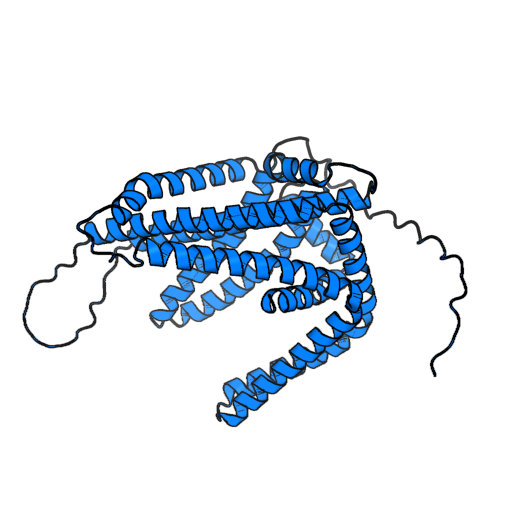M 2448 O O . PHE A 1 322 ? 21.298 -6.865 0.099 1.00 83.25 322 PHE A O 1
ATOM 2455 N N . ALA A 1 323 ? 22.229 -5.982 -1.752 1.00 83.62 323 ALA A N 1
ATOM 2456 C CA . ALA A 1 323 ? 21.541 -4.699 -1.664 1.00 83.62 323 ALA A CA 1
ATOM 2457 C C . ALA A 1 323 ? 20.019 -4.854 -1.798 1.00 83.62 323 ALA A C 1
ATOM 2459 O O . ALA A 1 323 ? 19.288 -4.293 -0.989 1.00 83.62 323 ALA A O 1
ATOM 2460 N N . GLU A 1 324 ? 19.536 -5.652 -2.755 1.00 85.62 324 GLU A N 1
ATOM 2461 C CA . GLU A 1 324 ? 18.111 -5.949 -2.939 1.00 85.62 324 GLU A CA 1
ATOM 2462 C C . GLU A 1 324 ? 17.505 -6.591 -1.684 1.00 85.62 324 GLU A C 1
ATOM 2464 O O . GLU A 1 324 ? 16.431 -6.182 -1.245 1.00 85.62 324 GLU A O 1
ATOM 2469 N N . CYS A 1 325 ? 18.212 -7.539 -1.058 1.00 85.56 325 CYS A N 1
ATOM 2470 C CA . CYS A 1 325 ? 17.773 -8.173 0.185 1.00 85.56 325 CYS A CA 1
ATOM 2471 C C . CYS A 1 325 ? 17.661 -7.159 1.336 1.00 85.56 325 CYS A C 1
ATOM 2473 O O . CYS A 1 325 ? 16.613 -7.063 1.978 1.00 85.56 325 CYS A O 1
ATOM 2475 N N . ILE A 1 326 ? 18.701 -6.347 1.569 1.00 89.19 326 ILE A N 1
ATOM 2476 C CA . ILE A 1 326 ? 18.687 -5.321 2.625 1.00 89.19 326 ILE A CA 1
ATOM 2477 C C . ILE A 1 326 ? 17.600 -4.279 2.364 1.00 89.19 326 ILE A C 1
ATOM 2479 O O . ILE A 1 326 ? 16.845 -3.944 3.277 1.00 89.19 326 ILE A O 1
ATOM 2483 N N . LEU A 1 327 ? 17.499 -3.774 1.133 1.00 89.25 327 LEU A N 1
ATOM 2484 C CA . LEU A 1 327 ? 16.482 -2.799 0.748 1.00 89.25 327 LEU A CA 1
ATOM 2485 C C . LEU A 1 327 ? 15.078 -3.385 0.892 1.00 89.25 327 LEU A C 1
ATOM 2487 O O . LEU A 1 327 ? 14.200 -2.699 1.402 1.00 89.25 327 LEU A O 1
ATOM 2491 N N . GLY A 1 328 ? 14.874 -4.654 0.534 1.00 88.56 328 GLY A N 1
ATOM 2492 C CA . GLY A 1 328 ? 13.616 -5.366 0.745 1.00 88.56 328 GLY A CA 1
ATOM 2493 C C . GLY A 1 328 ? 13.241 -5.476 2.225 1.00 88.56 328 GLY A C 1
ATOM 2494 O O . GLY A 1 328 ? 12.099 -5.188 2.594 1.00 88.56 328 GLY A O 1
ATOM 2495 N N . CYS A 1 329 ? 14.201 -5.813 3.091 1.00 89.44 329 CYS A N 1
ATOM 2496 C CA . CYS A 1 329 ? 14.004 -5.845 4.542 1.00 89.44 329 CYS A CA 1
ATOM 2497 C C . CYS A 1 329 ? 13.673 -4.454 5.106 1.00 89.44 329 CYS A C 1
ATOM 2499 O O . CYS A 1 329 ? 12.715 -4.309 5.865 1.00 89.44 329 CYS A O 1
ATOM 2501 N N . LEU A 1 330 ? 14.427 -3.420 4.713 1.00 92.00 330 LEU A N 1
ATOM 2502 C CA . LEU A 1 330 ? 14.202 -2.040 5.155 1.00 92.00 330 LEU A CA 1
ATOM 2503 C C . LEU A 1 330 ? 12.859 -1.494 4.669 1.00 92.00 330 LEU A C 1
ATOM 2505 O O . LEU A 1 330 ? 12.144 -0.861 5.444 1.00 92.00 330 LEU A O 1
ATOM 2509 N N . GLN A 1 331 ? 12.503 -1.763 3.412 1.00 92.75 331 GLN A N 1
ATOM 2510 C CA . GLN A 1 331 ? 11.220 -1.385 2.828 1.00 92.75 331 GLN A CA 1
ATOM 2511 C C . GLN A 1 331 ? 10.080 -2.009 3.634 1.00 92.75 331 GLN A C 1
ATOM 2513 O O . GLN A 1 331 ? 9.187 -1.293 4.077 1.00 92.75 331 GLN A O 1
ATOM 2518 N N . SER A 1 332 ? 10.144 -3.319 3.882 1.00 88.69 332 SER A N 1
ATOM 2519 C CA . SER A 1 332 ? 9.108 -4.049 4.622 1.00 88.69 332 SER A CA 1
ATOM 2520 C C . SER A 1 332 ? 8.962 -3.530 6.056 1.00 88.69 332 SER A C 1
ATOM 2522 O O . SER A 1 332 ? 7.850 -3.293 6.530 1.00 88.69 332 SER A O 1
ATOM 2524 N N . LEU A 1 333 ? 10.086 -3.288 6.739 1.00 89.50 333 LEU A N 1
ATOM 2525 C CA . LEU A 1 333 ? 10.097 -2.735 8.094 1.00 89.50 333 LEU A CA 1
ATOM 2526 C C . LEU A 1 333 ? 9.472 -1.336 8.140 1.00 89.50 333 LEU A C 1
ATOM 2528 O O . LEU A 1 333 ? 8.679 -1.028 9.032 1.00 89.50 333 LEU A O 1
ATOM 2532 N N . MET A 1 334 ? 9.826 -0.489 7.177 1.00 92.25 334 MET A N 1
ATOM 2533 C CA . MET A 1 334 ? 9.320 0.872 7.097 1.00 92.25 334 MET A CA 1
ATOM 2534 C C . MET A 1 334 ? 7.839 0.912 6.730 1.00 92.25 334 MET A C 1
ATOM 2536 O O . MET A 1 334 ? 7.093 1.663 7.347 1.00 92.25 334 MET A O 1
ATOM 2540 N N . GLU A 1 335 ? 7.388 0.095 5.779 1.00 92.00 335 GLU A N 1
ATOM 2541 C CA . GLU A 1 335 ? 5.968 -0.038 5.438 1.00 92.00 335 GLU A CA 1
ATOM 2542 C C . GLU A 1 335 ? 5.141 -0.439 6.659 1.00 92.00 335 GLU A C 1
ATOM 2544 O O . GLU A 1 335 ? 4.111 0.181 6.944 1.00 92.00 335 GLU A O 1
ATOM 2549 N N . TYR A 1 336 ? 5.628 -1.422 7.421 1.00 90.38 336 TYR A N 1
ATOM 2550 C CA . TYR A 1 336 ? 4.978 -1.864 8.646 1.00 90.38 336 TYR A CA 1
ATOM 2551 C C . TYR A 1 336 ? 4.896 -0.733 9.677 1.00 90.38 336 TYR A C 1
ATOM 2553 O O . TYR A 1 336 ? 3.811 -0.403 10.155 1.00 90.38 336 TYR A O 1
ATOM 2561 N N . PHE A 1 337 ? 6.017 -0.080 9.985 1.00 90.94 337 PHE A N 1
ATOM 2562 C CA . PHE A 1 337 ? 6.043 1.021 10.948 1.00 90.94 337 PHE A CA 1
ATOM 2563 C C . PHE A 1 337 ? 5.158 2.200 10.518 1.00 90.94 337 PHE A C 1
ATOM 2565 O O . PHE A 1 337 ? 4.396 2.748 11.321 1.00 90.94 337 PHE A O 1
ATOM 2572 N N . ASN A 1 338 ? 5.203 2.557 9.234 1.00 94.06 338 ASN A N 1
ATOM 2573 C CA . ASN A 1 338 ? 4.420 3.648 8.673 1.00 94.06 338 ASN A CA 1
ATOM 2574 C C . ASN A 1 338 ? 2.922 3.365 8.761 1.00 94.06 338 ASN A C 1
ATOM 2576 O O . ASN A 1 338 ? 2.164 4.278 9.080 1.00 94.06 338 ASN A O 1
ATOM 2580 N N . ARG A 1 339 ? 2.484 2.112 8.569 1.00 93.25 339 ARG A N 1
ATOM 2581 C CA . ARG A 1 339 ? 1.074 1.716 8.722 1.00 93.25 339 ARG A CA 1
ATOM 2582 C C . ARG A 1 339 ? 0.520 2.100 10.095 1.00 93.25 339 ARG A C 1
ATOM 2584 O O . ARG A 1 339 ? -0.587 2.636 10.166 1.00 93.25 339 ARG A O 1
ATOM 2591 N N . TRP A 1 340 ? 1.292 1.881 11.159 1.00 92.94 340 TRP A N 1
ATOM 2592 C CA . TRP A 1 340 ? 0.934 2.290 12.520 1.00 92.94 340 TRP A CA 1
ATOM 2593 C C . TRP A 1 340 ? 1.034 3.804 12.713 1.00 92.94 340 TRP A C 1
ATOM 2595 O O . TRP A 1 340 ? 0.149 4.405 13.323 1.00 92.94 340 TRP A O 1
ATOM 2605 N N . ALA A 1 341 ? 2.065 4.445 12.156 1.00 94.75 341 ALA A N 1
ATOM 2606 C CA . ALA A 1 341 ? 2.218 5.895 12.245 1.00 94.75 341 ALA A CA 1
ATOM 2607 C C . ALA A 1 341 ? 1.018 6.610 11.607 1.00 94.75 341 ALA A C 1
ATOM 2609 O O . ALA A 1 341 ? 0.449 7.515 12.210 1.00 94.75 341 ALA A O 1
ATOM 2610 N N . TYR A 1 342 ? 0.552 6.151 10.445 1.00 95.75 342 TYR A N 1
ATOM 2611 C CA . TYR A 1 342 ? -0.641 6.679 9.788 1.00 95.75 342 TYR A CA 1
ATOM 2612 C C . TYR A 1 342 ? -1.915 6.509 10.615 1.00 95.75 342 TYR A C 1
ATOM 2614 O O . TYR A 1 342 ? -2.765 7.394 10.587 1.00 95.75 342 TYR A O 1
ATOM 2622 N N . VAL A 1 343 ? -2.047 5.443 11.409 1.00 94.44 343 VAL A N 1
ATOM 2623 C CA . VAL A 1 343 ? -3.167 5.333 12.356 1.00 94.44 343 VAL A CA 1
ATOM 2624 C C . VAL A 1 343 ? -3.109 6.485 13.365 1.00 94.44 343 VAL A C 1
ATOM 2626 O O . VAL A 1 343 ? -4.096 7.197 13.525 1.00 94.44 343 VAL A O 1
ATOM 2629 N N . TYR A 1 344 ? -1.948 6.772 13.961 1.00 92.44 344 TYR A N 1
ATOM 2630 C CA . TYR A 1 344 ? -1.790 7.928 14.857 1.00 92.44 344 TYR A CA 1
ATOM 2631 C C . TYR A 1 344 ? -2.041 9.273 14.158 1.00 92.44 344 TYR A C 1
ATOM 2633 O O . TYR A 1 344 ? -2.673 10.154 14.744 1.00 92.44 344 TYR A O 1
ATOM 2641 N N . VAL A 1 345 ? -1.600 9.428 12.906 1.00 93.00 345 VAL A N 1
ATOM 2642 C CA . VAL A 1 345 ? -1.895 10.617 12.090 1.00 93.00 345 VAL A CA 1
ATOM 2643 C C . VAL A 1 345 ? -3.408 10.763 11.875 1.00 93.00 345 VAL A C 1
ATOM 2645 O O . VAL A 1 345 ? -3.939 11.853 12.054 1.00 93.00 345 VAL A O 1
ATOM 2648 N N . GLY A 1 346 ? -4.123 9.686 11.541 1.00 91.25 346 GLY A N 1
ATOM 2649 C CA . GLY A 1 346 ? -5.569 9.721 11.297 1.00 91.25 346 GLY A CA 1
ATOM 2650 C C . GLY A 1 346 ? -6.392 10.020 12.553 1.00 91.25 346 GLY A C 1
ATOM 2651 O O . GLY A 1 346 ? -7.331 10.818 12.508 1.00 91.25 346 GLY A O 1
ATOM 2652 N N . ILE A 1 347 ? -6.017 9.421 13.687 1.00 90.25 347 ILE A N 1
ATOM 2653 C CA . ILE A 1 347 ? -6.735 9.573 14.961 1.00 90.25 347 ILE A CA 1
ATOM 2654 C C . ILE A 1 347 ? -6.470 10.947 15.579 1.00 90.25 347 ILE A C 1
ATOM 2656 O O . ILE A 1 347 ? -7.408 11.685 15.884 1.00 90.25 347 ILE A O 1
ATOM 2660 N N . TYR A 1 348 ? -5.196 11.298 15.753 1.00 87.62 348 TYR A N 1
ATOM 2661 C CA . TYR A 1 348 ? -4.792 12.461 16.544 1.00 87.62 348 TYR A CA 1
ATOM 2662 C C . TYR A 1 348 ? -4.389 13.668 15.701 1.00 87.62 348 TYR A C 1
ATOM 2664 O O . TYR A 1 348 ? -4.264 14.762 16.245 1.00 87.62 348 TYR A O 1
ATOM 2672 N N . GLY A 1 349 ? -4.171 13.493 14.394 1.00 85.94 349 GLY A N 1
ATOM 2673 C CA . GLY A 1 349 ? -3.582 14.534 13.561 1.00 85.94 349 GLY A CA 1
ATOM 2674 C C . GLY A 1 349 ? -2.206 14.905 14.089 1.00 85.94 349 GLY A C 1
ATOM 2675 O O . GLY A 1 349 ? -2.004 16.052 14.456 1.00 85.94 349 GLY A O 1
ATOM 2676 N N . TYR A 1 350 ? -1.297 13.941 14.242 1.00 87.94 350 TYR A N 1
ATOM 2677 C CA . TYR A 1 350 ? 0.095 14.194 14.629 1.00 87.94 350 TYR A CA 1
ATOM 2678 C C . TYR A 1 350 ? 0.996 14.361 13.411 1.00 87.94 350 TYR A C 1
ATOM 2680 O O . TYR A 1 350 ? 0.798 13.693 12.398 1.00 87.94 350 TYR A O 1
ATOM 2688 N N . LYS A 1 351 ? 2.049 15.181 13.551 1.00 91.06 351 LYS A N 1
ATOM 2689 C CA . LYS A 1 351 ? 3.153 15.192 12.582 1.00 91.06 351 LYS A CA 1
ATOM 2690 C C . LYS A 1 351 ? 3.727 13.788 12.464 1.00 91.06 351 LYS A C 1
ATOM 2692 O O . LYS A 1 351 ? 3.747 13.042 13.446 1.00 91.06 351 LYS A O 1
ATOM 2697 N N . PHE A 1 352 ? 4.273 13.438 11.308 1.00 91.25 352 PHE A N 1
ATOM 2698 C CA . PHE A 1 352 ? 4.702 12.060 11.067 1.00 91.25 352 PHE A CA 1
ATOM 2699 C C . PHE A 1 352 ? 5.784 11.585 12.053 1.00 91.25 352 PHE A C 1
ATOM 2701 O O . PHE A 1 352 ? 5.724 10.472 12.567 1.00 91.25 352 PHE A O 1
ATOM 2708 N N . THR A 1 353 ? 6.749 12.445 12.393 1.00 89.56 353 THR A N 1
ATOM 2709 C CA . THR A 1 353 ? 7.807 12.115 13.366 1.00 89.56 353 THR A CA 1
ATOM 2710 C C . THR A 1 353 ? 7.260 11.914 14.779 1.00 89.56 353 THR A C 1
ATOM 2712 O O . THR A 1 353 ? 7.729 11.045 15.513 1.00 89.56 353 THR A O 1
ATOM 2715 N N . GLN A 1 354 ? 6.244 12.690 15.159 1.00 90.00 354 GLN A N 1
ATOM 2716 C CA . GLN A 1 354 ? 5.545 12.553 16.433 1.00 90.00 354 GLN A CA 1
ATOM 2717 C C . GLN A 1 354 ? 4.732 11.255 16.473 1.00 90.00 354 GLN A C 1
ATOM 2719 O O . GLN A 1 354 ? 4.824 10.511 17.447 1.00 90.00 354 GLN A O 1
ATOM 2724 N N . ALA A 1 355 ? 4.008 10.950 15.395 1.00 91.31 355 ALA A N 1
ATOM 2725 C CA . ALA A 1 355 ? 3.296 9.690 15.233 1.00 91.31 355 ALA A CA 1
ATOM 2726 C C . ALA A 1 355 ? 4.251 8.491 15.337 1.00 91.31 355 ALA A C 1
ATOM 2728 O O . ALA A 1 355 ? 3.979 7.560 16.087 1.00 91.31 355 ALA A O 1
ATOM 2729 N N . GLY A 1 356 ? 5.416 8.551 14.685 1.00 90.56 356 GLY A N 1
ATOM 2730 C CA . GLY A 1 356 ? 6.445 7.518 14.803 1.00 90.56 356 GLY A CA 1
ATOM 2731 C C . GLY A 1 356 ? 6.923 7.314 16.246 1.00 90.56 356 GLY A C 1
ATOM 2732 O O . GLY A 1 356 ? 6.979 6.184 16.729 1.00 90.56 356 GLY A O 1
ATOM 2733 N N . LYS A 1 357 ? 7.198 8.392 16.992 1.00 89.44 357 LYS A N 1
ATOM 2734 C CA . LYS A 1 357 ? 7.564 8.278 18.417 1.00 89.44 357 LYS A CA 1
ATOM 2735 C C . LYS A 1 357 ? 6.462 7.608 19.245 1.00 89.44 357 LYS A C 1
ATOM 2737 O O . LYS A 1 357 ? 6.770 6.749 20.069 1.00 89.44 357 LYS A O 1
ATOM 2742 N N . ALA A 1 358 ? 5.201 7.955 18.993 1.00 88.69 358 ALA A N 1
ATOM 2743 C CA . ALA A 1 358 ? 4.059 7.346 19.669 1.00 88.69 358 ALA A CA 1
ATOM 2744 C C . ALA A 1 358 ? 3.924 5.844 19.350 1.00 88.69 358 ALA A C 1
ATOM 2746 O O . ALA A 1 358 ? 3.668 5.052 20.253 1.00 88.69 358 ALA A O 1
ATOM 2747 N N . VAL A 1 359 ? 4.187 5.428 18.106 1.00 89.69 359 VAL A N 1
ATOM 2748 C CA . VAL A 1 359 ? 4.225 4.005 17.717 1.00 89.69 359 VAL A CA 1
ATOM 2749 C C . VAL A 1 359 ? 5.332 3.250 18.452 1.00 89.69 359 VAL A C 1
ATOM 2751 O O . VAL A 1 359 ? 5.091 2.166 18.979 1.00 89.69 359 VAL A O 1
ATOM 2754 N N . ILE A 1 360 ? 6.536 3.825 18.552 1.00 87.94 360 ILE A N 1
ATOM 2755 C CA . ILE A 1 360 ? 7.635 3.207 19.314 1.00 87.94 360 ILE A CA 1
ATOM 2756 C C . ILE A 1 360 ? 7.234 3.031 20.783 1.00 87.94 360 ILE A C 1
ATOM 2758 O O . ILE A 1 360 ? 7.502 1.987 21.376 1.00 87.94 360 ILE A O 1
ATOM 2762 N N . GLN A 1 361 ? 6.579 4.029 21.379 1.00 88.00 361 GLN A N 1
ATOM 2763 C CA . GLN A 1 361 ? 6.092 3.936 22.754 1.00 88.00 361 GLN A CA 1
ATOM 2764 C C . GLN A 1 361 ? 5.001 2.869 22.906 1.00 88.00 361 GLN A C 1
ATOM 2766 O O . GLN A 1 361 ? 5.051 2.091 23.858 1.00 88.00 361 GLN A O 1
ATOM 2771 N N . LEU A 1 362 ? 4.073 2.769 21.950 1.00 85.25 362 LEU A N 1
ATOM 2772 C CA . LEU A 1 362 ? 3.046 1.728 21.933 1.00 85.25 362 LEU A CA 1
ATOM 2773 C C . LEU A 1 362 ? 3.671 0.330 21.911 1.00 85.25 362 LEU A C 1
ATOM 2775 O O . LEU A 1 362 ? 3.278 -0.524 22.705 1.00 85.25 362 LEU A O 1
ATOM 2779 N N . PHE A 1 363 ? 4.672 0.099 21.058 1.00 85.56 363 PHE A N 1
ATOM 2780 C CA . PHE A 1 363 ? 5.376 -1.184 21.009 1.00 85.56 363 PHE A CA 1
ATOM 2781 C C . PHE A 1 363 ? 6.172 -1.469 22.282 1.00 85.56 363 PHE A C 1
ATOM 2783 O O . PHE A 1 363 ? 6.196 -2.612 22.727 1.00 85.56 363 PHE A O 1
ATOM 2790 N N . LYS A 1 364 ? 6.755 -0.454 22.929 1.00 85.38 364 LYS A N 1
ATOM 2791 C CA . LYS A 1 364 ? 7.396 -0.631 24.243 1.00 85.38 364 LYS A CA 1
ATOM 2792 C C . LYS A 1 364 ? 6.398 -1.021 25.338 1.00 85.38 364 LYS A C 1
ATOM 2794 O O . LYS A 1 364 ? 6.754 -1.793 26.218 1.00 85.38 364 LYS A O 1
ATOM 2799 N N . GLN A 1 365 ? 5.168 -0.506 25.289 1.00 85.44 365 GLN A N 1
ATOM 2800 C CA . GLN A 1 365 ? 4.141 -0.756 26.308 1.00 85.44 365 GLN A CA 1
ATOM 2801 C C . GLN A 1 365 ? 3.356 -2.057 26.086 1.00 85.44 365 GLN A C 1
ATOM 2803 O O . GLN A 1 365 ? 3.041 -2.756 27.044 1.00 85.44 365 GLN A O 1
ATOM 2808 N N . ARG A 1 366 ? 2.995 -2.371 24.835 1.00 80.31 366 ARG A N 1
ATOM 2809 C CA . ARG A 1 366 ? 2.168 -3.538 24.470 1.00 80.31 366 ARG A CA 1
ATOM 2810 C C . ARG A 1 366 ? 2.988 -4.737 23.989 1.00 80.31 366 ARG A C 1
ATOM 2812 O O . ARG A 1 366 ? 2.464 -5.846 23.950 1.00 80.31 366 ARG A O 1
ATOM 2819 N N . GLY A 1 367 ? 4.256 -4.532 23.635 1.00 80.12 367 GLY A N 1
ATOM 2820 C CA . GLY A 1 367 ? 5.170 -5.585 23.206 1.00 80.12 367 GLY A CA 1
ATOM 2821 C C . GLY A 1 367 ? 4.750 -6.278 21.908 1.00 80.12 367 GLY A C 1
ATOM 2822 O O . GLY A 1 367 ? 4.130 -5.688 21.020 1.00 80.12 367 GLY A O 1
ATOM 2823 N N . PHE A 1 368 ? 5.094 -7.563 21.817 1.00 76.50 368 PHE A N 1
ATOM 2824 C CA . PHE A 1 368 ? 4.843 -8.416 20.652 1.00 76.50 368 PHE A CA 1
ATOM 2825 C C . PHE A 1 368 ? 3.359 -8.711 20.400 1.00 76.50 368 PHE A C 1
ATOM 2827 O O . PHE A 1 368 ? 2.997 -9.131 19.304 1.00 76.50 368 PHE A O 1
ATOM 2834 N N . ASP A 1 369 ? 2.486 -8.461 21.372 1.00 79.88 369 ASP A N 1
ATOM 2835 C CA . ASP A 1 369 ? 1.069 -8.804 21.282 1.00 79.88 369 ASP A CA 1
ATOM 2836 C C . ASP A 1 369 ? 0.362 -8.033 20.163 1.00 79.88 369 ASP A C 1
ATOM 2838 O O . ASP A 1 369 ? -0.408 -8.616 19.402 1.00 79.88 369 ASP A O 1
ATOM 2842 N N . ALA A 1 370 ? 0.643 -6.736 20.015 1.00 78.62 370 ALA A N 1
ATOM 2843 C CA . ALA A 1 370 ? 0.062 -5.930 18.940 1.00 78.62 370 ALA A CA 1
ATOM 2844 C C . ALA A 1 370 ? 0.521 -6.412 17.554 1.00 78.62 370 ALA A C 1
ATOM 2846 O O . ALA A 1 370 ? -0.279 -6.467 16.624 1.00 78.62 370 ALA A O 1
ATOM 2847 N N . ILE A 1 371 ? 1.792 -6.810 17.446 1.00 83.69 371 ILE A N 1
ATOM 2848 C CA . ILE A 1 371 ? 2.417 -7.245 16.193 1.00 83.69 371 ILE A CA 1
ATOM 2849 C C . ILE A 1 371 ? 1.837 -8.582 15.738 1.00 83.69 371 ILE A C 1
ATOM 2851 O O . ILE A 1 371 ? 1.396 -8.711 14.602 1.00 83.69 371 ILE A O 1
ATOM 2855 N N . ILE A 1 372 ? 1.780 -9.565 16.639 1.00 82.69 372 ILE A N 1
ATOM 2856 C CA . ILE A 1 372 ? 1.304 -10.912 16.307 1.00 82.69 372 ILE A CA 1
ATOM 2857 C C . ILE A 1 372 ? -0.177 -10.892 15.897 1.00 82.69 372 ILE A C 1
ATOM 2859 O O . ILE A 1 372 ? -0.590 -11.604 14.985 1.00 82.69 372 ILE A O 1
ATOM 2863 N N . ASN A 1 373 ? -0.995 -10.070 16.557 1.00 84.56 373 ASN A N 1
ATOM 2864 C CA . ASN A 1 373 ? -2.408 -9.966 16.205 1.00 84.56 373 ASN A CA 1
ATOM 2865 C C . ASN A 1 373 ? -2.637 -9.260 14.861 1.00 84.56 373 ASN A C 1
ATOM 2867 O O . ASN A 1 373 ? -3.516 -9.687 14.113 1.00 84.56 373 ASN A O 1
ATOM 2871 N N . ASP A 1 374 ? -1.869 -8.210 14.546 1.00 86.31 374 ASP A N 1
ATOM 2872 C CA . ASP A 1 374 ? -1.945 -7.555 13.232 1.00 86.31 374 ASP A CA 1
ATOM 2873 C C . ASP A 1 374 ? -1.462 -8.487 12.113 1.00 86.31 374 ASP A C 1
ATOM 2875 O O . ASP A 1 374 ? -2.102 -8.541 11.067 1.00 86.31 374 ASP A O 1
ATOM 2879 N N . ASP A 1 375 ? -0.419 -9.291 12.351 1.00 86.81 375 ASP A N 1
ATOM 2880 C CA . ASP A 1 375 ? 0.056 -10.301 11.396 1.00 86.81 375 ASP A CA 1
ATOM 2881 C C . ASP A 1 375 ? -1.008 -11.370 11.096 1.00 86.81 375 ASP A C 1
ATOM 2883 O O . ASP A 1 375 ? -1.299 -11.651 9.933 1.00 86.81 375 ASP A O 1
ATOM 2887 N N . LEU A 1 376 ? -1.665 -11.921 12.125 1.00 86.62 376 LEU A N 1
ATOM 2888 C CA . LEU A 1 376 ? -2.756 -12.884 11.934 1.00 86.62 376 LEU A CA 1
ATOM 2889 C C . LEU A 1 376 ? -3.885 -12.323 11.062 1.00 86.62 376 LEU A C 1
ATOM 2891 O O . LEU A 1 376 ? -4.367 -12.999 10.152 1.00 86.62 376 LEU A O 1
ATOM 2895 N N . ILE A 1 377 ? -4.325 -11.098 11.357 1.00 87.56 377 ILE A N 1
ATOM 2896 C CA . ILE A 1 377 ? -5.400 -10.439 10.610 1.00 87.56 377 ILE A CA 1
ATOM 2897 C C . ILE A 1 377 ? -4.920 -10.114 9.191 1.00 87.56 377 ILE A C 1
ATOM 2899 O O . ILE A 1 377 ? -5.646 -10.364 8.229 1.00 87.56 377 ILE A O 1
ATOM 2903 N N . GLY A 1 378 ? -3.693 -9.610 9.050 1.00 87.88 378 GLY A N 1
ATOM 2904 C CA . GLY A 1 378 ? -3.065 -9.292 7.772 1.00 87.88 378 GLY A CA 1
ATOM 2905 C C . GLY A 1 378 ? -2.971 -10.502 6.847 1.00 87.88 378 GLY A C 1
ATOM 2906 O O . GLY A 1 378 ? -3.360 -10.400 5.688 1.00 87.88 378 GLY A O 1
ATOM 2907 N N . ASN A 1 379 ? -2.561 -11.662 7.364 1.00 87.38 379 ASN A N 1
ATOM 2908 C CA . ASN A 1 379 ? -2.482 -12.905 6.595 1.00 87.38 379 ASN A CA 1
ATOM 2909 C C . ASN A 1 379 ? -3.857 -13.373 6.097 1.00 87.38 379 ASN A C 1
ATOM 2911 O O . ASN A 1 379 ? -3.987 -13.794 4.949 1.00 87.38 379 ASN A O 1
ATOM 2915 N N . VAL A 1 380 ? -4.902 -13.259 6.922 1.00 87.62 380 VAL A N 1
ATOM 2916 C CA . VAL A 1 380 ? -6.271 -13.608 6.508 1.00 87.62 380 VAL A CA 1
ATOM 2917 C C . VAL A 1 380 ? -6.807 -12.656 5.447 1.00 87.62 380 VAL A C 1
ATOM 2919 O O . VAL A 1 380 ? -7.378 -13.104 4.453 1.00 87.62 380 VAL A O 1
ATOM 2922 N N . LEU A 1 381 ? -6.618 -11.348 5.635 1.00 87.00 381 LEU A N 1
ATOM 2923 C CA . LEU A 1 381 ? -7.052 -10.344 4.664 1.00 87.00 381 LEU A CA 1
ATOM 2924 C C . LEU A 1 381 ? -6.267 -10.452 3.351 1.00 87.00 381 LEU A C 1
ATOM 2926 O O . LEU A 1 381 ? -6.853 -10.307 2.283 1.00 87.00 381 LEU A O 1
ATOM 2930 N N . GLY A 1 382 ? -4.968 -10.754 3.418 1.00 86.31 382 GLY A N 1
ATOM 2931 C CA . GLY A 1 382 ? -4.123 -11.000 2.252 1.00 86.31 382 GLY A CA 1
ATOM 2932 C C . GLY A 1 382 ? -4.545 -12.250 1.483 1.00 86.31 382 GLY A C 1
ATOM 2933 O O . GLY A 1 382 ? -4.683 -12.196 0.266 1.00 86.31 382 GLY A O 1
ATOM 2934 N N . PHE A 1 383 ? -4.836 -13.351 2.184 1.00 86.06 383 PHE A N 1
ATOM 2935 C CA . PHE A 1 383 ? -5.378 -14.560 1.561 1.00 86.06 383 PHE A CA 1
ATOM 2936 C C . PHE A 1 383 ? -6.706 -14.285 0.846 1.00 86.06 383 PHE A C 1
ATOM 2938 O O . PHE A 1 383 ? -6.904 -14.721 -0.283 1.00 86.06 383 PHE A O 1
ATOM 2945 N N . ALA A 1 384 ? -7.596 -13.517 1.475 1.00 84.81 384 ALA A N 1
ATOM 2946 C CA . ALA A 1 384 ? -8.851 -13.126 0.852 1.00 84.81 384 ALA A CA 1
ATOM 2947 C C . ALA A 1 384 ? -8.646 -12.245 -0.383 1.00 84.81 384 ALA A C 1
ATOM 2949 O O . ALA A 1 384 ? -9.308 -12.467 -1.387 1.00 84.81 384 ALA A O 1
ATOM 2950 N N . ALA A 1 385 ? -7.713 -11.291 -0.328 1.00 85.44 385 ALA A N 1
ATOM 2951 C CA . ALA A 1 385 ? -7.389 -10.428 -1.459 1.00 85.44 385 ALA A CA 1
ATOM 2952 C C . ALA A 1 385 ? -6.808 -11.196 -2.658 1.00 85.44 385 ALA A C 1
ATOM 2954 O O . ALA A 1 385 ? -7.021 -10.771 -3.781 1.00 85.44 385 ALA A O 1
ATOM 2955 N N . LEU A 1 386 ? -6.103 -12.313 -2.435 1.00 84.56 386 LEU A N 1
ATOM 2956 C CA . LEU A 1 386 ? -5.635 -13.202 -3.510 1.00 84.56 386 LEU A CA 1
ATOM 2957 C C . LEU A 1 386 ? -6.750 -14.074 -4.105 1.00 84.56 386 LEU A C 1
ATOM 2959 O O . LEU A 1 386 ? -6.592 -14.599 -5.203 1.00 84.56 386 LEU A O 1
ATOM 2963 N N . GLY A 1 387 ? -7.831 -14.295 -3.354 1.00 78.31 387 GLY A N 1
ATOM 2964 C CA . GLY A 1 387 ? -8.980 -15.081 -3.801 1.00 78.31 387 GLY A CA 1
ATOM 2965 C C . GLY A 1 387 ? -10.008 -14.289 -4.616 1.00 78.31 387 GLY A C 1
ATOM 2966 O O . GLY A 1 387 ? -10.874 -14.913 -5.227 1.00 78.31 387 GLY A O 1
ATOM 2967 N N . VAL A 1 388 ? -9.932 -12.952 -4.592 1.00 78.31 388 VAL A N 1
ATOM 2968 C CA . VAL A 1 388 ? -10.711 -12.028 -5.438 1.00 78.31 388 VAL A CA 1
ATOM 2969 C C . VAL A 1 388 ? -9.928 -11.732 -6.702 1.00 78.31 388 VAL A C 1
ATOM 2971 O O . VAL A 1 388 ? -10.562 -11.743 -7.780 1.00 78.31 388 VAL A O 1
#

pLDDT: mean 81.7, std 17.69, range [31.39, 97.88]

Secondary structure (DSSP, 8-state):
-----------------------TTS----SS-TTHHHHHHHHHHHHHHHHHIIIIIHHHHH-TTS----SS-HHHHHHHHHHHHHHHHHHHHHHHHHHHHHHHTHHHHHHHHHHHHHHHHHHHHHHHHHHT-HHHHHHHHHHHHHHHHHHHHGGGGHHHHHHHHHHHHHHHHH-THHHHHHHHHHHHHHHHHHHHHHHHHHHHHHHHHHS--------------------HHHHHHHHHHHHHHHHHHHHHHHHHHHHHHHHHHHHHH-TT-TTHHHHHHHHHHTTSHHHHHHHHHHHHHHHHHHHHHHHHHTTT-HHHHHHHHHHHHHHHHHHHHHHHHHHHHHHH---HHHHHHHHHHHHHHHTHHHHHHHHHHHHHHHHHHHH-

Sequence (388 aa):
MFNQPYSEARVPSAPDVTPIKPEKEFSEARVGCQDWPFALLFILNVGVIIALMAMWGVKTVTDPDNNSSELLSGDDTKVVVSIAVGMAVVSMVLALLLVKLIVAYARVMILFVLWFNVGISFALAAYGFIIGNIFIAIIGVIIALLNLCYARAVQHRIPFAVANLRVAEGAIAKHWSTYIVSVVFTVVQIVWVVIWSMALLGVANEIAEKNPSSTSNTTTTTSTRSTYKQSGGSYVAYFFLLLSFYWGLQVFKNIAHTTVAGTVATFWYNSESGGATGASLKRSTTTSFGSICFGSLIVAFLQALRALAESSRQDGSALACFAECILGCLQSLMEYFNRWAYVYVGIYGYKFTQAGKAVIQLFKQRGFDAIINDDLIGNVLGFAALGV

InterPro domains:
  IPR007603 Choline transporter-like [PF04515] (138-387)
  IPR007603 Choline transporter-like [PTHR12385] (24-386)

Radius of gyration: 25.55 Å; chains: 1; bounding box: 58×58×76 Å